Protein AF-0000000082272070 (afdb_homodimer)

Structure (mmCIF, N/CA/C/O backbone):
data_AF-0000000082272070-model_v1
#
loop_
_entity.id
_entity.type
_entity.pdbx_description
1 polymer 'Carbon-nitrogen hydrolase'
#
loop_
_atom_site.group_PDB
_atom_site.id
_atom_site.type_symbol
_atom_site.label_atom_id
_atom_site.label_alt_id
_atom_site.label_comp_id
_atom_site.label_asym_id
_atom_site.label_entity_id
_atom_site.label_seq_id
_atom_site.pdbx_PDB_ins_code
_atom_site.Cartn_x
_atom_site.Cartn_y
_atom_site.Cartn_z
_atom_site.occupancy
_atom_site.B_iso_or_equiv
_atom_site.auth_seq_id
_atom_site.auth_comp_id
_atom_site.auth_asym_id
_atom_site.auth_atom_id
_atom_site.pdbx_PDB_model_num
ATOM 1 N N . MET A 1 1 ? -25.781 11.359 14.172 1 69.62 1 MET A N 1
ATOM 2 C CA . MET A 1 1 ? -24.562 11.18 13.383 1 69.62 1 MET A CA 1
ATOM 3 C C . MET A 1 1 ? -24.844 11.414 11.898 1 69.62 1 MET A C 1
ATOM 5 O O . MET A 1 1 ? -25.875 10.977 11.375 1 69.62 1 MET A O 1
ATOM 9 N N . LYS A 1 2 ? -24.031 12.273 11.32 1 88.19 2 LYS A N 1
ATOM 10 C CA . LYS A 1 2 ? -24.266 12.625 9.914 1 88.19 2 LYS A CA 1
ATOM 11 C C . LYS A 1 2 ? -23.859 11.484 8.992 1 88.19 2 LYS A C 1
ATOM 13 O O . LYS A 1 2 ? -22.812 10.867 9.18 1 88.19 2 LYS A O 1
ATOM 18 N N . GLU A 1 3 ? -24.688 11.203 8.07 1 93.88 3 GLU A N 1
ATOM 19 C CA . GLU A 1 3 ? -24.391 10.195 7.062 1 93.88 3 GLU A CA 1
ATOM 20 C C . GLU A 1 3 ? -23.375 10.703 6.043 1 93.88 3 GLU A C 1
ATOM 22 O O . GLU A 1 3 ? -22.734 9.906 5.359 1 93.88 3 GLU A O 1
ATOM 27 N N . GLN A 1 4 ? -23.359 12.016 6.02 1 97.56 4 GLN A N 1
ATOM 28 C CA . GLN A 1 4 ? -22.438 12.656 5.086 1 97.56 4 GLN A CA 1
ATOM 29 C C . GLN A 1 4 ? -21.5 13.625 5.812 1 97.56 4 GLN A C 1
ATOM 31 O O . GLN A 1 4 ? -21.906 14.305 6.75 1 97.56 4 GLN A O 1
ATOM 36 N N . LEU A 1 5 ? -20.281 13.641 5.465 1 98.25 5 LEU A N 1
ATOM 37 C CA . LEU A 1 5 ? -19.281 14.57 5.98 1 98.25 5 LEU A CA 1
ATOM 38 C C . LEU A 1 5 ? -18.734 15.445 4.859 1 98.25 5 LEU A C 1
ATOM 40 O O . LEU A 1 5 ? -18.188 14.93 3.873 1 98.25 5 LEU A O 1
ATOM 44 N N . THR A 1 6 ? -18.891 16.719 4.98 1 98.62 6 THR A N 1
ATOM 45 C CA . THR A 1 6 ? -18.312 17.625 3.992 1 98.62 6 THR A CA 1
ATOM 46 C C . THR A 1 6 ? -16.938 18.109 4.441 1 98.62 6 THR A C 1
ATOM 48 O O . THR A 1 6 ? -16.812 18.75 5.488 1 98.62 6 THR A O 1
ATOM 51 N N . VAL A 1 7 ? -15.922 17.828 3.645 1 98.81 7 VAL A N 1
ATOM 52 C CA . VAL A 1 7 ? -14.547 18.188 3.979 1 98.81 7 VAL A CA 1
ATOM 53 C C . VAL A 1 7 ? -14.055 19.281 3.037 1 98.81 7 VAL A C 1
ATOM 55 O O . VAL A 1 7 ? -14.367 19.281 1.845 1 98.81 7 VAL A O 1
ATOM 58 N N . GLY A 1 8 ? -13.406 20.25 3.58 1 98.81 8 GLY A N 1
ATOM 59 C CA . GLY A 1 8 ? -12.688 21.25 2.803 1 98.81 8 GLY A CA 1
ATOM 60 C C . GLY A 1 8 ? -11.188 21.016 2.801 1 98.81 8 GLY A C 1
ATOM 61 O O . GLY A 1 8 ? -10.516 21.25 3.812 1 98.81 8 GLY A O 1
ATOM 62 N N . LEU A 1 9 ? -10.648 20.562 1.697 1 98.81 9 LEU A N 1
ATOM 63 C CA . LEU A 1 9 ? -9.203 20.438 1.538 1 98.81 9 LEU A CA 1
ATOM 64 C C . LEU A 1 9 ? -8.57 21.781 1.217 1 98.81 9 LEU A C 1
ATOM 66 O O . LEU A 1 9 ? -8.742 22.312 0.114 1 98.81 9 LEU A O 1
ATOM 70 N N . VAL A 1 10 ? -7.879 22.344 2.201 1 98.88 10 VAL A N 1
ATOM 71 C CA . VAL A 1 10 ? -7.227 23.625 2.002 1 98.88 10 VAL A CA 1
ATOM 72 C C . VAL A 1 10 ? -5.883 23.422 1.299 1 98.88 10 VAL A C 1
ATOM 74 O O . VAL A 1 10 ? -4.996 22.75 1.827 1 98.88 10 VAL A O 1
ATOM 77 N N . GLN A 1 11 ? -5.762 23.906 0.109 1 98.69 11 GLN A N 1
ATOM 78 C CA . GLN A 1 11 ? -4.52 23.859 -0.656 1 98.69 11 GLN A CA 1
ATOM 79 C C . GLN A 1 11 ? -3.939 25.266 -0.829 1 98.69 11 GLN A C 1
ATOM 81 O O . GLN A 1 11 ? -4.109 25.891 -1.879 1 98.69 11 GLN A O 1
ATOM 86 N N . PRO A 1 12 ? -3.25 25.75 0.174 1 98.38 12 PRO A N 1
ATOM 87 C CA . PRO A 1 12 ? -2.684 27.094 0.113 1 98.38 12 PRO A CA 1
ATOM 88 C C . PRO A 1 12 ? -1.28 27.125 -0.489 1 98.38 12 PRO A C 1
ATOM 90 O O . PRO A 1 12 ? -0.633 26.078 -0.597 1 98.38 12 PRO A O 1
ATOM 93 N N . GLU A 1 13 ? -0.891 28.281 -0.847 1 97.19 13 GLU A N 1
ATOM 94 C CA . GLU A 1 13 ? 0.53 28.453 -1.134 1 97.19 13 GLU A CA 1
ATOM 95 C C . GLU A 1 13 ? 1.373 28.281 0.126 1 97.19 13 GLU A C 1
ATOM 97 O O . GLU A 1 13 ? 0.967 28.703 1.213 1 97.19 13 GLU A O 1
ATOM 102 N N . LEU A 1 14 ? 2.457 27.672 -0.069 1 96.06 14 LEU A N 1
ATOM 103 C CA . LEU A 1 14 ? 3.402 27.578 1.037 1 96.06 14 LEU A CA 1
ATOM 104 C C . LEU A 1 14 ? 3.791 28.969 1.532 1 96.06 14 LEU A C 1
ATOM 106 O O . LEU A 1 14 ? 3.934 29.891 0.735 1 96.06 14 LEU A O 1
ATOM 110 N N . ARG A 1 15 ? 3.914 29.078 2.807 1 95.25 15 ARG A N 1
ATOM 111 C CA . ARG A 1 15 ? 4.297 30.359 3.373 1 95.25 15 ARG A CA 1
ATOM 112 C C . ARG A 1 15 ? 5.578 30.891 2.729 1 95.25 15 ARG A C 1
ATOM 114 O O . ARG A 1 15 ? 6.562 30.156 2.613 1 95.25 15 ARG A O 1
ATOM 121 N N . ARG A 1 16 ? 5.559 32.125 2.418 1 93.06 16 ARG A N 1
ATOM 122 C CA . ARG A 1 16 ? 6.734 32.781 1.833 1 93.06 16 ARG A CA 1
ATOM 123 C C . ARG A 1 16 ? 7.754 33.125 2.908 1 93.06 16 ARG A C 1
ATOM 125 O O . ARG A 1 16 ? 7.398 33.281 4.078 1 93.06 16 ARG A O 1
ATOM 132 N N . SER A 1 17 ? 8.945 33.344 2.422 1 90.88 17 SER A N 1
ATOM 133 C CA . SER A 1 17 ? 10.023 33.656 3.352 1 90.88 17 SER A CA 1
ATOM 134 C C . SER A 1 17 ? 9.812 35.031 3.982 1 90.88 17 SER A C 1
ATOM 136 O O . SER A 1 17 ? 10.273 35.281 5.098 1 90.88 17 SER A O 1
ATOM 138 N N . ASP A 1 18 ? 9.141 35.906 3.268 1 92.81 18 ASP A N 1
ATOM 139 C CA . ASP A 1 18 ? 8.945 37.25 3.766 1 92.81 18 ASP A CA 1
ATOM 140 C C . ASP A 1 18 ? 7.629 37.375 4.535 1 92.81 18 ASP A C 1
ATOM 142 O O . ASP A 1 18 ? 7.258 38.469 4.98 1 92.81 18 ASP A O 1
ATOM 146 N N . GLU A 1 19 ? 6.949 36.312 4.656 1 95.31 19 GLU A N 1
ATOM 147 C CA . GLU A 1 19 ? 5.699 36.219 5.406 1 95.31 19 GLU A CA 1
ATOM 148 C C . GLU A 1 19 ? 5.91 35.531 6.746 1 95.31 19 GLU A C 1
ATOM 150 O O . GLU A 1 19 ? 6.531 34.469 6.812 1 95.31 19 GLU A O 1
ATOM 155 N N . THR A 1 20 ? 5.465 36.219 7.828 1 95.75 20 THR A N 1
ATOM 156 C CA . THR A 1 20 ? 5.559 35.562 9.125 1 95.75 20 THR A CA 1
ATOM 157 C C . THR A 1 20 ? 4.52 34.469 9.25 1 95.75 20 THR A C 1
ATOM 159 O O . THR A 1 20 ? 3.523 34.438 8.523 1 95.75 20 THR A O 1
ATOM 162 N N . PRO A 1 21 ? 4.691 33.531 10.18 1 96.94 21 PRO A N 1
ATOM 163 C CA . PRO A 1 21 ? 3.68 32.5 10.406 1 96.94 21 PRO A CA 1
ATOM 164 C C . PRO A 1 21 ? 2.318 33.062 10.789 1 96.94 21 PRO A C 1
ATOM 166 O O . PRO A 1 21 ? 1.282 32.562 10.375 1 96.94 21 PRO A O 1
ATOM 169 N N . MET A 1 22 ? 2.275 34.156 11.5 1 97.19 22 MET A N 1
ATOM 170 C CA . MET A 1 22 ? 1.016 34.781 11.906 1 97.19 22 MET A CA 1
ATOM 171 C C . MET A 1 22 ? 0.296 35.406 10.711 1 97.19 22 MET A C 1
ATOM 173 O O . MET A 1 22 ? -0.927 35.312 10.602 1 97.19 22 MET A O 1
ATOM 177 N N . GLU A 1 23 ? 1.096 36.031 9.859 1 97.81 23 GLU A N 1
ATOM 178 C CA . GLU A 1 23 ? 0.503 36.594 8.641 1 97.81 23 GLU A CA 1
ATOM 179 C C . GLU A 1 23 ? -0.086 35.469 7.773 1 97.81 23 GLU A C 1
ATOM 181 O O . GLU A 1 23 ? -1.188 35.594 7.238 1 97.81 23 GLU A O 1
ATOM 186 N N . ALA A 1 24 ? 0.666 34.406 7.633 1 98.06 24 ALA A N 1
ATOM 187 C CA . ALA A 1 24 ? 0.161 33.25 6.895 1 98.06 24 ALA A CA 1
ATOM 188 C C . ALA A 1 24 ? -1.104 32.688 7.547 1 98.06 24 ALA A C 1
ATOM 190 O O . ALA A 1 24 ? -2.051 32.312 6.852 1 98.06 24 ALA A O 1
ATOM 191 N N . THR A 1 25 ? -1.118 32.625 8.867 1 98.5 25 THR A N 1
ATOM 192 C CA . THR A 1 25 ? -2.279 32.156 9.609 1 98.5 25 THR A CA 1
ATOM 193 C C . THR A 1 25 ? -3.514 33 9.273 1 98.5 25 THR A C 1
ATOM 195 O O . THR A 1 25 ? -4.57 32.438 8.961 1 98.5 25 THR A O 1
ATOM 198 N N . ARG A 1 26 ? -3.371 34.25 9.32 1 98.19 26 ARG A N 1
ATOM 199 C CA . ARG A 1 26 ? -4.488 35.156 9.039 1 98.19 26 ARG A CA 1
ATOM 200 C C . ARG A 1 26 ? -4.984 34.969 7.605 1 98.19 26 ARG A C 1
ATOM 202 O O . ARG A 1 26 ? -6.195 34.938 7.363 1 98.19 26 ARG A O 1
ATOM 209 N N . ARG A 1 27 ? -4.051 34.812 6.707 1 98 27 ARG A N 1
ATOM 210 C CA . ARG A 1 27 ? -4.391 34.594 5.305 1 98 27 ARG A CA 1
ATOM 211 C C . ARG A 1 27 ? -5.184 33.312 5.133 1 98 27 ARG A C 1
ATOM 213 O O . ARG A 1 27 ? -6.211 33.281 4.449 1 98 27 ARG A O 1
ATOM 220 N N . ILE A 1 28 ? -4.781 32.281 5.715 1 98.38 28 ILE A N 1
ATOM 221 C CA . ILE A 1 28 ? -5.402 30.969 5.594 1 98.38 28 ILE A CA 1
ATOM 222 C C . ILE A 1 28 ? -6.77 30.984 6.277 1 98.38 28 ILE A C 1
ATOM 224 O O . ILE A 1 28 ? -7.738 30.422 5.75 1 98.38 28 ILE A O 1
ATOM 228 N N . CYS A 1 29 ? -6.82 31.594 7.457 1 98.56 29 CYS A N 1
ATOM 229 C CA . CYS A 1 29 ? -8.094 31.719 8.164 1 98.56 29 CYS A CA 1
ATOM 230 C C . CYS A 1 29 ? -9.117 32.469 7.32 1 98.56 29 CYS A C 1
ATOM 232 O O . CYS A 1 29 ? -10.281 32.094 7.25 1 98.56 29 CYS A O 1
ATOM 234 N N . GLU A 1 30 ? -8.625 33.5 6.73 1 97.94 30 GLU A N 1
ATOM 235 C CA . GLU A 1 30 ? -9.516 34.281 5.863 1 97.94 30 GLU A CA 1
ATOM 236 C C . GLU A 1 30 ? -10.031 33.406 4.707 1 97.94 30 GLU A C 1
ATOM 238 O O . GLU A 1 30 ? -11.211 33.5 4.359 1 97.94 30 GLU A O 1
ATOM 243 N N . MET A 1 31 ? -9.164 32.656 4.098 1 97.75 31 MET A N 1
ATOM 244 C CA . MET A 1 31 ? -9.555 31.734 3.029 1 97.75 31 MET A CA 1
ATOM 245 C C . MET A 1 31 ? -10.68 30.812 3.492 1 97.75 31 MET A C 1
ATOM 247 O O . MET A 1 31 ? -11.664 30.609 2.775 1 97.75 31 MET A O 1
ATOM 251 N N . MET A 1 32 ? -10.562 30.234 4.664 1 98.5 32 MET A N 1
ATOM 252 C CA . MET A 1 32 ? -11.539 29.297 5.195 1 98.5 32 MET A CA 1
ATOM 253 C C . MET A 1 32 ? -12.852 30 5.535 1 98.5 32 MET A C 1
ATOM 255 O O . MET A 1 32 ? -13.93 29.5 5.215 1 98.5 32 MET A O 1
ATOM 259 N N . MET A 1 33 ? -12.773 31.203 6.113 1 97.44 33 MET A N 1
ATOM 260 C CA . MET A 1 33 ? -13.945 31.938 6.594 1 97.44 33 MET A CA 1
ATOM 261 C C . MET A 1 33 ? -14.758 32.5 5.43 1 97.44 33 MET A C 1
ATOM 263 O O . MET A 1 33 ? -15.938 32.812 5.59 1 97.44 33 MET A O 1
ATOM 267 N N . THR A 1 34 ? -14.125 32.594 4.246 1 95.81 34 THR A N 1
ATOM 268 C CA . THR A 1 34 ? -14.828 33.125 3.084 1 95.81 34 THR A CA 1
ATOM 269 C C . THR A 1 34 ? -15.555 32.031 2.342 1 95.81 34 THR A C 1
ATOM 271 O O . THR A 1 34 ? -16.359 32.281 1.451 1 95.81 34 THR A O 1
ATOM 274 N N . GLU A 1 35 ? -15.266 30.719 2.664 1 95.19 35 GLU A N 1
ATOM 275 C CA . GLU A 1 35 ? -15.969 29.594 2.059 1 95.19 35 GLU A CA 1
ATOM 276 C C . GLU A 1 35 ? -17.453 29.594 2.449 1 95.19 35 GLU A C 1
ATOM 278 O O . GLU A 1 35 ? -17.797 29.906 3.59 1 95.19 35 GLU A O 1
ATOM 283 N N . PRO A 1 36 ? -18.344 29.203 1.552 1 91.31 36 PRO A N 1
ATOM 284 C CA . PRO A 1 36 ? -19.75 29.016 1.942 1 91.31 36 PRO A CA 1
ATOM 285 C C . PRO A 1 36 ? -19.922 28.016 3.084 1 91.31 36 PRO A C 1
ATOM 287 O O . PRO A 1 36 ? -19.125 27.078 3.207 1 91.31 36 PRO A O 1
ATOM 290 N N . SER A 1 37 ? -20.969 28.188 3.826 1 91.75 37 SER A N 1
ATOM 291 C CA . SER A 1 37 ? -21.234 27.312 4.965 1 91.75 37 SER A CA 1
ATOM 292 C C . SER A 1 37 ? -21.469 25.875 4.52 1 91.75 37 SER A C 1
ATOM 294 O O . SER A 1 37 ? -21.781 25.625 3.352 1 91.75 37 SER A O 1
ATOM 296 N N . GLY A 1 38 ? -21.203 25 5.48 1 96.25 38 GLY A N 1
ATOM 297 C CA . GLY A 1 38 ? -21.547 23.625 5.191 1 96.25 38 GLY A CA 1
ATOM 298 C C . GLY A 1 38 ? -20.359 22.672 5.301 1 96.25 38 GLY A C 1
ATOM 299 O O . GLY A 1 38 ? -20.531 21.453 5.355 1 96.25 38 GLY A O 1
ATOM 300 N N . ILE A 1 39 ? -19.234 23.188 5.305 1 98.38 39 ILE A N 1
ATOM 301 C CA . ILE A 1 39 ? -18.047 22.359 5.523 1 98.38 39 ILE A CA 1
ATOM 302 C C . ILE A 1 39 ? -17.984 21.938 6.988 1 98.38 39 ILE A C 1
ATOM 304 O O . ILE A 1 39 ? -18.172 22.766 7.887 1 98.38 39 ILE A O 1
ATOM 308 N N . ASP A 1 40 ? -17.75 20.672 7.266 1 98.69 40 ASP A N 1
ATOM 309 C CA . ASP A 1 40 ? -17.703 20.125 8.617 1 98.69 40 ASP A CA 1
ATOM 310 C C . ASP A 1 40 ? -16.266 20.109 9.141 1 98.69 40 ASP A C 1
ATOM 312 O O . ASP A 1 40 ? -16.047 20.172 10.352 1 98.69 40 ASP A O 1
ATOM 316 N N . LEU A 1 41 ? -15.297 20 8.25 1 98.88 41 LEU A N 1
ATOM 317 C CA . LEU A 1 41 ? -13.891 19.812 8.602 1 98.88 41 LEU A CA 1
ATOM 318 C C . LEU A 1 41 ? -12.984 20.422 7.543 1 98.88 41 LEU A C 1
ATOM 320 O O . LEU A 1 41 ? -13.086 20.078 6.363 1 98.88 41 LEU A O 1
ATOM 324 N N . PHE A 1 42 ? -12.164 21.359 7.945 1 98.94 42 PHE A N 1
ATOM 325 C CA . PHE A 1 42 ? -11.07 21.844 7.102 1 98.94 42 PHE A CA 1
ATOM 326 C C . PHE A 1 42 ? -9.781 21.078 7.414 1 98.94 42 PHE A C 1
ATOM 328 O O . PHE A 1 42 ? -9.469 20.844 8.578 1 98.94 42 PHE A O 1
ATOM 335 N N . VAL A 1 43 ? -9.078 20.656 6.426 1 98.94 43 VAL A N 1
ATOM 336 C CA . VAL A 1 43 ? -7.801 19.984 6.59 1 98.94 43 VAL A CA 1
ATOM 337 C C . VAL A 1 43 ? -6.691 20.797 5.93 1 98.94 43 VAL A C 1
ATOM 339 O O . VAL A 1 43 ? -6.742 21.062 4.727 1 98.94 43 VAL A O 1
ATOM 342 N N . LEU A 1 44 ? -5.738 21.234 6.695 1 98.94 44 LEU A N 1
ATOM 343 C CA . LEU A 1 44 ? -4.594 22 6.195 1 98.94 44 LEU A CA 1
ATOM 344 C C . LEU A 1 44 ? -3.379 21.094 6.027 1 98.94 44 LEU A C 1
ATOM 346 O O . LEU A 1 44 ? -3.273 20.062 6.684 1 98.94 44 LEU A O 1
ATOM 350 N N . PRO A 1 45 ? -2.418 21.469 5.191 1 98.75 45 PRO A N 1
ATOM 351 C CA . PRO A 1 45 ? -1.216 20.672 4.941 1 98.75 45 PRO A CA 1
ATOM 352 C C . PRO A 1 45 ? -0.292 20.594 6.156 1 98.75 45 PRO A C 1
ATOM 354 O O . PRO A 1 45 ? -0.52 21.297 7.152 1 98.75 45 PRO A O 1
ATOM 357 N N . GLU A 1 46 ? 0.697 19.75 6.008 1 98.25 46 GLU A N 1
ATOM 358 C CA . GLU A 1 46 ? 1.74 19.594 7.016 1 98.25 46 GLU A CA 1
ATOM 359 C C . GLU A 1 46 ? 2.396 20.922 7.355 1 98.25 46 GLU A C 1
ATOM 361 O O . GLU A 1 46 ? 2.83 21.656 6.461 1 98.25 46 GLU A O 1
ATOM 366 N N . LEU A 1 47 ? 2.371 21.312 8.656 1 97.88 47 LEU A N 1
ATOM 367 C CA . LEU A 1 47 ? 3.043 22.469 9.219 1 97.88 47 LEU A CA 1
ATOM 368 C C . LEU A 1 47 ? 2.432 23.766 8.688 1 97.88 47 LEU A C 1
ATOM 370 O O . LEU A 1 47 ? 3.039 24.828 8.789 1 97.88 47 LEU A O 1
ATOM 374 N N . CYS A 1 48 ? 1.357 23.672 8.086 1 98.19 48 CYS A N 1
ATOM 375 C CA . CYS A 1 48 ? 0.589 24.859 7.746 1 98.19 48 CYS A CA 1
ATOM 376 C C . CYS A 1 48 ? -0.147 25.406 8.969 1 98.19 48 CYS A C 1
ATOM 378 O O . CYS A 1 48 ? -0.933 24.688 9.586 1 98.19 48 CYS A O 1
ATOM 380 N N . PRO A 1 49 ? 0.065 26.594 9.352 1 97 49 PRO A N 1
ATOM 381 C CA . PRO A 1 49 ? 0.528 27.734 8.547 1 97 49 PRO A CA 1
ATOM 382 C C . PRO A 1 49 ? 1.992 28.078 8.805 1 97 49 PRO A C 1
ATOM 384 O O . PRO A 1 49 ? 2.492 29.078 8.281 1 97 49 PRO A O 1
ATOM 387 N N . VAL A 1 50 ? 2.721 27.344 9.5 1 96 50 VAL A N 1
ATOM 388 C CA . VAL A 1 50 ? 4.051 27.703 9.984 1 96 50 VAL A CA 1
ATOM 389 C C . VAL A 1 50 ? 5.023 27.781 8.812 1 96 50 VAL A C 1
ATOM 391 O O . VAL A 1 50 ? 5.793 28.75 8.703 1 96 50 VAL A O 1
ATOM 394 N N . GLY A 1 51 ? 4.914 26.844 7.938 1 93.94 51 GLY A N 1
ATOM 395 C CA . GLY A 1 51 ? 5.836 26.719 6.816 1 93.94 51 GLY A CA 1
ATOM 396 C C . GLY A 1 51 ? 6.719 25.5 6.891 1 93.94 51 GLY A C 1
ATOM 397 O O . GLY A 1 51 ? 6.852 24.875 7.953 1 93.94 51 GLY A O 1
ATOM 398 N N . TYR A 1 52 ? 7.367 25.188 5.785 1 91.25 52 TYR A N 1
ATOM 399 C CA . TYR A 1 52 ? 8.227 24.016 5.699 1 91.25 52 TYR A CA 1
ATOM 400 C C . TYR A 1 52 ? 9.523 24.344 4.965 1 91.25 52 TYR A C 1
ATOM 402 O O . TYR A 1 52 ? 9.555 24.359 3.73 1 91.25 52 TYR A O 1
ATOM 410 N N . SER A 1 53 ? 10.477 24.594 5.617 1 85.69 53 SER A N 1
ATOM 411 C CA . SER A 1 53 ? 11.828 24.797 5.125 1 85.69 53 SER A CA 1
ATOM 412 C C . SER A 1 53 ? 12.844 24.766 6.266 1 85.69 53 SER A C 1
ATOM 414 O O . SER A 1 53 ? 12.477 24.953 7.43 1 85.69 53 SER A O 1
ATOM 416 N N . GLU A 1 54 ? 14.039 24.547 5.898 1 80.75 54 GLU A N 1
ATOM 417 C CA . GLU A 1 54 ? 15.094 24.594 6.906 1 80.75 54 GLU A CA 1
ATOM 418 C C . GLU A 1 54 ? 15.125 25.938 7.621 1 80.75 54 GLU A C 1
ATOM 420 O O . GLU A 1 54 ? 15.297 26 8.844 1 80.75 54 GLU A O 1
ATOM 425 N N . ASP A 1 55 ? 14.969 26.953 6.828 1 84 55 ASP A N 1
ATOM 426 C CA . ASP A 1 55 ? 14.945 28.297 7.41 1 84 55 ASP A CA 1
ATOM 427 C C . ASP A 1 55 ? 13.773 28.453 8.375 1 84 55 ASP A C 1
ATOM 429 O O . ASP A 1 55 ? 13.93 29.031 9.453 1 84 55 ASP A O 1
ATOM 433 N N . THR A 1 56 ? 12.664 27.969 8.031 1 85.94 56 THR A N 1
ATOM 434 C CA . THR A 1 56 ? 11.492 28.016 8.898 1 85.94 56 THR A CA 1
ATOM 435 C C . THR A 1 56 ? 11.766 27.281 10.219 1 85.94 56 THR A C 1
ATOM 437 O O . THR A 1 56 ? 11.477 27.812 11.289 1 85.94 56 THR A O 1
ATOM 440 N N . PHE A 1 57 ? 12.414 26.156 10.094 1 85.94 57 PHE A N 1
ATOM 441 C CA . PHE A 1 57 ? 12.648 25.359 11.281 1 85.94 57 PHE A CA 1
ATOM 442 C C . PHE A 1 57 ? 13.641 26.047 12.219 1 85.94 57 PHE A C 1
ATOM 444 O O . PHE A 1 57 ? 13.422 26.094 13.43 1 85.94 57 PHE A O 1
ATOM 451 N N . HIS A 1 58 ? 14.656 26.594 11.695 1 84.69 58 HIS A N 1
ATOM 452 C CA . HIS A 1 58 ? 15.664 27.25 12.516 1 84.69 58 HIS A CA 1
ATOM 453 C C . HIS A 1 58 ? 15.109 28.516 13.156 1 84.69 58 HIS A C 1
ATOM 455 O O . HIS A 1 58 ? 15.391 28.812 14.32 1 84.69 58 HIS A O 1
ATOM 461 N N . ARG A 1 59 ? 14.289 29.172 12.477 1 90.12 59 ARG A N 1
ATOM 462 C CA . ARG A 1 59 ? 13.82 30.469 12.922 1 90.12 59 ARG A CA 1
ATOM 463 C C . ARG A 1 59 ? 12.641 30.344 13.867 1 90.12 59 ARG A C 1
ATOM 465 O O . ARG A 1 59 ? 12.445 31.172 14.758 1 90.12 59 ARG A O 1
ATOM 472 N N . TYR A 1 60 ? 11.875 29.266 13.719 1 91 60 TYR A N 1
ATOM 473 C CA . TYR A 1 60 ? 10.586 29.297 14.398 1 91 60 TYR A CA 1
ATOM 474 C C . TYR A 1 60 ? 10.43 28.109 15.336 1 91 60 TYR A C 1
ATOM 476 O O . TYR A 1 60 ? 9.328 27.828 15.812 1 91 60 TYR A O 1
ATOM 484 N N . LEU A 1 61 ? 11.523 27.375 15.578 1 91.12 61 LEU A N 1
ATOM 485 C CA . LEU A 1 61 ? 11.453 26.438 16.688 1 91.12 61 LEU A CA 1
ATOM 486 C C . LEU A 1 61 ? 11.133 27.156 18 1 91.12 61 LEU A C 1
ATOM 488 O O . LEU A 1 61 ? 11.656 28.25 18.25 1 91.12 61 LEU A O 1
ATOM 492 N N . PRO A 1 62 ? 10.289 26.609 18.828 1 88.88 62 PRO A N 1
ATOM 493 C CA . PRO A 1 62 ? 9.844 27.312 20.031 1 88.88 62 PRO A CA 1
ATOM 494 C C . PRO A 1 62 ? 10.859 27.25 21.172 1 88.88 62 PRO A C 1
ATOM 496 O O . PRO A 1 62 ? 10.539 26.766 22.266 1 88.88 62 PRO A O 1
ATOM 499 N N . GLU A 1 63 ? 11.93 27.797 20.875 1 86.88 63 GLU A N 1
ATOM 500 C CA . GLU A 1 63 ? 13.023 27.734 21.844 1 86.88 63 GLU A CA 1
ATOM 501 C C . GLU A 1 63 ? 12.891 28.828 22.891 1 86.88 63 GLU A C 1
ATOM 503 O O . GLU A 1 63 ? 13.391 28.703 24.016 1 86.88 63 GLU A O 1
ATOM 508 N N . THR A 1 64 ? 12.266 29.906 22.547 1 87.25 64 THR A N 1
ATOM 509 C CA . THR A 1 64 ? 12.117 31.047 23.438 1 87.25 64 THR A CA 1
ATOM 510 C C . THR A 1 64 ? 10.656 31.219 23.844 1 87.25 64 THR A C 1
ATOM 512 O O . THR A 1 64 ? 9.75 30.703 23.188 1 87.25 64 THR A O 1
ATOM 515 N N . ALA A 1 65 ? 10.477 31.938 24.797 1 87.19 65 ALA A N 1
ATOM 516 C CA . ALA A 1 65 ? 9.125 32.25 25.281 1 87.19 65 ALA A CA 1
ATOM 517 C C . ALA A 1 65 ? 8.336 33 24.203 1 87.19 65 ALA A C 1
ATOM 519 O O . ALA A 1 65 ? 7.125 32.812 24.062 1 87.19 65 ALA A O 1
ATOM 520 N N . GLU A 1 66 ? 8.984 33.844 23.547 1 89.12 66 GLU A N 1
ATOM 521 C CA . GLU A 1 66 ? 8.344 34.625 22.484 1 89.12 66 GLU A CA 1
ATOM 522 C C . GLU A 1 66 ? 7.82 33.719 21.375 1 89.12 66 GLU A C 1
ATOM 524 O O . GLU A 1 66 ? 6.688 33.875 20.922 1 89.12 66 GLU A O 1
ATOM 529 N N . LEU A 1 67 ? 8.602 32.812 21.031 1 90.44 67 LEU A N 1
ATOM 530 C CA . LEU A 1 67 ? 8.203 31.891 19.969 1 90.44 67 LEU A CA 1
ATOM 531 C C . LEU A 1 67 ? 7.109 30.953 20.469 1 90.44 67 LEU A C 1
ATOM 533 O O . LEU A 1 67 ? 6.211 30.594 19.703 1 90.44 67 LEU A O 1
ATOM 537 N N . ARG A 1 68 ? 7.176 30.625 21.641 1 91.56 68 ARG A N 1
ATOM 538 C CA . ARG A 1 68 ? 6.121 29.797 22.203 1 91.56 68 ARG A CA 1
ATOM 539 C C . ARG A 1 68 ? 4.793 30.531 22.25 1 91.56 68 ARG A C 1
ATOM 541 O O . ARG A 1 68 ? 3.736 29.953 22 1 91.56 68 ARG A O 1
ATOM 548 N N . SER A 1 69 ? 4.875 31.797 22.578 1 94.31 69 SER A N 1
ATOM 549 C CA . SER A 1 69 ? 3.686 32.625 22.562 1 94.31 69 SER A CA 1
ATOM 550 C C . SER A 1 69 ? 3.094 32.719 21.156 1 94.31 69 SER A C 1
ATOM 552 O O . SER A 1 69 ? 1.872 32.781 20.984 1 94.31 69 SER A O 1
ATOM 554 N N . LEU A 1 70 ? 3.914 32.75 20.172 1 95.44 70 LEU A N 1
ATOM 555 C CA . LEU A 1 70 ? 3.484 32.781 18.781 1 95.44 70 LEU A CA 1
ATOM 556 C C . LEU A 1 70 ? 2.576 31.578 18.484 1 95.44 70 LEU A C 1
ATOM 558 O O . LEU A 1 70 ? 1.54 31.734 17.828 1 95.44 70 LEU A O 1
ATOM 562 N N . TYR A 1 71 ? 2.883 30.422 18.906 1 96.31 71 TYR A N 1
ATOM 563 C CA . TYR A 1 71 ? 2.111 29.219 18.625 1 96.31 71 TYR A CA 1
ATOM 564 C C . TYR A 1 71 ? 0.788 29.219 19.375 1 96.31 71 TYR A C 1
ATOM 566 O O . TYR A 1 71 ? -0.212 28.688 18.891 1 96.31 71 TYR A O 1
ATOM 574 N N . GLY A 1 72 ? 0.811 29.844 20.547 1 97.12 72 GLY A N 1
ATOM 575 C CA . GLY A 1 72 ? -0.45 30.078 21.234 1 97.12 72 GLY A CA 1
ATOM 576 C C . GLY A 1 72 ? -1.374 31 20.453 1 97.12 72 GLY A C 1
ATOM 577 O O . GLY A 1 72 ? -2.586 30.781 20.406 1 97.12 72 GLY A O 1
ATOM 578 N N . GLU A 1 73 ? -0.789 32.031 19.938 1 98 73 GLU A N 1
ATOM 579 C CA . GLU A 1 73 ? -1.562 32.969 19.125 1 98 73 GLU A CA 1
ATOM 580 C C . GLU A 1 73 ? -2.127 32.312 17.875 1 98 73 GLU A C 1
ATOM 582 O O . GLU A 1 73 ? -3.271 32.562 17.5 1 98 73 GLU A O 1
ATOM 587 N N . ILE A 1 74 ? -1.345 31.484 17.234 1 98.31 74 ILE A N 1
ATOM 588 C CA . ILE A 1 74 ? -1.804 30.734 16.078 1 98.31 74 ILE A CA 1
ATOM 589 C C . ILE A 1 74 ? -2.977 29.844 16.469 1 98.31 74 ILE A C 1
ATOM 591 O O . ILE A 1 74 ? -3.992 29.797 15.766 1 98.31 74 ILE A O 1
ATOM 595 N N . ASP A 1 75 ? -2.854 29.156 17.625 1 98.5 75 ASP A N 1
ATOM 596 C CA . ASP A 1 75 ? -3.926 28.297 18.141 1 98.5 75 ASP A CA 1
ATOM 597 C C . ASP A 1 75 ? -5.211 29.109 18.344 1 98.5 75 ASP A C 1
ATOM 599 O O . ASP A 1 75 ? -6.297 28.641 18 1 98.5 75 ASP A O 1
ATOM 603 N N . ASN A 1 76 ? -5.004 30.25 18.875 1 98.56 76 ASN A N 1
ATOM 604 C CA . ASN A 1 76 ? -6.16 31.094 19.141 1 98.56 76 ASN A CA 1
ATOM 605 C C . ASN A 1 76 ? -6.852 31.516 17.844 1 98.56 76 ASN A C 1
ATOM 607 O O . ASN A 1 76 ? -8.078 31.531 17.766 1 98.56 76 ASN A O 1
ATOM 611 N N . GLU A 1 77 ? -6.074 31.938 16.844 1 98.62 77 GLU A N 1
ATOM 612 C CA . GLU A 1 77 ? -6.637 32.312 15.562 1 98.62 77 GLU A CA 1
ATOM 613 C C . GLU A 1 77 ? -7.379 31.156 14.914 1 98.62 77 GLU A C 1
ATOM 615 O O . GLU A 1 77 ? -8.461 31.344 14.352 1 98.62 77 GLU A O 1
ATOM 620 N N . MET A 1 78 ? -6.84 29.984 14.953 1 98.81 78 MET A N 1
ATOM 621 C CA . MET A 1 78 ? -7.465 28.797 14.367 1 98.81 78 MET A CA 1
ATOM 622 C C . MET A 1 78 ? -8.758 28.453 15.094 1 98.81 78 MET A C 1
ATOM 624 O O . MET A 1 78 ? -9.75 28.078 14.469 1 98.81 78 MET A O 1
ATOM 628 N N . ALA A 1 79 ? -8.703 28.547 16.422 1 98.75 79 ALA A N 1
ATOM 629 C CA . ALA A 1 79 ? -9.898 28.281 17.219 1 98.75 79 ALA A CA 1
ATOM 630 C C . ALA A 1 79 ? -11.016 29.25 16.859 1 98.75 79 ALA A C 1
ATOM 632 O O . ALA A 1 79 ? -12.18 28.859 16.75 1 98.75 79 ALA A O 1
ATOM 633 N N . GLU A 1 80 ? -10.648 30.484 16.719 1 98.62 80 GLU A N 1
ATOM 634 C CA . GLU A 1 80 ? -11.633 31.484 16.328 1 98.62 80 GLU A CA 1
ATOM 635 C C . GLU A 1 80 ? -12.195 31.203 14.945 1 98.62 80 GLU A C 1
ATOM 637 O O . GLU A 1 80 ? -13.398 31.344 14.711 1 98.62 80 GLU A O 1
ATOM 642 N N . ALA A 1 81 ? -11.344 30.875 14 1 98.69 81 ALA A N 1
ATOM 643 C CA . ALA A 1 81 ? -11.797 30.516 12.656 1 98.69 81 ALA A CA 1
ATOM 644 C C . ALA A 1 81 ? -12.75 29.328 12.695 1 98.69 81 ALA A C 1
ATOM 646 O O . ALA A 1 81 ? -13.766 29.312 12 1 98.69 81 ALA A O 1
ATOM 647 N N . ALA A 1 82 ? -12.398 28.297 13.5 1 98.75 82 ALA A N 1
ATOM 648 C CA . ALA A 1 82 ? -13.258 27.109 13.641 1 98.75 82 ALA A CA 1
ATOM 649 C C . ALA A 1 82 ? -14.648 27.5 14.117 1 98.75 82 ALA A C 1
ATOM 651 O O . ALA A 1 82 ? -15.656 27.031 13.578 1 98.75 82 ALA A O 1
ATOM 652 N N . ARG A 1 83 ? -14.672 28.391 15.117 1 98.44 83 ARG A N 1
ATOM 653 C CA . ARG A 1 83 ? -15.938 28.875 15.656 1 98.44 83 ARG A CA 1
ATOM 654 C C . ARG A 1 83 ? -16.75 29.609 14.594 1 98.44 83 ARG A C 1
ATOM 656 O O . ARG A 1 83 ? -17.938 29.328 14.406 1 98.44 83 ARG A O 1
ATOM 663 N N . LYS A 1 84 ? -16.125 30.469 13.914 1 98.25 84 LYS A N 1
ATOM 664 C CA . LYS A 1 84 ? -16.812 31.297 12.93 1 98.25 84 LYS A CA 1
ATOM 665 C C . LYS A 1 84 ? -17.297 30.469 11.758 1 98.25 84 LYS A C 1
ATOM 667 O O . LYS A 1 84 ? -18.375 30.734 11.211 1 98.25 84 LYS A O 1
ATOM 672 N N . CYS A 1 85 ? -16.547 29.469 11.289 1 98.31 85 CYS A N 1
ATOM 673 C CA . CYS A 1 85 ? -16.906 28.625 10.156 1 98.31 85 CYS A CA 1
ATOM 674 C C . CYS A 1 85 ? -17.906 27.547 10.578 1 98.31 85 CYS A C 1
ATOM 676 O O . CYS A 1 85 ? -18.562 26.938 9.727 1 98.31 85 CYS A O 1
ATOM 678 N N . GLY A 1 86 ? -17.969 27.328 11.891 1 98.12 86 GLY A N 1
ATOM 679 C CA . GLY A 1 86 ? -18.766 26.203 12.367 1 98.12 86 GLY A CA 1
ATOM 680 C C . GLY A 1 86 ? -18.219 24.859 11.93 1 98.12 86 GLY A C 1
ATOM 681 O O . GLY A 1 86 ? -18.984 23.953 11.586 1 98.12 86 GLY A O 1
ATOM 682 N N . ALA A 1 87 ? -16.938 24.719 11.836 1 98.69 87 ALA A N 1
ATOM 683 C CA . ALA A 1 87 ? -16.266 23.531 11.328 1 98.69 87 ALA A CA 1
ATOM 684 C C . ALA A 1 87 ? -15.055 23.172 12.18 1 98.69 87 ALA A C 1
ATOM 686 O O . ALA A 1 87 ? -14.445 24.047 12.797 1 98.69 87 ALA A O 1
ATOM 687 N N . CYS A 1 88 ? -14.703 21.875 12.25 1 98.88 88 CYS A N 1
ATOM 688 C CA . CYS A 1 88 ? -13.398 21.484 12.781 1 98.88 88 CYS A CA 1
ATOM 689 C C . CYS A 1 88 ? -12.281 21.938 11.844 1 98.88 88 CYS A C 1
ATOM 691 O O . CYS A 1 88 ? -12.477 22.016 10.633 1 98.88 88 CYS A O 1
ATOM 693 N N . ILE A 1 89 ? -11.133 22.25 12.422 1 98.94 89 ILE A N 1
ATOM 694 C CA . ILE A 1 89 ? -9.953 22.578 11.633 1 98.94 89 ILE A CA 1
ATOM 695 C C . ILE A 1 89 ? -8.781 21.703 12.062 1 98.94 89 ILE A C 1
ATOM 697 O O . ILE A 1 89 ? -8.406 21.688 13.234 1 98.94 89 ILE A O 1
ATOM 701 N N . CYS A 1 90 ? -8.25 20.859 11.18 1 98.94 90 CYS A N 1
ATOM 702 C CA . CYS A 1 90 ? -7.004 20.125 11.352 1 98.94 90 CYS A CA 1
ATOM 703 C C . CYS A 1 90 ? -5.832 20.875 10.734 1 98.94 90 CYS A C 1
ATOM 705 O O . CYS A 1 90 ? -5.75 21.016 9.508 1 98.94 90 CYS A O 1
ATOM 707 N N . TYR A 1 91 ? -4.914 21.391 11.547 1 98.94 91 TYR A N 1
ATOM 708 C CA . TYR A 1 91 ? -3.852 22.25 11.031 1 98.94 91 TYR A CA 1
ATOM 709 C C . TYR A 1 91 ? -2.498 21.828 11.602 1 98.94 91 TYR A C 1
ATOM 711 O O . TYR A 1 91 ? -2.43 21.078 12.57 1 98.94 91 TYR A O 1
ATOM 719 N N . GLY A 1 92 ? -1.473 22.203 10.922 1 98.56 92 GLY A N 1
ATOM 720 C CA . GLY A 1 92 ? -0.115 21.844 11.289 1 98.56 92 GLY A CA 1
ATOM 721 C C . GLY A 1 92 ? 0.557 22.859 12.188 1 98.56 92 GLY A C 1
ATOM 722 O O . GLY A 1 92 ? 0.255 24.062 12.102 1 98.56 92 GLY A O 1
ATOM 723 N N . THR A 1 93 ? 1.436 22.438 13.039 1 97.44 93 THR A N 1
ATOM 724 C CA . THR A 1 93 ? 2.215 23.281 13.938 1 97.44 93 THR A CA 1
ATOM 725 C C . THR A 1 93 ? 3.469 22.547 14.414 1 97.44 93 THR A C 1
ATOM 727 O O . THR A 1 93 ? 3.799 21.469 13.906 1 97.44 93 THR A O 1
ATOM 730 N N . ILE A 1 94 ? 4.281 23.203 15.266 1 96.31 94 ILE A N 1
ATOM 731 C CA . ILE A 1 94 ? 5.43 22.562 15.906 1 96.31 94 ILE A CA 1
ATOM 732 C C . ILE A 1 94 ? 5.113 22.297 17.375 1 96.31 94 ILE A C 1
ATOM 734 O O . ILE A 1 94 ? 4.734 23.203 18.125 1 96.31 94 ILE A O 1
ATOM 738 N N . GLY A 1 95 ? 5.121 20.969 17.75 1 95.88 95 GLY A N 1
ATOM 739 C CA . GLY A 1 95 ? 4.992 20.594 19.156 1 95.88 95 GLY A CA 1
ATOM 740 C C . GLY A 1 95 ? 6.32 20.531 19.875 1 95.88 95 GLY A C 1
ATOM 741 O O . GLY A 1 95 ? 7.379 20.469 19.25 1 95.88 95 GLY A O 1
ATOM 742 N N . TRP A 1 96 ? 6.262 20.609 21.188 1 94 96 TRP A N 1
ATOM 743 C CA . TRP A 1 96 ? 7.492 20.484 21.969 1 94 96 TRP A CA 1
ATOM 744 C C . TRP A 1 96 ? 7.215 19.891 23.328 1 94 96 TRP A C 1
ATOM 746 O O . TRP A 1 96 ? 6.094 19.969 23.844 1 94 96 TRP A O 1
ATOM 756 N N . GLU A 1 97 ? 8.141 19.141 23.766 1 90.81 97 GLU A N 1
ATOM 757 C CA . GLU A 1 97 ? 8.148 18.578 25.109 1 90.81 97 GLU A CA 1
ATOM 758 C C . GLU A 1 97 ? 9.531 18.688 25.734 1 90.81 97 GLU A C 1
ATOM 760 O O . GLU A 1 97 ? 10.547 18.5 25.062 1 90.81 97 GLU A O 1
ATOM 765 N N . ALA A 1 98 ? 9.508 19.078 27 1 82.25 98 ALA A N 1
ATOM 766 C CA . ALA A 1 98 ? 10.789 19.062 27.719 1 82.25 98 ALA A CA 1
ATOM 767 C C . ALA A 1 98 ? 11.32 17.641 27.844 1 82.25 98 ALA A C 1
ATOM 769 O O . ALA A 1 98 ? 10.555 16.703 28.094 1 82.25 98 ALA A O 1
ATOM 770 N N . GLU A 1 99 ? 12.523 17.516 27.359 1 72.31 99 GLU A N 1
ATOM 771 C CA . GLU A 1 99 ? 13.156 16.219 27.578 1 72.31 99 GLU A CA 1
ATOM 772 C C . GLU A 1 99 ? 13.648 16.062 29 1 72.31 99 GLU A C 1
ATOM 774 O O . GLU A 1 99 ? 14.562 16.766 29.438 1 72.31 99 GLU A O 1
ATOM 779 N N . GLU A 1 100 ? 12.891 15.359 29.797 1 62.5 100 GLU A N 1
ATOM 780 C CA . GLU A 1 100 ? 13.227 15.273 31.219 1 62.5 100 GLU A CA 1
ATOM 781 C C . GLU A 1 100 ? 14.547 14.531 31.422 1 62.5 100 GLU A C 1
ATOM 783 O O . GLU A 1 100 ? 15.352 14.914 32.281 1 62.5 100 GLU A O 1
ATOM 788 N N . TYR A 1 101 ? 14.727 13.414 30.656 1 61.75 101 TYR A N 1
ATOM 789 C CA . TYR A 1 101 ? 15.945 12.633 30.828 1 61.75 101 TYR A CA 1
ATOM 790 C C . TYR A 1 101 ? 16.578 12.281 29.484 1 61.75 101 TYR A C 1
ATOM 792 O O . TYR A 1 101 ? 15.867 12.117 28.484 1 61.75 101 TYR A O 1
ATOM 800 N N . SER A 1 102 ? 17.766 12.547 29.25 1 63.06 102 SER A N 1
ATOM 801 C CA . SER A 1 102 ? 18.5 12.086 28.078 1 63.06 102 SER A CA 1
ATOM 802 C C . SER A 1 102 ? 19.344 10.852 28.406 1 63.06 102 SER A C 1
ATOM 804 O O . SER A 1 102 ? 19.812 10.703 29.531 1 63.06 102 SER A O 1
ATOM 806 N N . GLN A 1 103 ? 19.188 9.867 27.516 1 58.56 103 GLN A N 1
ATOM 807 C CA . GLN A 1 103 ? 20 8.688 27.734 1 58.56 103 GLN A CA 1
ATOM 808 C C . GLN A 1 103 ? 21.469 8.961 27.406 1 58.56 103 GLN A C 1
ATOM 810 O O . GLN A 1 103 ? 21.781 9.43 26.297 1 58.56 103 GLN A O 1
ATOM 815 N N . SER A 1 104 ? 22.188 8.883 28.453 1 56.59 104 SER A N 1
ATOM 816 C CA . SER A 1 104 ? 23.625 9.016 28.25 1 56.59 104 SER A CA 1
ATOM 817 C C . SER A 1 104 ? 24.203 7.797 27.531 1 56.59 104 SER A C 1
ATOM 819 O O . SER A 1 104 ? 23.531 6.781 27.391 1 56.59 104 SER A O 1
ATOM 821 N N . ASN A 1 105 ? 25.328 7.996 26.906 1 56.94 105 ASN A N 1
ATOM 822 C CA . ASN A 1 105 ? 26.016 6.93 26.188 1 56.94 105 ASN A CA 1
ATOM 823 C C . ASN A 1 105 ? 26.062 5.637 27 1 56.94 105 ASN A C 1
ATOM 825 O O . ASN A 1 105 ? 26.172 4.547 26.438 1 56.94 105 ASN A O 1
ATOM 829 N N . ASN A 1 106 ? 26.031 5.75 28.234 1 52.31 106 ASN A N 1
ATOM 830 C CA . ASN A 1 106 ? 26.156 4.602 29.125 1 52.31 106 ASN A CA 1
ATOM 831 C C . ASN A 1 106 ? 24.781 4.07 29.547 1 52.31 106 ASN A C 1
ATOM 833 O O . ASN A 1 106 ? 24.688 3.26 30.469 1 52.31 106 ASN A O 1
ATOM 837 N N . GLY A 1 107 ? 23.781 4.551 28.953 1 57.03 107 GLY A N 1
ATOM 838 C CA . GLY A 1 107 ? 22.438 4.051 29.219 1 57.03 107 GLY A CA 1
ATOM 839 C C . GLY A 1 107 ? 21.75 4.777 30.359 1 57.03 107 GLY A C 1
ATOM 840 O O . GLY A 1 107 ? 20.578 4.496 30.656 1 57.03 107 GLY A O 1
ATOM 841 N N . SER A 1 108 ? 22.531 5.5 30.984 1 57.84 108 SER A N 1
ATOM 842 C CA . SER A 1 108 ? 21.969 6.188 32.156 1 57.84 108 SER A CA 1
ATOM 843 C C . SER A 1 108 ? 21.125 7.387 31.719 1 57.84 108 SER A C 1
ATOM 845 O O . SER A 1 108 ? 21.438 8.047 30.719 1 57.84 108 SER A O 1
ATOM 847 N N . LEU A 1 109 ? 19.953 7.516 32.344 1 63.47 109 LEU A N 1
ATOM 848 C CA . LEU A 1 109 ? 19.078 8.664 32.094 1 63.47 109 LEU A CA 1
ATOM 849 C C . LEU A 1 109 ? 19.547 9.875 32.906 1 63.47 109 LEU A C 1
ATOM 851 O O . LEU A 1 109 ? 19.719 9.789 34.125 1 63.47 109 LEU A O 1
ATOM 855 N N . THR A 1 110 ? 20.25 10.773 32.25 1 64.56 110 THR A N 1
ATOM 856 C CA . THR A 1 110 ? 20.609 12.023 32.938 1 64.56 110 THR A CA 1
ATOM 857 C C . THR A 1 110 ? 19.578 13.109 32.625 1 64.56 110 THR A C 1
ATOM 859 O O . THR A 1 110 ? 19 13.148 31.547 1 64.56 110 THR A O 1
ATOM 862 N N . PRO A 1 111 ? 19.203 13.852 33.75 1 61.53 111 PRO A N 1
ATOM 863 C CA . PRO A 1 111 ? 18.281 14.961 33.5 1 61.53 111 PRO A CA 1
ATOM 864 C C . PRO A 1 111 ? 18.703 15.805 32.281 1 61.53 111 PRO A C 1
ATOM 866 O O . PRO A 1 111 ? 19.906 16.047 32.094 1 61.53 111 PRO A O 1
ATOM 869 N N . SER A 1 112 ? 17.906 15.828 31.266 1 67.5 112 SER A N 1
ATOM 870 C CA . SER A 1 112 ? 18.188 16.609 30.062 1 67.5 112 SER A CA 1
ATOM 871 C C . SER A 1 112 ? 17.359 17.891 30.047 1 67.5 112 SER A C 1
ATOM 873 O O . SER A 1 112 ? 16.25 17.922 30.562 1 67.5 112 SER A O 1
ATOM 875 N N . ASN A 1 113 ? 17.969 19.031 29.812 1 67.75 113 ASN A N 1
ATOM 876 C CA . ASN A 1 113 ? 17.266 20.281 29.562 1 67.75 113 ASN A CA 1
ATOM 877 C C . ASN A 1 113 ? 16.953 20.469 28.078 1 67.75 113 ASN A C 1
ATOM 879 O O . ASN A 1 113 ? 16.734 21.594 27.625 1 67.75 113 ASN A O 1
ATOM 883 N N . ASN A 1 114 ? 16.938 19.234 27.516 1 80.94 114 ASN A N 1
ATOM 884 C CA . ASN A 1 114 ? 16.719 19.344 26.078 1 80.94 114 ASN A CA 1
ATOM 885 C C . ASN A 1 114 ? 15.242 19.312 25.734 1 80.94 114 ASN A C 1
ATOM 887 O O . ASN A 1 114 ? 14.422 18.844 26.516 1 80.94 114 ASN A O 1
ATOM 891 N N . THR A 1 115 ? 14.953 20.125 24.781 1 88.88 115 THR A N 1
ATOM 892 C CA . THR A 1 115 ? 13.586 20.172 24.266 1 88.88 115 THR A CA 1
ATOM 893 C C . THR A 1 115 ? 13.453 19.312 23.016 1 88.88 115 THR A C 1
ATOM 895 O O . THR A 1 115 ? 14.281 19.406 22.109 1 88.88 115 THR A O 1
ATOM 898 N N . ARG A 1 116 ? 12.484 18.406 23.016 1 92.62 116 ARG A N 1
ATOM 899 C CA . ARG A 1 116 ? 12.125 17.672 21.797 1 92.62 116 ARG A CA 1
ATOM 900 C C . ARG A 1 116 ? 11.047 18.406 21.016 1 92.62 116 ARG A C 1
ATOM 902 O O . ARG A 1 116 ? 10.094 18.938 21.594 1 92.62 116 ARG A O 1
ATOM 909 N N . TYR A 1 117 ? 11.258 18.484 19.766 1 94.62 117 TYR A N 1
ATOM 910 C CA . TYR A 1 117 ? 10.289 19.125 18.891 1 94.62 117 TYR A CA 1
ATOM 911 C C . TYR A 1 117 ? 9.594 18.094 18 1 94.62 117 TYR A C 1
ATOM 913 O O . TYR A 1 117 ? 10.172 17.047 17.688 1 94.62 117 TYR A O 1
ATOM 921 N N . PHE A 1 118 ? 8.359 18.391 17.641 1 96.56 118 PHE A N 1
ATOM 922 C CA . PHE A 1 118 ? 7.562 17.484 16.828 1 96.56 118 PHE A CA 1
ATOM 923 C C . PHE A 1 118 ? 6.898 18.219 15.672 1 96.56 118 PHE A C 1
ATOM 925 O O . PHE A 1 118 ? 6.539 19.391 15.797 1 96.56 118 PHE A O 1
ATOM 932 N N . ILE A 1 119 ? 6.852 17.531 14.57 1 96.94 119 ILE A N 1
ATOM 933 C CA . ILE A 1 119 ? 5.879 17.938 13.562 1 96.94 119 ILE A CA 1
ATOM 934 C C . ILE A 1 119 ? 4.48 17.516 13.984 1 96.94 119 ILE A C 1
ATOM 936 O O . ILE A 1 119 ? 4.195 16.312 14.07 1 96.94 119 ILE A O 1
ATOM 940 N N . ARG A 1 120 ? 3.68 18.516 14.234 1 98 120 ARG A N 1
ATOM 941 C CA . ARG A 1 120 ? 2.441 18.219 14.945 1 98 120 ARG A CA 1
ATOM 942 C C . ARG A 1 120 ? 1.228 18.688 14.148 1 98 120 ARG A C 1
ATOM 944 O O . ARG A 1 120 ? 1.26 19.75 13.523 1 98 120 ARG A O 1
ATOM 951 N N . GLN A 1 121 ? 0.197 17.859 14.078 1 98.69 121 GLN A N 1
ATOM 952 C CA . GLN A 1 121 ? -1.143 18.266 13.664 1 98.69 121 GLN A CA 1
ATOM 953 C C . GLN A 1 121 ? -2.07 18.406 14.867 1 98.69 121 GLN A C 1
ATOM 955 O O . GLN A 1 121 ? -2.049 17.562 15.773 1 98.69 121 GLN A O 1
ATOM 960 N N . LYS A 1 122 ? -2.855 19.469 14.898 1 98.69 122 LYS A N 1
ATOM 961 C CA . LYS A 1 122 ? -3.889 19.688 15.906 1 98.69 122 LYS A CA 1
ATOM 962 C C . LYS A 1 122 ? -5.266 19.812 15.258 1 98.69 122 LYS A C 1
ATOM 964 O O . LYS A 1 122 ? -5.383 20.203 14.102 1 98.69 122 LYS A O 1
ATOM 969 N N . VAL A 1 123 ? -6.258 19.406 16.016 1 98.94 123 VAL A N 1
ATOM 970 C CA . VAL A 1 123 ? -7.633 19.594 15.57 1 98.94 123 VAL A CA 1
ATOM 971 C C . VAL A 1 123 ? -8.406 20.422 16.594 1 98.94 123 VAL A C 1
ATOM 973 O O . VAL A 1 123 ? -8.414 20.094 17.781 1 98.94 123 VAL A O 1
ATOM 976 N N . VAL A 1 124 ? -9 21.484 16.172 1 98.88 124 VAL A N 1
ATOM 977 C CA . VAL A 1 124 ? -9.844 22.312 17.031 1 98.88 124 VAL A CA 1
ATOM 978 C C . VAL A 1 124 ? -11.273 22.297 16.5 1 98.88 124 VAL A C 1
ATOM 980 O O . VAL A 1 124 ? -11.508 22.328 15.289 1 98.88 124 VAL A O 1
ATOM 983 N N . ASP A 1 125 ? -12.227 22.156 17.391 1 98.75 125 ASP A N 1
ATOM 984 C CA . ASP A 1 125 ? -13.617 22.094 16.969 1 98.75 125 ASP A CA 1
ATOM 985 C C . ASP A 1 125 ? -14.297 23.453 17.078 1 98.75 125 ASP A C 1
ATOM 987 O O . ASP A 1 125 ? -13.672 24.438 17.5 1 98.75 125 ASP A O 1
ATOM 991 N N . PRO A 1 126 ? -15.57 23.609 16.719 1 98.38 126 PRO A N 1
ATOM 992 C CA . PRO A 1 126 ? -16.234 24.906 16.703 1 98.38 126 PRO A CA 1
ATOM 993 C C . PRO A 1 126 ? -16.438 25.484 18.109 1 98.38 126 PRO A C 1
ATOM 995 O O . PRO A 1 126 ? -16.75 26.672 18.25 1 98.38 126 PRO A O 1
ATOM 998 N N . SER A 1 127 ? -16.312 24.703 19.125 1 98.5 127 SER A N 1
ATOM 999 C CA . SER A 1 127 ? -16.406 25.188 20.5 1 98.5 127 SER A CA 1
ATOM 1000 C C . SER A 1 127 ? -15.039 25.641 21.016 1 98.5 127 SER A C 1
ATOM 1002 O O . SER A 1 127 ? -14.891 25.922 22.203 1 98.5 127 SER A O 1
ATOM 1004 N N . ARG A 1 128 ? -14.023 25.625 20.094 1 98.38 128 ARG A N 1
ATOM 1005 C CA . ARG A 1 128 ? -12.664 26.078 20.375 1 98.38 128 ARG A CA 1
ATOM 1006 C C . ARG A 1 128 ? -11.93 25.094 21.281 1 98.38 128 ARG A C 1
ATOM 1008 O O . ARG A 1 128 ? -10.992 25.469 21.984 1 98.38 128 ARG A O 1
ATOM 1015 N N . ARG A 1 129 ? -12.445 23.875 21.328 1 98.25 129 ARG A N 1
ATOM 1016 C CA . ARG A 1 129 ? -11.766 22.812 22.062 1 98.25 129 ARG A CA 1
ATOM 1017 C C . ARG A 1 129 ? -10.805 22.062 21.156 1 98.25 129 ARG A C 1
ATOM 1019 O O . ARG A 1 129 ? -11.156 21.688 20.031 1 98.25 129 ARG A O 1
ATOM 1026 N N . PHE A 1 130 ? -9.633 21.922 21.594 1 98.44 130 PHE A N 1
ATOM 1027 C CA . PHE A 1 130 ? -8.68 21.062 20.891 1 98.44 130 PHE A CA 1
ATOM 1028 C C . PHE A 1 130 ? -8.969 19.594 21.156 1 98.44 130 PHE A C 1
ATOM 1030 O O . PHE A 1 130 ? -8.82 19.125 22.281 1 98.44 130 PHE A O 1
ATOM 1037 N N . ILE A 1 131 ? -9.273 18.828 20.141 1 98.31 131 ILE A N 1
ATOM 1038 C CA . ILE A 1 131 ? -9.883 17.531 20.359 1 98.31 131 ILE A CA 1
ATOM 1039 C C . ILE A 1 131 ? -8.938 16.422 19.891 1 98.31 131 ILE A C 1
ATOM 1041 O O . ILE A 1 131 ? -9.18 15.242 20.125 1 98.31 131 ILE A O 1
ATOM 1045 N N . ALA A 1 132 ? -7.836 16.75 19.25 1 98.06 132 ALA A N 1
ATOM 1046 C CA . ALA A 1 132 ? -6.832 15.75 18.875 1 98.06 132 ALA A CA 1
ATOM 1047 C C . ALA A 1 132 ? -5.477 16.406 18.625 1 98.06 132 ALA A C 1
ATOM 1049 O O . ALA A 1 132 ? -5.41 17.562 18.188 1 98.06 132 ALA A O 1
ATOM 1050 N N . THR A 1 133 ? -4.523 15.766 18.938 1 98.06 133 THR A N 1
ATOM 1051 C CA . THR A 1 133 ? -3.135 16.094 18.641 1 98.06 133 THR A CA 1
ATOM 1052 C C . THR A 1 133 ? -2.381 14.875 18.125 1 98.06 133 THR A C 1
ATOM 1054 O O . THR A 1 133 ? -2.461 13.797 18.719 1 98.06 133 THR A O 1
ATOM 1057 N N . TYR A 1 134 ? -1.752 15.031 17.047 1 97.69 134 TYR A N 1
ATOM 1058 C CA . TYR A 1 134 ? -0.941 13.961 16.469 1 97.69 134 TYR A CA 1
ATOM 1059 C C . TYR A 1 134 ? 0.464 14.461 16.141 1 97.69 134 TYR A C 1
ATOM 1061 O O . TYR A 1 134 ? 0.63 15.477 15.477 1 97.69 134 TYR A O 1
ATOM 1069 N N . ASP A 1 135 ? 1.444 13.758 16.641 1 97.69 135 ASP A N 1
ATOM 1070 C CA . ASP A 1 135 ? 2.842 13.992 16.297 1 97.69 135 ASP A CA 1
ATOM 1071 C C . ASP A 1 135 ? 3.328 12.977 15.266 1 97.69 135 ASP A C 1
ATOM 1073 O O . ASP A 1 135 ? 3.182 11.766 15.461 1 97.69 135 ASP A O 1
ATOM 1077 N N . LYS A 1 136 ? 3.83 13.523 14.219 1 96.44 136 LYS A N 1
ATOM 1078 C CA . LYS A 1 136 ? 4.32 12.68 13.133 1 96.44 136 LYS A CA 1
ATOM 1079 C C . LYS A 1 136 ? 5.246 11.586 13.664 1 96.44 136 LYS A C 1
ATOM 1081 O O . LYS A 1 136 ? 6.164 11.867 14.438 1 96.44 136 LYS A O 1
ATOM 1086 N N . ILE A 1 137 ? 4.969 10.406 13.211 1 91.94 137 ILE A N 1
ATOM 1087 C CA . ILE A 1 137 ? 5.707 9.273 13.75 1 91.94 137 ILE A CA 1
ATOM 1088 C C . ILE A 1 137 ? 6.902 8.961 12.852 1 91.94 137 ILE A C 1
ATOM 1090 O O . ILE A 1 137 ? 8 8.688 13.344 1 91.94 137 ILE A O 1
ATOM 1094 N N . TYR A 1 138 ? 6.68 9 11.562 1 89.19 138 TYR A N 1
ATOM 1095 C CA . TYR A 1 138 ? 7.762 8.672 10.633 1 89.19 138 TYR A CA 1
ATOM 1096 C C . TYR A 1 138 ? 8.297 9.93 9.961 1 89.19 138 TYR A C 1
ATOM 1098 O O . TYR A 1 138 ? 7.707 10.422 9 1 89.19 138 TYR A O 1
ATOM 1106 N N . LEU A 1 139 ? 9.422 10.297 10.406 1 89.56 139 LEU A N 1
ATOM 1107 C CA . LEU A 1 139 ? 10.062 11.516 9.922 1 89.56 139 LEU A CA 1
ATOM 1108 C C . LEU A 1 139 ? 10.742 11.273 8.578 1 89.56 139 LEU A C 1
ATOM 1110 O O . LEU A 1 139 ? 11.188 10.156 8.297 1 89.56 139 LEU A O 1
ATOM 1114 N N . CYS A 1 140 ? 10.812 12.266 7.828 1 85.88 140 CYS A N 1
ATOM 1115 C CA . CYS A 1 140 ? 11.328 12.148 6.469 1 85.88 140 CYS A CA 1
ATOM 1116 C C . CYS A 1 140 ? 12.734 12.727 6.367 1 85.88 140 CYS A C 1
ATOM 1118 O O . CYS A 1 140 ? 12.953 13.891 6.688 1 85.88 140 CYS A O 1
ATOM 1120 N N . ASP A 1 141 ? 13.656 11.844 5.992 1 80.12 141 ASP A N 1
ATOM 1121 C CA . ASP A 1 141 ? 15.008 12.297 5.668 1 80.12 141 ASP A CA 1
ATOM 1122 C C . ASP A 1 141 ? 15.359 11.984 4.215 1 80.12 141 ASP A C 1
ATOM 1124 O O . ASP A 1 141 ? 16.125 11.062 3.936 1 80.12 141 ASP A O 1
ATOM 1128 N N . TYR A 1 142 ? 14.766 12.57 3.295 1 73.31 142 TYR A N 1
ATOM 1129 C CA . TYR A 1 142 ? 15 12.336 1.874 1 73.31 142 TYR A CA 1
ATOM 1130 C C . TYR A 1 142 ? 14.992 13.648 1.101 1 73.31 142 TYR A C 1
ATOM 1132 O O . TYR A 1 142 ? 14.203 14.547 1.398 1 73.31 142 TYR A O 1
ATOM 1140 N N . GLY A 1 143 ? 15.906 13.617 0.157 1 63.88 143 GLY A N 1
ATOM 1141 C CA . GLY A 1 143 ? 16.031 14.852 -0.602 1 63.88 143 GLY A CA 1
ATOM 1142 C C . GLY A 1 143 ? 16.422 16.047 0.254 1 63.88 143 GLY A C 1
ATOM 1143 O O . GLY A 1 143 ? 17.422 15.992 0.983 1 63.88 143 GLY A O 1
ATOM 1144 N N . ASP A 1 144 ? 15.445 16.984 0.188 1 63.78 144 ASP A N 1
ATOM 1145 C CA . ASP A 1 144 ? 15.695 18.219 0.91 1 63.78 144 ASP A CA 1
ATOM 1146 C C . ASP A 1 144 ? 15.148 18.156 2.334 1 63.78 144 ASP A C 1
ATOM 1148 O O . ASP A 1 144 ? 15.32 19.094 3.115 1 63.78 144 ASP A O 1
ATOM 1152 N N . CYS A 1 145 ? 14.617 16.969 2.566 1 75.56 145 CYS A N 1
ATOM 1153 C CA . CYS A 1 145 ? 14.008 16.844 3.891 1 75.56 145 CYS A CA 1
ATOM 1154 C C . CYS A 1 145 ? 15.008 16.297 4.902 1 75.56 145 CYS A C 1
ATOM 1156 O O . CYS A 1 145 ? 15.68 15.305 4.637 1 75.56 145 CYS A O 1
ATOM 1158 N N . ASN A 1 146 ? 15.281 16.984 5.914 1 81.06 146 ASN A N 1
ATOM 1159 C CA . ASN A 1 146 ? 16.109 16.547 7.031 1 81.06 146 ASN A CA 1
ATOM 1160 C C . ASN A 1 146 ? 15.406 16.75 8.367 1 81.06 146 ASN A C 1
ATOM 1162 O O . ASN A 1 146 ? 15.906 17.453 9.242 1 81.06 146 ASN A O 1
ATOM 1166 N N . GLU A 1 147 ? 14.297 16.062 8.508 1 89.38 147 GLU A N 1
ATOM 1167 C CA . GLU A 1 147 ? 13.406 16.266 9.648 1 89.38 147 GLU A CA 1
ATOM 1168 C C . GLU A 1 147 ? 14.023 15.711 10.93 1 89.38 147 GLU A C 1
ATOM 1170 O O . GLU A 1 147 ? 13.82 16.266 12.016 1 89.38 147 GLU A O 1
ATOM 1175 N N . THR A 1 148 ? 14.859 14.641 10.766 1 86.56 148 THR A N 1
ATOM 1176 C CA . THR A 1 148 ? 15.375 13.961 11.945 1 86.56 148 THR A CA 1
ATOM 1177 C C . THR A 1 148 ? 16.406 14.82 12.664 1 86.56 148 THR A C 1
ATOM 1179 O O . THR A 1 148 ? 16.734 14.57 13.828 1 86.56 148 THR A O 1
ATOM 1182 N N . LYS A 1 149 ? 16.938 15.766 11.977 1 85.62 149 LYS A N 1
ATOM 1183 C CA . LYS A 1 149 ? 17.906 16.672 12.586 1 85.62 149 LYS A CA 1
ATOM 1184 C C . LYS A 1 149 ? 17.25 17.562 13.641 1 85.62 149 LYS A C 1
ATOM 1186 O O . LYS A 1 149 ? 17.891 17.938 14.625 1 85.62 149 LYS A O 1
ATOM 1191 N N . LEU A 1 150 ? 15.984 17.812 13.484 1 90.44 150 LEU A N 1
ATOM 1192 C CA . LEU A 1 150 ? 15.375 18.844 14.32 1 90.44 150 LEU A CA 1
ATOM 1193 C C . LEU A 1 150 ? 14.172 18.281 15.078 1 90.44 150 LEU A C 1
ATOM 1195 O O . LEU A 1 150 ? 13.758 18.844 16.094 1 90.44 150 LEU A O 1
ATOM 1199 N N . PHE A 1 151 ? 13.578 17.281 14.547 1 92.88 151 PHE A N 1
ATOM 1200 C CA . PHE A 1 151 ? 12.32 16.797 15.102 1 92.88 151 PHE A CA 1
ATOM 1201 C C . PHE A 1 151 ? 12.461 15.383 15.641 1 92.88 151 PHE A C 1
ATOM 1203 O O . PHE A 1 151 ? 13.32 14.625 15.172 1 92.88 151 PHE A O 1
ATOM 1210 N N . SER A 1 152 ? 11.641 15.078 16.594 1 91.25 152 SER A N 1
ATOM 1211 C CA . SER A 1 152 ? 11.547 13.734 17.172 1 91.25 152 SER A CA 1
ATOM 1212 C C . SER A 1 152 ? 10.273 13.031 16.719 1 91.25 152 SER A C 1
ATOM 1214 O O . SER A 1 152 ? 9.258 13.68 16.438 1 91.25 152 SER A O 1
ATOM 1216 N N . PRO A 1 153 ? 10.359 11.695 16.594 1 91.75 153 PRO A N 1
ATOM 1217 C CA . PRO A 1 153 ? 9.164 10.945 16.188 1 91.75 153 PRO A CA 1
ATOM 1218 C C . PRO A 1 153 ? 8.078 10.953 17.266 1 91.75 153 PRO A C 1
ATOM 1220 O O . PRO A 1 153 ? 8.383 10.898 18.453 1 91.75 153 PRO A O 1
ATOM 1223 N N . GLY A 1 154 ? 6.844 11.109 16.812 1 92.75 154 GLY A N 1
ATOM 1224 C CA . GLY A 1 154 ? 5.738 10.82 17.703 1 92.75 154 GLY A CA 1
ATOM 1225 C C . GLY A 1 154 ? 5.656 9.352 18.094 1 92.75 154 GLY A C 1
ATOM 1226 O O . GLY A 1 154 ? 6.395 8.523 17.562 1 92.75 154 GLY A O 1
ATOM 1227 N N . LYS A 1 155 ? 4.723 9.078 19.016 1 87.88 155 LYS A N 1
ATOM 1228 C CA . LYS A 1 155 ? 4.711 7.715 19.531 1 87.88 155 LYS A CA 1
ATOM 1229 C C . LYS A 1 155 ? 3.307 7.117 19.469 1 87.88 155 LYS A C 1
ATOM 1231 O O . LYS A 1 155 ? 3.131 5.91 19.656 1 87.88 155 LYS A O 1
ATOM 1236 N N . SER A 1 156 ? 2.352 7.984 19.172 1 90.12 156 SER A N 1
ATOM 1237 C CA . SER A 1 156 ? 0.979 7.496 19.281 1 90.12 156 SER A CA 1
ATOM 1238 C C . SER A 1 156 ? 0.142 7.957 18.094 1 90.12 156 SER A C 1
ATOM 1240 O O . SER A 1 156 ? 0.311 9.078 17.594 1 90.12 156 SER A O 1
ATOM 1242 N N . ILE A 1 157 ? -0.767 7.008 17.719 1 91.44 157 ILE A N 1
ATOM 1243 C CA . ILE A 1 157 ? -1.736 7.406 16.703 1 91.44 157 ILE A CA 1
ATOM 1244 C C . ILE A 1 157 ? -2.768 8.352 17.312 1 91.44 157 ILE A C 1
ATOM 1246 O O . ILE A 1 157 ? -2.893 8.43 18.547 1 91.44 157 ILE A O 1
ATOM 1250 N N . ALA A 1 158 ? -3.494 9.102 16.531 1 93.75 158 ALA A N 1
ATOM 1251 C CA . ALA A 1 158 ? -4.523 10.016 17.016 1 93.75 158 ALA A CA 1
ATOM 1252 C C . ALA A 1 158 ? -5.773 9.945 16.141 1 93.75 158 ALA A C 1
ATOM 1254 O O . ALA A 1 158 ? -5.676 9.875 14.914 1 93.75 158 ALA A O 1
ATOM 1255 N N . THR A 1 159 ? -6.895 9.828 16.766 1 94.81 159 THR A N 1
ATOM 1256 C CA . THR A 1 159 ? -8.195 9.891 16.109 1 94.81 159 THR A CA 1
ATOM 1257 C C . THR A 1 159 ? -9.086 10.93 16.781 1 94.81 159 THR A C 1
ATOM 1259 O O . THR A 1 159 ? -8.797 11.383 17.891 1 94.81 159 THR A O 1
ATOM 1262 N N . PHE A 1 160 ? -10.07 11.391 16.109 1 96 160 PHE A N 1
ATOM 1263 C CA . PHE A 1 160 ? -11.07 12.281 16.672 1 96 160 PHE A CA 1
ATOM 1264 C C . PHE A 1 160 ? -12.43 12.062 16.016 1 96 160 PHE A C 1
ATOM 1266 O O . PHE A 1 160 ? -12.523 11.414 14.977 1 96 160 PHE A O 1
ATOM 1273 N N . ASP A 1 161 ? -13.414 12.547 16.672 1 95.31 161 ASP A N 1
ATOM 1274 C CA . ASP A 1 161 ? -14.773 12.477 16.156 1 95.31 161 ASP A CA 1
ATOM 1275 C C . ASP A 1 161 ? -15.203 13.805 15.547 1 95.31 161 ASP A C 1
ATOM 1277 O O . ASP A 1 161 ? -14.961 14.867 16.125 1 95.31 161 ASP A O 1
ATOM 1281 N N . CYS A 1 162 ? -15.734 13.773 14.375 1 96.88 162 CYS A N 1
ATOM 1282 C CA . CYS A 1 162 ? -16.328 14.922 13.711 1 96.88 162 CYS A CA 1
ATOM 1283 C C . CYS A 1 162 ? -17.688 14.57 13.109 1 96.88 162 CYS A C 1
ATOM 1285 O O . CYS A 1 162 ? -17.766 13.852 12.109 1 96.88 162 CYS A O 1
ATOM 1287 N N . GLN A 1 163 ? -18.734 15.031 13.734 1 96.56 163 GLN A N 1
ATOM 1288 C CA . GLN A 1 163 ? -20.094 14.805 13.266 1 96.56 163 GLN A CA 1
ATOM 1289 C C . GLN A 1 163 ? -20.406 13.32 13.18 1 96.56 163 GLN A C 1
ATOM 1291 O O . GLN A 1 163 ? -21.031 12.867 12.219 1 96.56 163 GLN A O 1
ATOM 1296 N N . GLY A 1 164 ? -19.844 12.562 14.094 1 94.12 164 GLY A N 1
ATOM 1297 C CA . GLY A 1 164 ? -20.125 11.141 14.148 1 94.12 164 GLY A CA 1
ATOM 1298 C C . GLY A 1 164 ? -19.172 10.297 13.32 1 94.12 164 GLY A C 1
ATOM 1299 O O . GLY A 1 164 ? -19.312 9.078 13.25 1 94.12 164 GLY A O 1
ATOM 1300 N N . TRP A 1 165 ? -18.25 10.969 12.688 1 95.69 165 TRP A N 1
ATOM 1301 C CA . TRP A 1 165 ? -17.234 10.258 11.922 1 95.69 165 TRP A CA 1
ATOM 1302 C C . TRP A 1 165 ? -15.945 10.133 12.719 1 95.69 165 TRP A C 1
ATOM 1304 O O . TRP A 1 165 ? -15.453 11.117 13.273 1 95.69 165 TRP A O 1
ATOM 1314 N N . LYS A 1 166 ? -15.477 8.961 12.828 1 94.94 166 LYS A N 1
ATOM 1315 C CA . LYS A 1 166 ? -14.156 8.773 13.414 1 94.94 166 LYS A CA 1
ATOM 1316 C C . LYS A 1 166 ? -13.055 9 12.375 1 94.94 166 LYS A C 1
ATOM 1318 O O . LYS A 1 166 ? -13.047 8.352 11.328 1 94.94 166 LYS A O 1
ATOM 1323 N N . ILE A 1 167 ? -12.18 9.898 12.695 1 97.38 167 ILE A N 1
ATOM 1324 C CA . ILE A 1 167 ? -11.203 10.367 11.711 1 97.38 167 ILE A CA 1
ATOM 1325 C C . ILE A 1 167 ? -9.797 10.227 12.289 1 97.38 167 ILE A C 1
ATOM 1327 O O . ILE A 1 167 ? -9.547 10.602 13.438 1 97.38 167 ILE A O 1
ATOM 1331 N N . GLY A 1 168 ? -8.891 9.594 11.539 1 97.5 168 GLY A N 1
ATOM 1332 C CA . GLY A 1 168 ? -7.492 9.461 11.93 1 97.5 168 GLY A CA 1
ATOM 1333 C C . GLY A 1 168 ? -6.57 10.406 11.172 1 97.5 168 GLY A C 1
ATOM 1334 O O . GLY A 1 168 ? -6.965 10.984 10.156 1 97.5 168 GLY A O 1
ATOM 1335 N N . ILE A 1 169 ? -5.348 10.555 11.695 1 98.19 169 ILE A N 1
ATOM 1336 C CA . ILE A 1 169 ? -4.398 11.484 11.102 1 98.19 169 ILE A CA 1
ATOM 1337 C C . ILE A 1 169 ? -3.076 10.773 10.828 1 98.19 169 ILE A C 1
ATOM 1339 O O . ILE A 1 169 ? -2.557 10.07 11.695 1 98.19 169 ILE A O 1
ATOM 1343 N N . MET A 1 170 ? -2.57 10.867 9.633 1 96.62 170 MET A N 1
ATOM 1344 C CA . MET A 1 170 ? -1.206 10.547 9.227 1 96.62 170 MET A CA 1
ATOM 1345 C C . MET A 1 170 ? -0.559 11.719 8.5 1 96.62 170 MET A C 1
ATOM 1347 O O . MET A 1 170 ? -1.177 12.336 7.629 1 96.62 170 MET A O 1
ATOM 1351 N N . VAL A 1 171 ? 0.652 11.977 8.812 1 97.56 171 VAL A N 1
ATOM 1352 C CA . VAL A 1 171 ? 1.247 13.188 8.25 1 97.56 171 VAL A CA 1
ATOM 1353 C C . VAL A 1 171 ? 2.312 12.812 7.227 1 97.56 171 VAL A C 1
ATOM 1355 O O . VAL A 1 171 ? 3.307 12.164 7.562 1 97.56 171 VAL A O 1
ATOM 1358 N N . CYS A 1 172 ? 2.09 13.141 5.984 1 94.69 172 CYS A N 1
ATOM 1359 C CA . CYS A 1 172 ? 3.029 13.148 4.867 1 94.69 172 CYS A CA 1
ATOM 1360 C C . CYS A 1 172 ? 3.746 11.812 4.75 1 94.69 172 CYS A C 1
ATOM 1362 O O . CYS A 1 172 ? 3.135 10.805 4.391 1 94.69 172 CYS A O 1
ATOM 1364 N N . ALA A 1 173 ? 4.953 11.633 5.25 1 91.12 173 ALA A N 1
ATOM 1365 C CA . ALA A 1 173 ? 5.777 10.438 5.082 1 91.12 173 ALA A CA 1
ATOM 1366 C C . ALA A 1 173 ? 5.18 9.25 5.82 1 91.12 173 ALA A C 1
ATOM 1368 O O . ALA A 1 173 ? 5.52 8.094 5.535 1 91.12 173 ALA A O 1
ATOM 1369 N N . ASP A 1 174 ? 4.293 9.5 6.77 1 92.25 174 ASP A N 1
ATOM 1370 C CA . ASP A 1 174 ? 3.615 8.422 7.492 1 92.25 174 ASP A CA 1
ATOM 1371 C C . ASP A 1 174 ? 2.951 7.445 6.523 1 92.25 174 ASP A C 1
ATOM 1373 O O . ASP A 1 174 ? 2.832 6.254 6.82 1 92.25 174 ASP A O 1
ATOM 1377 N N . ILE A 1 175 ? 2.576 7.914 5.32 1 93.62 175 ILE A N 1
ATOM 1378 C CA . ILE A 1 175 ? 1.8 7.141 4.359 1 93.62 175 ILE A CA 1
ATOM 1379 C C . ILE A 1 175 ? 2.605 5.926 3.902 1 93.62 175 ILE A C 1
ATOM 1381 O O . ILE A 1 175 ? 2.041 4.945 3.418 1 93.62 175 ILE A O 1
ATOM 1385 N N . ARG A 1 176 ? 3.875 6.004 4.051 1 88.06 176 ARG A N 1
ATOM 1386 C CA . ARG A 1 176 ? 4.75 4.957 3.537 1 88.06 176 ARG A CA 1
ATOM 1387 C C . ARG A 1 176 ? 4.785 3.76 4.48 1 88.06 176 ARG A C 1
ATOM 1389 O O . ARG A 1 176 ? 5.379 2.729 4.164 1 88.06 176 ARG A O 1
ATOM 1396 N N . TYR A 1 177 ? 4.152 3.904 5.605 1 85.44 177 TYR A N 1
ATOM 1397 C CA . TYR A 1 177 ? 4.117 2.844 6.605 1 85.44 177 TYR A CA 1
ATOM 1398 C C . TYR A 1 177 ? 2.715 2.262 6.734 1 85.44 177 TYR A C 1
ATOM 1400 O O . TYR A 1 177 ? 1.879 2.795 7.465 1 85.44 177 TYR A O 1
ATOM 1408 N N . PRO A 1 178 ? 2.502 1.108 6.105 1 86.12 178 PRO A N 1
ATOM 1409 C CA . PRO A 1 178 ? 1.14 0.589 5.961 1 86.12 178 PRO A CA 1
ATOM 1410 C C . PRO A 1 178 ? 0.499 0.236 7.301 1 86.12 178 PRO A C 1
ATOM 1412 O O . PRO A 1 178 ? -0.725 0.302 7.441 1 86.12 178 PRO A O 1
ATOM 1415 N N . LEU A 1 179 ? 1.272 -0.066 8.312 1 81.19 179 LEU A N 1
ATOM 1416 C CA . LEU A 1 179 ? 0.726 -0.508 9.586 1 81.19 179 LEU A CA 1
ATOM 1417 C C . LEU A 1 179 ? 0.071 0.653 10.328 1 81.19 179 LEU A C 1
ATOM 1419 O O . LEU A 1 179 ? -0.839 0.446 11.133 1 81.19 179 LEU A O 1
ATOM 1423 N N . LEU A 1 180 ? 0.562 1.852 10.055 1 86.38 180 LEU A N 1
ATOM 1424 C CA . LEU A 1 180 ? -0.032 3.014 10.711 1 86.38 180 LEU A CA 1
ATOM 1425 C C . LEU A 1 180 ? -1.484 3.193 10.281 1 86.38 180 LEU A C 1
ATOM 1427 O O . LEU A 1 180 ? -2.369 3.355 11.125 1 86.38 180 LEU A O 1
ATOM 1431 N N . CYS A 1 181 ? -1.715 3.129 8.992 1 88.56 181 CYS A N 1
ATOM 1432 C CA . CYS A 1 181 ? -3.076 3.266 8.484 1 88.56 181 CYS A CA 1
ATOM 1433 C C . CYS A 1 181 ? -3.945 2.1 8.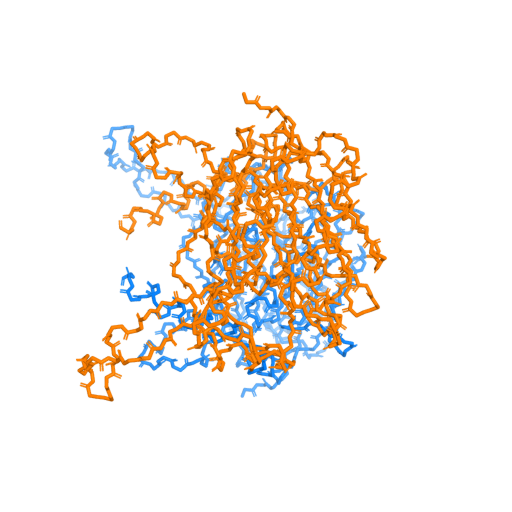945 1 88.56 181 CYS A C 1
ATOM 1435 O O . CYS A 1 181 ? -5.117 2.287 9.273 1 88.56 181 CYS A O 1
ATOM 1437 N N . ARG A 1 182 ? -3.33 0.954 8.945 1 83.75 182 ARG A N 1
ATOM 1438 C CA . ARG A 1 182 ? -4.055 -0.233 9.391 1 83.75 182 ARG A CA 1
ATOM 1439 C C . ARG A 1 182 ? -4.5 -0.092 10.844 1 83.75 182 ARG A C 1
ATOM 1441 O O . ARG A 1 182 ? -5.629 -0.439 11.188 1 83.75 182 ARG A O 1
ATOM 1448 N N . ARG A 1 183 ? -3.578 0.367 11.656 1 83.44 183 ARG A N 1
ATOM 1449 C CA . ARG A 1 183 ? -3.902 0.578 13.062 1 83.44 183 ARG A CA 1
ATOM 1450 C C . ARG A 1 183 ? -5.047 1.573 13.219 1 83.44 183 ARG A C 1
ATOM 1452 O O . ARG A 1 183 ? -5.949 1.37 14.031 1 83.44 183 ARG A O 1
ATOM 1459 N N . LEU A 1 184 ? -5.07 2.604 12.461 1 87.75 184 LEU A N 1
ATOM 1460 C CA . LEU A 1 184 ? -6.137 3.6 12.5 1 87.75 184 LEU A CA 1
ATOM 1461 C C . LEU A 1 184 ? -7.465 2.986 12.078 1 87.75 184 LEU A C 1
ATOM 1463 O O . LEU A 1 184 ? -8.5 3.262 12.688 1 87.75 184 LEU A O 1
ATOM 1467 N N . ALA A 1 185 ? -7.379 2.156 11.125 1 82.88 185 ALA A N 1
ATOM 1468 C CA . ALA A 1 185 ? -8.586 1.579 10.547 1 82.88 185 ALA A CA 1
ATOM 1469 C C . ALA A 1 185 ? -9.148 0.478 11.445 1 82.88 185 ALA A C 1
ATOM 1471 O O . ALA A 1 185 ? -10.32 0.108 11.328 1 82.88 185 ALA A O 1
ATOM 1472 N N . LEU A 1 186 ? -8.312 -0.167 12.344 1 74 186 LEU A N 1
ATOM 1473 C CA . LEU A 1 186 ? -8.75 -1.338 13.094 1 74 186 LEU A CA 1
ATOM 1474 C C . LEU A 1 186 ? -8.93 -0.999 14.57 1 74 186 LEU A C 1
ATOM 1476 O O . LEU A 1 186 ? -9.672 -1.675 15.281 1 74 186 LEU A O 1
ATOM 1480 N N . GLU A 1 187 ? -7.969 -0.255 15.164 1 61.78 187 GLU A N 1
ATOM 1481 C CA . GLU A 1 187 ? -7.973 -0.011 16.594 1 61.78 187 GLU A CA 1
ATOM 1482 C C . GLU A 1 187 ? -9.273 0.655 17.047 1 61.78 187 GLU A C 1
ATOM 1484 O O . GLU A 1 187 ? -9.68 1.669 16.469 1 61.78 187 GLU A O 1
ATOM 1489 N N . PRO A 1 188 ? -9.898 -0.292 17.844 1 53.56 188 PRO A N 1
ATOM 1490 C CA . PRO A 1 188 ? -11.117 0.304 18.406 1 53.56 188 PRO A CA 1
ATOM 1491 C C . PRO A 1 188 ? -10.836 1.568 19.219 1 53.56 188 PRO A C 1
ATOM 1493 O O . PRO A 1 188 ? -9.742 1.727 19.766 1 53.56 188 PRO A O 1
ATOM 1496 N N . SER A 1 189 ? -11.57 2.562 19.031 1 46.41 189 SER A N 1
ATOM 1497 C CA . SER A 1 189 ? -11.469 3.727 19.906 1 46.41 189 SER A CA 1
ATOM 1498 C C . SER A 1 189 ? -11.484 3.314 21.375 1 46.41 189 SER A C 1
ATOM 1500 O O . SER A 1 189 ? -11.984 2.242 21.719 1 46.41 189 SER A O 1
ATOM 1502 N N . SER A 1 190 ? -10.398 3.746 22.172 1 43.59 190 SER A N 1
ATOM 1503 C CA . SER A 1 190 ? -10.242 3.467 23.594 1 43.59 190 SER A CA 1
ATOM 1504 C C . SER A 1 190 ? -11.586 3.184 24.266 1 43.59 190 SER A C 1
ATOM 1506 O O . SER A 1 190 ? -11.648 2.5 25.281 1 43.59 190 SER A O 1
ATOM 1508 N N . GLU A 1 191 ? -12.484 3.842 23.953 1 40.44 191 GLU A N 1
ATOM 1509 C CA . GLU A 1 191 ? -13.68 3.768 24.781 1 40.44 191 GLU A CA 1
ATOM 1510 C C . GLU A 1 191 ? -14.359 2.406 24.656 1 40.44 191 GLU A C 1
ATOM 1512 O O . GLU A 1 191 ? -15.195 2.045 25.484 1 40.44 191 GLU A O 1
ATOM 1517 N N . GLN A 1 192 ? -14.297 1.663 23.734 1 37.91 192 GLN A N 1
ATOM 1518 C CA . GLN A 1 192 ? -15.148 0.483 23.641 1 37.91 192 GLN A CA 1
ATOM 1519 C C . GLN A 1 192 ? -14.32 -0.78 23.438 1 37.91 192 GLN A C 1
ATOM 1521 O O . GLN A 1 192 ? -14.5 -1.487 22.438 1 37.91 192 GLN A O 1
ATOM 1526 N N . LYS A 1 193 ? -13.289 -1.023 24.234 1 43.09 193 LYS A N 1
ATOM 1527 C CA . LYS A 1 193 ? -12.445 -2.211 24.141 1 43.09 193 LYS A CA 1
ATOM 1528 C C . LYS A 1 193 ? -13.289 -3.484 24.125 1 43.09 193 LYS A C 1
ATOM 1530 O O . LYS A 1 193 ? -12.766 -4.578 23.891 1 43.09 193 LYS A O 1
ATOM 1535 N N . ASP A 1 194 ? -14.234 -3.477 24.844 1 39.75 194 ASP A N 1
ATOM 1536 C CA . ASP A 1 194 ? -14.93 -4.695 25.25 1 39.75 194 ASP A CA 1
ATOM 1537 C C . ASP A 1 194 ? -15.672 -5.328 24.078 1 39.75 194 ASP A C 1
ATOM 1539 O O . ASP A 1 194 ? -16.219 -6.426 24.203 1 39.75 194 ASP A O 1
ATOM 1543 N N . SER A 1 195 ? -16.203 -4.582 23.203 1 37.91 195 SER A N 1
ATOM 1544 C CA . SER A 1 195 ? -16.984 -5.285 22.172 1 37.91 195 SER A CA 1
ATOM 1545 C C . SER A 1 195 ? -16.234 -5.32 20.844 1 37.91 195 SER A C 1
ATOM 1547 O O . SER A 1 195 ? -15.859 -4.277 20.312 1 37.91 195 SER A O 1
ATOM 1549 N N . PRO A 1 196 ? -15.578 -6.406 20.516 1 41.09 196 PRO A N 1
ATOM 1550 C CA . PRO A 1 196 ? -14.938 -6.598 19.203 1 41.09 196 PRO A CA 1
ATOM 1551 C C . PRO A 1 196 ? -15.719 -5.945 18.062 1 41.09 196 PRO A C 1
ATOM 1553 O O . PRO A 1 196 ? -15.57 -6.34 16.906 1 41.09 196 PRO A O 1
ATOM 1556 N N . SER A 1 197 ? -16.859 -5.297 18.328 1 40.25 197 SER A N 1
ATOM 1557 C CA . SER A 1 197 ? -17.672 -4.84 17.203 1 40.25 197 SER A CA 1
ATOM 1558 C C . SER A 1 197 ? -16.875 -3.971 16.25 1 40.25 197 SER A C 1
ATOM 1560 O O . SER A 1 197 ? -15.977 -3.234 16.672 1 40.25 197 SER A O 1
ATOM 1562 N N . VAL A 1 198 ? -16.688 -4.355 14.977 1 45.81 198 VAL A N 1
ATOM 1563 C CA . VAL A 1 198 ? -16.25 -3.725 13.734 1 45.81 198 VAL A CA 1
ATOM 1564 C C . VAL A 1 198 ? -16.328 -2.207 13.867 1 45.81 198 VAL A C 1
ATOM 1566 O O . VAL A 1 198 ? -15.867 -1.475 12.984 1 45.81 198 VAL A O 1
ATOM 1569 N N . LEU A 1 199 ? -17.234 -1.558 14.695 1 48.41 199 LEU A N 1
ATOM 1570 C CA . LEU A 1 199 ? -17.953 -0.297 14.523 1 48.41 199 LEU A CA 1
ATOM 1571 C C . LEU A 1 199 ? -17.016 0.889 14.727 1 48.41 199 LEU A C 1
ATOM 1573 O O . LEU A 1 199 ? -17.266 1.979 14.211 1 48.41 199 LEU A O 1
ATOM 1577 N N . ASN A 1 200 ? -16.047 0.859 15.594 1 56.78 200 ASN A N 1
ATOM 1578 C CA . ASN A 1 200 ? -15.531 2.18 15.938 1 56.78 200 ASN A CA 1
ATOM 1579 C C . ASN A 1 200 ? -14.164 2.43 15.297 1 56.78 200 ASN A C 1
ATOM 1581 O O . ASN A 1 200 ? -13.258 2.951 15.953 1 56.78 200 ASN A O 1
ATOM 1585 N N . THR A 1 201 ? -14.07 2.047 14.07 1 78.12 201 THR A N 1
ATOM 1586 C CA . THR A 1 201 ? -12.812 2.25 13.359 1 78.12 201 THR A CA 1
ATOM 1587 C C . THR A 1 201 ? -12.891 3.49 12.469 1 78.12 201 THR A C 1
ATOM 1589 O O . THR A 1 201 ? -13.977 4.012 12.219 1 78.12 201 THR A O 1
ATOM 1592 N N . CYS A 1 202 ? -11.789 4.023 12.164 1 91.62 202 CYS A N 1
ATOM 1593 C CA . CYS A 1 202 ? -11.734 5.238 11.359 1 91.62 202 CYS A CA 1
ATOM 1594 C C . CYS A 1 202 ? -12.406 5.031 10.008 1 91.62 202 CYS A C 1
ATOM 1596 O O . CYS A 1 202 ? -12.242 3.986 9.383 1 91.62 202 CYS A O 1
ATOM 1598 N N . GLN A 1 203 ? -13.211 5.941 9.727 1 94.56 203 GLN A N 1
ATOM 1599 C CA . GLN A 1 203 ? -13.844 5.949 8.406 1 94.56 203 GLN A CA 1
ATOM 1600 C C . GLN A 1 203 ? -13.078 6.852 7.438 1 94.56 203 GLN A C 1
ATOM 1602 O O . GLN A 1 203 ? -13.219 6.723 6.219 1 94.56 203 GLN A O 1
ATOM 1607 N N . VAL A 1 204 ? -12.328 7.727 8.031 1 97.75 204 VAL A N 1
ATOM 1608 C CA . VAL A 1 204 ? -11.539 8.68 7.25 1 97.75 204 VAL A CA 1
ATOM 1609 C C . VAL A 1 204 ? -10.125 8.766 7.816 1 97.75 204 VAL A C 1
ATOM 1611 O O . VAL A 1 204 ? -9.945 8.789 9.039 1 97.75 204 VAL A O 1
ATOM 1614 N N . VAL A 1 205 ? -9.164 8.734 6.988 1 98.12 205 VAL A N 1
ATOM 1615 C CA . VAL A 1 205 ? -7.789 9.031 7.375 1 98.12 205 VAL A CA 1
ATOM 1616 C C . VAL A 1 205 ? -7.301 10.273 6.633 1 98.12 205 VAL A C 1
ATOM 1618 O O . VAL A 1 205 ? -7.391 10.352 5.406 1 98.12 205 VAL A O 1
ATOM 1621 N N . LEU A 1 206 ? -6.863 11.281 7.375 1 98.81 206 LEU A N 1
ATOM 1622 C CA . LEU A 1 206 ? -6.289 12.492 6.801 1 98.81 206 LEU A CA 1
ATOM 1623 C C . LEU A 1 206 ? -4.789 12.336 6.586 1 98.81 206 LEU A C 1
ATOM 1625 O O . LEU A 1 206 ? -4.098 11.742 7.418 1 98.81 206 LEU A O 1
ATOM 1629 N N . GLN A 1 207 ? -4.309 12.852 5.512 1 98.62 207 GLN A N 1
ATOM 1630 C CA . GLN A 1 207 ? -2.869 12.922 5.273 1 98.62 207 GLN A CA 1
ATOM 1631 C C . GLN A 1 207 ? -2.443 14.336 4.898 1 98.62 207 GLN A C 1
ATOM 1633 O O . GLN A 1 207 ? -2.154 14.617 3.734 1 98.62 207 GLN A O 1
ATOM 1638 N N . PRO A 1 208 ? -2.393 15.258 5.914 1 98.81 208 PRO A N 1
ATOM 1639 C CA . PRO A 1 208 ? -1.725 16.531 5.641 1 98.81 208 PRO A CA 1
ATOM 1640 C C . PRO A 1 208 ? -0.286 16.344 5.16 1 98.81 208 PRO A C 1
ATOM 1642 O O . PRO A 1 208 ? 0.484 15.602 5.77 1 98.81 208 PRO A O 1
ATOM 1645 N N . ALA A 1 209 ? 0.046 17 4.062 1 97.12 209 ALA A N 1
ATOM 1646 C CA . ALA A 1 209 ? 1.351 16.719 3.471 1 97.12 209 ALA A CA 1
ATOM 1647 C C . ALA A 1 209 ? 2.02 18 2.973 1 97.12 209 ALA A C 1
ATOM 1649 O O . ALA A 1 209 ? 1.349 19 2.73 1 97.12 209 ALA A O 1
ATOM 1650 N N . CYS A 1 210 ? 3.256 18.031 2.973 1 94.75 210 CYS A N 1
ATOM 1651 C CA . CYS A 1 210 ? 4.109 18.875 2.143 1 94.75 210 CYS A CA 1
ATOM 1652 C C . CYS A 1 210 ? 4.895 18.031 1.142 1 94.75 210 CYS A C 1
ATOM 1654 O O . CYS A 1 210 ? 6.117 17.922 1.242 1 94.75 210 CYS A O 1
ATOM 1656 N N . PHE A 1 211 ? 4.137 17.469 0.182 1 90.75 211 PHE A N 1
ATOM 1657 C CA . PHE A 1 211 ? 4.664 16.5 -0.766 1 90.75 211 PHE A CA 1
ATOM 1658 C C . PHE A 1 211 ? 5.125 17.188 -2.047 1 90.75 211 PHE A C 1
ATOM 1660 O O . PHE A 1 211 ? 4.305 17.516 -2.904 1 90.75 211 PHE A O 1
ATOM 1667 N N . SER A 1 212 ? 6.379 17.328 -2.148 1 88 212 SER A N 1
ATOM 1668 C CA . SER A 1 212 ? 6.93 18.016 -3.307 1 88 212 SER A CA 1
ATOM 1669 C C . SER A 1 212 ? 6.973 17.109 -4.527 1 88 212 SER A C 1
ATOM 1671 O O . SER A 1 212 ? 7.02 15.883 -4.395 1 88 212 SER A O 1
ATOM 1673 N N . ARG A 1 213 ? 6.926 17.688 -5.672 1 85.19 213 ARG A N 1
ATOM 1674 C CA . ARG A 1 213 ? 6.977 16.938 -6.922 1 85.19 213 ARG A CA 1
ATOM 1675 C C . ARG A 1 213 ? 8.398 16.516 -7.242 1 85.19 213 ARG A C 1
ATOM 1677 O O . ARG A 1 213 ? 8.945 16.875 -8.281 1 85.19 213 ARG A O 1
ATOM 1684 N N . ASP A 1 214 ? 8.906 15.781 -6.348 1 79.12 214 ASP A N 1
ATOM 1685 C CA . ASP A 1 214 ? 10.188 15.117 -6.559 1 79.12 214 ASP A CA 1
ATOM 1686 C C . ASP A 1 214 ? 9.992 13.656 -6.953 1 79.12 214 ASP A C 1
ATOM 1688 O O . ASP A 1 214 ? 8.945 13.289 -7.492 1 79.12 214 ASP A O 1
ATOM 1692 N N . LEU A 1 215 ? 10.969 12.836 -6.848 1 70.44 215 LEU A N 1
ATOM 1693 C CA . LEU A 1 215 ? 10.898 11.438 -7.27 1 70.44 215 LEU A CA 1
ATOM 1694 C C . LEU A 1 215 ? 9.828 10.688 -6.492 1 70.44 215 LEU A C 1
ATOM 1696 O O . LEU A 1 215 ? 9.18 9.789 -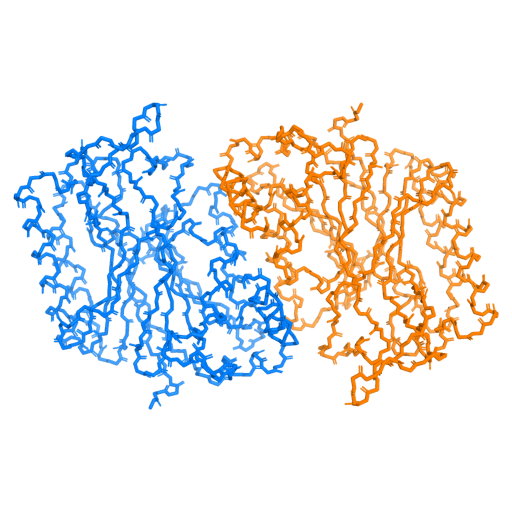7.031 1 70.44 215 LEU A O 1
ATOM 1700 N N . SER A 1 216 ? 9.578 11.148 -5.27 1 75.31 216 SER A N 1
ATOM 1701 C CA . SER A 1 216 ? 8.617 10.43 -4.438 1 75.31 216 SER A CA 1
ATOM 1702 C C . SER A 1 216 ? 7.184 10.734 -4.844 1 75.31 216 SER A C 1
ATOM 1704 O O . SER A 1 216 ? 6.266 9.969 -4.543 1 75.31 216 SER A O 1
ATOM 1706 N N . PHE A 1 217 ? 7.047 11.859 -5.562 1 81.19 217 PHE A N 1
ATOM 1707 C CA . PHE A 1 217 ? 5.723 12.305 -5.977 1 81.19 217 PHE A CA 1
ATOM 1708 C C . PHE A 1 217 ? 5.094 11.305 -6.941 1 81.19 217 PHE A C 1
ATOM 1710 O O . PHE A 1 217 ? 3.873 11.148 -6.973 1 81.19 217 PHE A O 1
ATOM 1717 N N . ARG A 1 218 ? 5.871 10.531 -7.641 1 82.56 218 ARG A N 1
ATOM 1718 C CA . ARG A 1 218 ? 5.422 9.625 -8.688 1 82.56 218 ARG A CA 1
ATOM 1719 C C . ARG A 1 218 ? 4.547 8.516 -8.117 1 82.56 218 ARG A C 1
ATOM 1721 O O . ARG A 1 218 ? 3.668 7.992 -8.805 1 82.56 218 ARG A O 1
ATOM 1728 N N . THR A 1 219 ? 4.801 8.227 -6.824 1 89.69 219 THR A N 1
ATOM 1729 C CA . THR A 1 219 ? 4.082 7.082 -6.27 1 89.69 219 THR A CA 1
ATOM 1730 C C . THR A 1 219 ? 3.072 7.531 -5.219 1 89.69 219 THR A C 1
ATOM 1732 O O . THR A 1 219 ? 2.441 6.703 -4.562 1 89.69 219 THR A O 1
ATOM 1735 N N . TRP A 1 220 ? 2.936 8.867 -5.035 1 93.81 220 TRP A N 1
ATOM 1736 C CA . TRP A 1 220 ? 2.012 9.359 -4.02 1 93.81 220 TRP A CA 1
ATOM 1737 C C . TRP A 1 220 ? 0.591 8.875 -4.297 1 93.81 220 TRP A C 1
ATOM 1739 O O . TRP A 1 220 ? -0.108 8.43 -3.385 1 93.81 220 TRP A O 1
ATOM 1749 N N . LYS A 1 221 ? 0.19 8.938 -5.574 1 94.31 221 LYS A N 1
ATOM 1750 C CA . LYS A 1 221 ? -1.143 8.477 -5.957 1 94.31 221 LYS A CA 1
ATOM 1751 C C . LYS A 1 221 ? -1.348 7.012 -5.586 1 94.31 221 LYS A C 1
ATOM 1753 O O . LYS A 1 221 ? -2.395 6.641 -5.047 1 94.31 221 LYS A O 1
ATOM 1758 N N . SER A 1 222 ? -0.371 6.18 -5.949 1 96 222 SER A N 1
ATOM 1759 C CA . SER A 1 222 ? -0.469 4.754 -5.652 1 96 222 SER A CA 1
ATOM 1760 C C . SER A 1 222 ? -0.604 4.508 -4.156 1 96 222 SER A C 1
ATOM 1762 O O . SER A 1 222 ? -1.396 3.668 -3.727 1 96 222 SER A O 1
ATOM 1764 N N . PHE A 1 223 ? 0.149 5.215 -3.367 1 96.31 223 PHE A N 1
ATOM 1765 C CA . PHE A 1 223 ? 0.084 5.07 -1.918 1 96.31 223 PHE A CA 1
ATOM 1766 C C . PHE A 1 223 ? -1.3 5.441 -1.397 1 96.31 223 PHE A C 1
ATOM 1768 O O . PHE A 1 223 ? -1.877 4.715 -0.583 1 96.31 223 PHE A O 1
ATOM 1775 N N . ARG A 1 224 ? -1.865 6.559 -1.854 1 97.44 224 ARG A N 1
ATOM 1776 C CA . ARG A 1 224 ? -3.168 7.023 -1.391 1 97.44 224 ARG A CA 1
ATOM 1777 C C . ARG A 1 224 ? -4.258 6.008 -1.717 1 97.44 224 ARG A C 1
ATOM 1779 O O . ARG A 1 224 ? -5.066 5.656 -0.853 1 97.44 224 ARG A O 1
ATOM 1786 N N . GLU A 1 225 ? -4.227 5.531 -2.932 1 96.38 225 GLU A N 1
ATOM 1787 C CA . GLU A 1 225 ? -5.23 4.559 -3.352 1 96.38 225 GLU A CA 1
ATOM 1788 C C . GLU A 1 225 ? -5.105 3.26 -2.562 1 96.38 225 GLU A C 1
ATOM 1790 O O . GLU A 1 225 ? -6.109 2.695 -2.119 1 96.38 225 GLU A O 1
ATOM 1795 N N . THR A 1 226 ? -3.896 2.818 -2.426 1 96.19 226 THR A N 1
ATOM 1796 C CA . THR A 1 226 ? -3.654 1.569 -1.712 1 96.19 226 THR A CA 1
ATOM 1797 C C . THR A 1 226 ? -4.09 1.686 -0.254 1 96.19 226 THR A C 1
ATOM 1799 O O . THR A 1 226 ? -4.781 0.807 0.264 1 96.19 226 THR A O 1
ATOM 1802 N N . ARG A 1 227 ? -3.729 2.803 0.45 1 95 227 ARG A N 1
ATOM 1803 C CA . ARG A 1 227 ? -4.105 2.984 1.848 1 95 227 ARG A CA 1
ATOM 1804 C C . ARG A 1 227 ? -5.621 3.035 2.004 1 95 227 ARG A C 1
ATOM 1806 O O . ARG A 1 227 ? -6.172 2.459 2.943 1 95 227 ARG A O 1
ATOM 1813 N N . ALA A 1 228 ? -6.277 3.693 1.094 1 95.75 228 ALA A N 1
ATOM 1814 C CA . ALA A 1 228 ? -7.73 3.807 1.162 1 95.75 228 ALA A CA 1
ATOM 1815 C C . ALA A 1 228 ? -8.398 2.441 0.996 1 95.75 228 ALA A C 1
ATOM 1817 O O . ALA A 1 228 ? -9.18 2.02 1.849 1 95.75 228 ALA A O 1
ATOM 1818 N N . VAL A 1 229 ? -7.992 1.714 0.005 1 92.44 229 VAL A N 1
ATOM 1819 C CA . VAL A 1 229 ? -8.703 0.514 -0.42 1 92.44 229 VAL A CA 1
ATOM 1820 C C . VAL A 1 229 ? -8.375 -0.642 0.523 1 92.44 229 VAL A C 1
ATOM 1822 O O . VAL A 1 229 ? -9.273 -1.38 0.943 1 92.44 229 VAL A O 1
ATOM 1825 N N . GLU A 1 230 ? -7.125 -0.792 0.891 1 89.31 230 GLU A N 1
ATOM 1826 C CA . GLU A 1 230 ? -6.754 -1.946 1.704 1 89.31 230 GLU A CA 1
ATOM 1827 C C . GLU A 1 230 ? -7.285 -1.812 3.129 1 89.31 230 GLU A C 1
ATOM 1829 O O . GLU A 1 230 ? -7.324 -2.791 3.877 1 89.31 230 GLU A O 1
ATOM 1834 N N . ASN A 1 231 ? -7.695 -0.578 3.506 1 88.81 231 ASN A N 1
ATOM 1835 C CA . ASN A 1 231 ? -8.195 -0.362 4.859 1 88.81 231 ASN A CA 1
ATOM 1836 C C . ASN A 1 231 ? -9.688 -0.023 4.859 1 88.81 231 ASN A C 1
ATOM 1838 O O . ASN A 1 231 ? -10.289 0.124 5.918 1 88.81 231 ASN A O 1
ATOM 1842 N N . GLY A 1 232 ? -10.297 0.111 3.699 1 90.19 232 GLY A N 1
ATOM 1843 C CA . GLY A 1 232 ? -11.711 0.435 3.605 1 90.19 232 GLY A CA 1
ATOM 1844 C C . GLY A 1 232 ? -12.055 1.776 4.223 1 90.19 232 GLY A C 1
ATOM 1845 O O . GLY A 1 232 ? -13.008 1.88 4.996 1 90.19 232 GLY A O 1
ATOM 1846 N N . VAL A 1 233 ? -11.266 2.82 3.916 1 94.38 233 VAL A N 1
ATOM 1847 C CA . VAL A 1 233 ? -11.484 4.148 4.477 1 94.38 233 VAL A CA 1
ATOM 1848 C C . VAL A 1 233 ? -11.422 5.195 3.365 1 94.38 233 VAL A C 1
ATOM 1850 O O . VAL A 1 233 ? -10.789 4.969 2.33 1 94.38 233 VAL A O 1
ATOM 1853 N N . TYR A 1 234 ? -12.094 6.352 3.605 1 97.81 234 TYR A N 1
ATOM 1854 C CA . TYR A 1 234 ? -11.75 7.523 2.809 1 97.81 234 TYR A CA 1
ATOM 1855 C C . TYR A 1 234 ? -10.352 8.023 3.148 1 97.81 234 TYR A C 1
ATOM 1857 O O . TYR A 1 234 ? -9.984 8.109 4.324 1 97.81 234 TYR A O 1
ATOM 1865 N N . PHE A 1 235 ? -9.609 8.242 2.166 1 98.44 235 PHE A N 1
ATOM 1866 C CA . PHE A 1 235 ? -8.273 8.805 2.369 1 98.44 235 PHE A CA 1
ATOM 1867 C C . PHE A 1 235 ? -8.203 10.227 1.825 1 98.44 235 PHE A C 1
ATOM 1869 O O . PHE A 1 235 ? -8.344 10.445 0.621 1 98.44 235 PHE A O 1
ATOM 1876 N N . VAL A 1 236 ? -7.965 11.227 2.688 1 98.81 236 VAL A N 1
ATOM 1877 C CA . VAL A 1 236 ? -7.992 12.648 2.342 1 98.81 236 VAL A CA 1
ATOM 1878 C C . VAL A 1 236 ? -6.586 13.234 2.449 1 98.81 236 VAL A C 1
ATOM 1880 O O . VAL A 1 236 ? -6.07 13.43 3.553 1 98.81 236 VAL A O 1
ATOM 1883 N N . ALA A 1 237 ? -6.02 13.484 1.315 1 98.75 237 ALA A N 1
ATOM 1884 C CA . ALA A 1 237 ? -4.66 14.023 1.264 1 98.75 237 ALA A CA 1
ATOM 1885 C C . ALA A 1 237 ? -4.672 15.5 0.89 1 98.75 237 ALA A C 1
ATOM 1887 O O . ALA A 1 237 ? -5.207 15.883 -0.154 1 98.75 237 ALA A O 1
ATOM 1888 N N . THR A 1 238 ? -4.098 16.344 1.732 1 98.69 238 THR A N 1
ATOM 1889 C CA . THR A 1 238 ? -4.016 17.781 1.462 1 98.69 238 THR A CA 1
ATOM 1890 C C . THR A 1 238 ? -2.562 18.203 1.285 1 98.69 238 THR A C 1
ATOM 1892 O O . THR A 1 238 ? -1.693 17.812 2.066 1 98.69 238 THR A O 1
ATOM 1895 N N . ASN A 1 239 ? -2.33 18.922 0.283 1 98.44 239 ASN A N 1
ATOM 1896 C CA . ASN A 1 239 ? -1.001 19.406 -0.059 1 98.44 239 ASN A CA 1
ATOM 1897 C C . ASN A 1 239 ? -1.007 20.922 -0.304 1 98.44 239 ASN A C 1
ATOM 1899 O O . ASN A 1 239 ? -2.068 21.547 -0.324 1 98.44 239 ASN A O 1
ATOM 1903 N N . TYR A 1 240 ? 0.178 21.484 -0.384 1 98.12 240 TYR A N 1
ATOM 1904 C CA . TYR A 1 240 ? 0.309 22.891 -0.764 1 98.12 240 TYR A CA 1
ATOM 1905 C C . TYR A 1 240 ? 0.064 23.078 -2.256 1 98.12 240 TYR A C 1
ATOM 1907 O O . TYR A 1 240 ? 0.034 22.094 -3.014 1 98.12 240 TYR A O 1
ATOM 1915 N N . ALA A 1 241 ? -0.179 24.312 -2.598 1 98.06 241 ALA A N 1
ATOM 1916 C CA . ALA A 1 241 ? -0.344 24.688 -4 1 98.06 241 ALA A CA 1
ATOM 1917 C C . ALA A 1 241 ? 1.001 25.016 -4.641 1 98.06 241 ALA A C 1
ATOM 1919 O O . ALA A 1 241 ? 2.002 25.203 -3.941 1 98.06 241 ALA A O 1
ATOM 1920 N N . GLY A 1 242 ? 0.935 25.125 -5.996 1 96.19 242 GLY A N 1
ATOM 1921 C CA . GLY A 1 242 ? 2.102 25.578 -6.738 1 96.19 242 GLY A CA 1
ATOM 1922 C C . GLY A 1 242 ? 2.676 24.516 -7.656 1 96.19 242 GLY A C 1
ATOM 1923 O O . GLY A 1 242 ? 2.324 23.344 -7.547 1 96.19 242 GLY A O 1
ATOM 1924 N N . ASP A 1 243 ? 3.623 24.828 -8.445 1 91.56 243 ASP A N 1
ATOM 1925 C CA . ASP A 1 243 ? 4.211 23.969 -9.469 1 91.56 243 ASP A CA 1
ATOM 1926 C C . ASP A 1 243 ? 4.938 22.781 -8.828 1 91.56 243 ASP A C 1
ATOM 1928 O O . ASP A 1 243 ? 5.055 21.719 -9.438 1 91.56 243 ASP A O 1
ATOM 1932 N N . TYR A 1 244 ? 5.336 23.016 -7.621 1 91.06 244 TYR A N 1
ATOM 1933 C CA . TYR A 1 244 ? 6.141 21.969 -6.988 1 91.06 244 TYR A CA 1
ATOM 1934 C C . TYR A 1 244 ? 5.301 21.125 -6.039 1 91.06 244 TYR A C 1
ATOM 1936 O O . TYR A 1 244 ? 5.824 20.25 -5.34 1 91.06 244 TYR A O 1
ATOM 1944 N N . TYR A 1 245 ? 4.062 21.422 -5.934 1 94.69 245 TYR A N 1
ATOM 1945 C CA . TYR A 1 245 ? 3.148 20.703 -5.055 1 94.69 245 TYR A CA 1
ATOM 1946 C C . TYR A 1 245 ? 1.811 20.453 -5.742 1 94.69 245 TYR A C 1
ATOM 1948 O O . TYR A 1 245 ? 1.769 20.094 -6.918 1 94.69 245 TYR A O 1
ATOM 1956 N N . GLY A 1 246 ? 0.711 20.5 -5.035 1 96.69 246 GLY A N 1
ATOM 1957 C CA . GLY A 1 246 ? -0.62 20.297 -5.586 1 96.69 246 GLY A CA 1
ATOM 1958 C C . GLY A 1 246 ? -1.161 18.891 -5.332 1 96.69 246 GLY A C 1
ATOM 1959 O O . GLY A 1 246 ? -0.742 18.219 -4.387 1 96.69 246 GLY A O 1
ATOM 1960 N N . GLU A 1 247 ? -2.279 18.625 -6.055 1 97.19 247 GLU A N 1
ATOM 1961 C CA . GLU A 1 247 ? -2.898 17.312 -6.141 1 97.19 247 GLU A CA 1
ATOM 1962 C C . GLU A 1 247 ? -3.439 16.859 -4.785 1 97.19 247 GLU A C 1
ATOM 1964 O O . GLU A 1 247 ? -3.312 15.695 -4.414 1 97.19 247 GLU A O 1
ATOM 1969 N N . SER A 1 248 ? -3.902 17.859 -3.992 1 98.5 248 SER A N 1
ATOM 1970 C CA . SER A 1 248 ? -4.781 17.406 -2.926 1 98.5 248 SER A CA 1
ATOM 1971 C C . SER A 1 248 ? -5.855 16.453 -3.463 1 98.5 248 SER A C 1
ATOM 1973 O O . SER A 1 248 ? -6.281 16.594 -4.613 1 98.5 248 SER A O 1
ATOM 1975 N N . SER A 1 249 ? -6.238 15.469 -2.689 1 98.56 249 SER A N 1
ATOM 1976 C CA . SER A 1 249 ? -7.078 14.438 -3.285 1 98.56 249 SER A CA 1
ATOM 1977 C C . SER A 1 249 ? -7.922 13.734 -2.227 1 98.56 249 SER A C 1
ATOM 1979 O O . SER A 1 249 ? -7.629 13.82 -1.032 1 98.56 249 SER A O 1
ATOM 1981 N N . VAL A 1 250 ? -8.992 13.164 -2.648 1 98.69 250 VAL A N 1
ATOM 1982 C CA . VAL A 1 250 ? -9.828 12.266 -1.852 1 98.69 250 VAL A CA 1
ATOM 1983 C C . VAL A 1 250 ? -9.977 10.93 -2.568 1 98.69 250 VAL A C 1
ATOM 1985 O O . VAL A 1 250 ? -10.406 10.883 -3.723 1 98.69 250 VAL A O 1
ATOM 1988 N N . THR A 1 251 ? -9.555 9.906 -1.956 1 98.19 251 THR A N 1
ATOM 1989 C CA . THR A 1 251 ? -9.711 8.547 -2.477 1 98.19 251 THR A CA 1
ATOM 1990 C C . THR A 1 251 ? -10.773 7.785 -1.692 1 98.19 251 THR A C 1
ATOM 1992 O O . THR A 1 251 ? -10.719 7.723 -0.462 1 98.19 251 THR A O 1
ATOM 1995 N N . PRO A 1 252 ? -11.758 7.25 -2.346 1 97.12 252 PRO A N 1
ATOM 1996 C CA . PRO A 1 252 ? -12.797 6.492 -1.647 1 9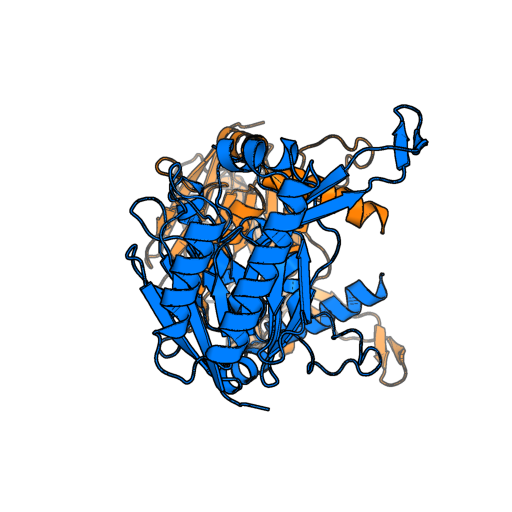7.12 252 PRO A CA 1
ATOM 1997 C C . PRO A 1 252 ? -12.305 5.141 -1.141 1 97.12 252 PRO A C 1
ATOM 1999 O O . PRO A 1 252 ? -11.219 4.695 -1.521 1 97.12 252 PRO A O 1
ATOM 2002 N N . PRO A 1 253 ? -13.078 4.504 -0.205 1 93.62 253 PRO A N 1
ATOM 2003 C CA . PRO A 1 253 ? -12.688 3.217 0.379 1 93.62 253 PRO A CA 1
ATOM 2004 C C . PRO A 1 253 ? -12.641 2.09 -0.651 1 93.62 253 PRO A C 1
ATOM 2006 O O . PRO A 1 253 ? -12.125 1.007 -0.365 1 93.62 253 PRO A O 1
ATOM 2009 N N . TRP A 1 254 ? -13.156 2.373 -1.805 1 88.88 254 TRP A N 1
ATOM 2010 C CA . TRP A 1 254 ? -13.102 1.485 -2.961 1 88.88 254 TRP A CA 1
ATOM 2011 C C . TRP A 1 254 ? -13.148 2.283 -4.262 1 88.88 254 TRP A C 1
ATOM 2013 O O . TRP A 1 254 ? -13.781 3.336 -4.328 1 88.88 254 TRP A O 1
ATOM 2023 N N . VAL A 1 255 ? -12.453 1.808 -5.219 1 89.31 255 VAL A N 1
ATOM 2024 C CA . VAL A 1 255 ? -12.398 2.547 -6.477 1 89.31 255 VAL A CA 1
ATOM 2025 C C . VAL A 1 255 ? -13.102 1.748 -7.574 1 89.31 255 VAL A C 1
ATOM 2027 O O . VAL A 1 255 ? -12.727 0.608 -7.855 1 89.31 255 VAL A O 1
ATOM 2030 N N . ASP A 1 256 ? -14.141 2.256 -8.086 1 84.44 256 ASP A N 1
ATOM 2031 C CA . ASP A 1 256 ? -14.859 1.706 -9.234 1 84.44 256 ASP A CA 1
ATOM 2032 C C . ASP A 1 256 ? -15.375 2.818 -10.148 1 84.44 256 ASP A C 1
ATOM 2034 O O . ASP A 1 256 ? -14.922 3.961 -10.062 1 84.44 256 ASP A O 1
ATOM 2038 N N . GLU A 1 257 ? -16.172 2.498 -11.086 1 84.88 257 GLU A N 1
ATOM 2039 C CA . GLU A 1 257 ? -16.656 3.477 -12.062 1 84.88 257 GLU A CA 1
ATOM 2040 C C . GLU A 1 257 ? -17.422 4.605 -11.375 1 84.88 257 GLU A C 1
ATOM 2042 O O . GLU A 1 257 ? -17.406 5.746 -11.844 1 84.88 257 GLU A O 1
ATOM 2047 N N . ASP A 1 258 ? -18.031 4.285 -10.258 1 87.62 258 ASP A N 1
ATOM 2048 C CA . ASP A 1 258 ? -18.875 5.258 -9.562 1 87.62 258 ASP A CA 1
ATOM 2049 C C . ASP A 1 258 ? -18.109 5.938 -8.43 1 87.62 258 ASP A C 1
ATOM 2051 O O . ASP A 1 258 ? -18.547 6.965 -7.906 1 87.62 258 ASP A O 1
ATOM 2055 N N . HIS A 1 259 ? -16.969 5.359 -8.047 1 91 259 HIS A N 1
ATOM 2056 C CA . HIS A 1 259 ? -16.188 5.867 -6.926 1 91 259 HIS A CA 1
ATOM 2057 C C . HIS A 1 259 ? -14.734 6.078 -7.324 1 91 259 HIS A C 1
ATOM 2059 O O . HIS A 1 259 ? -13.852 5.324 -6.902 1 91 259 HIS A O 1
ATOM 2065 N N . GLU A 1 260 ? -14.523 7.133 -8.039 1 93.06 260 GLU A N 1
ATOM 2066 C CA . GLU A 1 260 ? -13.18 7.453 -8.492 1 93.06 260 GLU A CA 1
ATOM 2067 C C . GLU A 1 260 ? -12.508 8.461 -7.566 1 93.06 260 GLU A C 1
ATOM 2069 O O . GLU A 1 260 ? -13.164 9.367 -7.047 1 93.06 260 GLU A O 1
ATOM 2074 N N . PRO A 1 261 ? -11.234 8.305 -7.398 1 96.31 261 PRO A N 1
ATOM 2075 C CA . PRO A 1 261 ? -10.523 9.344 -6.648 1 96.31 261 PRO A CA 1
ATOM 2076 C C . PRO A 1 261 ? -10.672 10.727 -7.277 1 96.31 261 PRO A C 1
ATOM 2078 O O . PRO A 1 261 ? -10.688 10.852 -8.508 1 96.31 261 PRO A O 1
ATOM 2081 N N . LYS A 1 262 ? -10.867 11.719 -6.5 1 97.69 262 LYS A N 1
ATOM 2082 C CA . LYS A 1 262 ? -10.812 13.117 -6.938 1 97.69 262 LYS A CA 1
ATOM 2083 C C . LYS A 1 262 ? -9.438 13.719 -6.68 1 97.69 262 LYS A C 1
ATOM 2085 O O . LYS A 1 262 ? -8.922 13.656 -5.559 1 97.69 262 LYS A O 1
ATOM 2090 N N . VAL A 1 263 ? -8.836 14.203 -7.691 1 97.62 263 VAL A N 1
ATOM 2091 C CA . VAL A 1 263 ? -7.527 14.836 -7.594 1 97.62 263 VAL A CA 1
ATOM 2092 C C . VAL A 1 263 ? -7.586 16.25 -8.188 1 97.62 263 VAL A C 1
ATOM 2094 O O . VAL A 1 263 ? -8.07 16.438 -9.305 1 97.62 263 VAL A O 1
ATOM 2097 N N . TRP A 1 264 ? -7.102 17.172 -7.496 1 97.75 264 TRP A N 1
ATOM 2098 C CA . TRP A 1 264 ? -7.168 18.547 -7.973 1 97.75 264 TRP A CA 1
ATOM 2099 C C . TRP A 1 264 ? -5.797 19.031 -8.445 1 97.75 264 TRP A C 1
ATOM 2101 O O . TRP A 1 264 ? -4.785 18.375 -8.188 1 97.75 264 TRP A O 1
ATOM 2111 N N . GLY A 1 265 ? -5.75 20.109 -9.133 1 96.44 265 GLY A N 1
ATOM 2112 C CA . GLY A 1 265 ? -4.543 20.609 -9.773 1 96.44 265 GLY A CA 1
ATOM 2113 C C . GLY A 1 265 ? -3.607 21.312 -8.812 1 96.44 265 GLY A C 1
ATOM 2114 O O . GLY A 1 265 ? -3.471 20.891 -7.656 1 96.44 265 GLY A O 1
ATOM 2115 N N . ILE A 1 266 ? -2.871 22.312 -9.234 1 97.56 266 ILE A N 1
ATOM 2116 C CA . ILE A 1 266 ? -1.776 22.922 -8.477 1 97.56 266 ILE A CA 1
ATOM 2117 C C . ILE A 1 266 ? -2.199 24.281 -7.957 1 97.56 266 ILE A C 1
ATOM 2119 O O . ILE A 1 266 ? -1.434 24.953 -7.258 1 97.56 266 ILE A O 1
ATOM 2123 N N . GLU A 1 267 ? -3.439 24.688 -8.25 1 97.88 267 GLU A N 1
ATOM 2124 C CA . GLU A 1 267 ? -3.863 26.047 -7.906 1 97.88 267 GLU A CA 1
ATOM 2125 C C . GLU A 1 267 ? -4.262 26.141 -6.438 1 97.88 267 GLU A C 1
ATOM 2127 O O . GLU A 1 267 ? -4.852 25.219 -5.887 1 97.88 267 GLU A O 1
ATOM 2132 N N . PRO A 1 268 ? -3.934 27.297 -5.797 1 98.06 268 PRO A N 1
ATOM 2133 C CA . PRO A 1 268 ? -4.445 27.5 -4.438 1 98.06 268 PRO A CA 1
ATOM 2134 C C . PRO A 1 268 ? -5.973 27.531 -4.383 1 98.06 268 PRO A C 1
ATOM 2136 O O . PRO A 1 268 ? -6.605 28.203 -5.211 1 98.06 268 PRO A O 1
ATOM 2139 N N . ASN A 1 269 ? -6.559 26.781 -3.561 1 98.25 269 ASN A N 1
ATOM 2140 C CA . ASN A 1 269 ? -8.008 26.688 -3.447 1 98.25 269 ASN A CA 1
ATOM 2141 C C . ASN A 1 269 ? -8.43 25.891 -2.223 1 98.25 269 ASN A C 1
ATOM 2143 O O . ASN A 1 269 ? -7.586 25.328 -1.521 1 98.25 269 ASN A O 1
ATOM 2147 N N . ILE A 1 270 ? -9.641 25.969 -1.878 1 98.69 270 ILE A N 1
ATOM 2148 C CA . ILE A 1 270 ? -10.266 25.016 -0.966 1 98.69 270 ILE A CA 1
ATOM 2149 C C . ILE A 1 270 ? -11.211 24.094 -1.746 1 98.69 270 ILE A C 1
ATOM 2151 O O . ILE A 1 270 ? -12.164 24.562 -2.377 1 98.69 270 ILE A O 1
ATOM 2155 N N . PHE A 1 271 ? -10.977 22.844 -1.765 1 98.5 271 PHE A N 1
ATOM 2156 C CA . PHE A 1 271 ? -11.773 21.891 -2.518 1 98.5 271 PHE A CA 1
ATOM 2157 C C . PHE A 1 271 ? -12.781 21.203 -1.611 1 98.5 271 PHE A C 1
ATOM 2159 O O . PHE A 1 271 ? -12.406 20.469 -0.691 1 98.5 271 PHE A O 1
ATOM 2166 N N . ARG A 1 272 ? -14.039 21.438 -1.878 1 97.81 272 ARG A N 1
ATOM 2167 C CA . ARG A 1 272 ? -15.133 20.875 -1.103 1 97.81 272 ARG A CA 1
ATOM 2168 C C . ARG A 1 272 ? -15.5 19.469 -1.611 1 97.81 272 ARG A C 1
ATOM 2170 O O . ARG A 1 272 ? -15.648 19.266 -2.818 1 97.81 272 ARG A O 1
ATOM 2177 N N . THR A 1 273 ? -15.586 18.531 -0.73 1 97.5 273 THR A N 1
ATOM 2178 C CA . THR A 1 273 ? -15.961 17.156 -1.092 1 97.5 273 THR A CA 1
ATOM 2179 C C . THR A 1 273 ? -16.859 16.547 -0.027 1 97.5 273 THR A C 1
ATOM 2181 O O . THR A 1 273 ? -16.641 16.75 1.17 1 97.5 273 THR A O 1
ATOM 2184 N N . MET A 1 274 ? -17.875 15.852 -0.497 1 97.75 274 MET A N 1
ATOM 2185 C CA . MET A 1 274 ? -18.812 15.172 0.409 1 97.75 274 MET A CA 1
ATOM 2186 C C . MET A 1 274 ? -18.484 13.688 0.494 1 97.75 274 MET A C 1
ATOM 2188 O O . MET A 1 274 ? -18.375 13.016 -0.532 1 97.75 274 MET A O 1
ATOM 2192 N N . LEU A 1 275 ? -18.297 13.172 1.668 1 98.06 275 LEU A N 1
ATOM 2193 C CA . LEU A 1 275 ? -18.062 11.758 1.93 1 98.06 275 LEU A CA 1
ATOM 2194 C C . LEU A 1 275 ? -19.344 11.086 2.426 1 98.06 275 LEU A C 1
ATOM 2196 O O . LEU A 1 275 ? -20.094 11.672 3.211 1 98.06 275 LEU A O 1
ATOM 2200 N N . GLU A 1 276 ? -19.578 9.891 2.076 1 97.06 276 GLU A N 1
ATOM 2201 C CA . GLU A 1 276 ? -20.781 9.164 2.447 1 97.06 276 GLU A CA 1
ATOM 2202 C C . GLU A 1 276 ? -20.453 7.941 3.301 1 97.06 276 GLU A C 1
ATOM 2204 O O . GLU A 1 276 ? -19.672 7.078 2.885 1 97.06 276 GLU A O 1
ATOM 2209 N N . LYS A 1 277 ? -21.141 7.871 4.398 1 94.94 277 LYS A N 1
ATOM 2210 C CA . LYS A 1 277 ? -20.922 6.742 5.301 1 94.94 277 LYS A CA 1
ATOM 2211 C C . LYS A 1 277 ? -21.266 5.418 4.617 1 94.94 277 LYS A C 1
ATOM 2213 O O . LYS A 1 277 ? -20.625 4.402 4.867 1 94.94 277 LYS A O 1
ATOM 2218 N N . GLU A 1 278 ? -22.266 5.473 3.805 1 93.56 278 GLU A N 1
ATOM 2219 C CA . GLU A 1 278 ? -22.719 4.273 3.113 1 93.56 278 GLU A CA 1
ATOM 2220 C C . GLU A 1 278 ? -21.625 3.678 2.244 1 93.56 278 GLU A C 1
ATOM 2222 O O . GLU A 1 278 ? -21.531 2.457 2.104 1 93.56 278 GLU A O 1
ATOM 2227 N N . THR A 1 279 ? -20.828 4.512 1.662 1 93.5 279 THR A N 1
ATOM 2228 C CA . THR A 1 279 ? -19.734 4.051 0.814 1 93.5 279 THR A CA 1
ATOM 2229 C C . THR A 1 279 ? -18.734 3.25 1.626 1 93.5 279 THR A C 1
ATOM 2231 O O . THR A 1 279 ? -18.234 2.213 1.17 1 93.5 279 THR A O 1
ATOM 2234 N N . VAL A 1 280 ? -18.438 3.705 2.822 1 92.31 280 VAL A N 1
ATOM 2235 C CA . VAL A 1 280 ? -17.531 2.99 3.707 1 92.31 280 VAL A CA 1
ATOM 2236 C C . VAL A 1 280 ? -18.141 1.641 4.094 1 92.31 280 VAL A C 1
ATOM 2238 O O . VAL A 1 280 ? -17.469 0.609 4.023 1 92.31 280 VAL A O 1
ATOM 2241 N N . GLN A 1 281 ? -19.359 1.687 4.461 1 88.75 281 GLN A N 1
ATOM 2242 C CA . GLN A 1 281 ? -20.047 0.474 4.891 1 88.75 281 GLN A CA 1
ATOM 2243 C C . GLN A 1 281 ? -20.062 -0.57 3.777 1 88.75 281 GLN A C 1
ATOM 2245 O O . GLN A 1 281 ? -19.766 -1.741 4.012 1 88.75 281 GLN A O 1
ATOM 2250 N N . LYS A 1 282 ? -20.391 -0.145 2.615 1 87 282 LYS A N 1
ATOM 2251 C CA . LYS A 1 282 ? -20.453 -1.053 1.474 1 87 282 LYS A CA 1
ATOM 2252 C C . LYS A 1 282 ? -19.078 -1.653 1.171 1 87 282 LYS A C 1
ATOM 2254 O O . LYS A 1 282 ? -18.969 -2.85 0.894 1 87 282 LYS A O 1
ATOM 2259 N N . ALA A 1 283 ? -18.109 -0.848 1.176 1 87.06 283 ALA A N 1
ATOM 2260 C CA . ALA A 1 283 ? -16.766 -1.323 0.916 1 87.06 283 ALA A CA 1
ATOM 2261 C C . ALA A 1 283 ? -16.344 -2.365 1.947 1 87.06 283 ALA A C 1
ATOM 2263 O O . ALA A 1 283 ? -15.781 -3.408 1.593 1 87.06 283 ALA A O 1
ATOM 2264 N N . ARG A 1 284 ? -16.594 -2.119 3.174 1 83.75 284 ARG A N 1
ATOM 2265 C CA . ARG A 1 284 ? -16.172 -2.988 4.266 1 83.75 284 ARG A CA 1
ATOM 2266 C C . ARG A 1 284 ? -16.969 -4.281 4.281 1 83.75 284 ARG A C 1
ATOM 2268 O O . ARG A 1 284 ? -16.469 -5.328 4.699 1 83.75 284 ARG A O 1
ATOM 2275 N N . GLU A 1 285 ? -18.156 -4.219 3.842 1 80.25 285 GLU A N 1
ATOM 2276 C CA . GLU A 1 285 ? -19 -5.41 3.809 1 80.25 285 GLU A CA 1
ATOM 2277 C C . GLU A 1 285 ? -18.688 -6.27 2.586 1 80.25 285 GLU A C 1
ATOM 2279 O O . GLU A 1 285 ? -18.797 -7.496 2.643 1 80.25 285 GLU A O 1
ATOM 2284 N N . SER A 1 286 ? -18.438 -5.605 1.527 1 73.69 286 SER A N 1
ATOM 2285 C CA . SER A 1 286 ? -18.297 -6.32 0.262 1 73.69 286 SER A CA 1
ATOM 2286 C C . SER A 1 286 ? -16.891 -6.852 0.085 1 73.69 286 SER A C 1
ATOM 2288 O O . SER A 1 286 ? -16.672 -7.863 -0.585 1 73.69 286 SER A O 1
ATOM 2290 N N . MET A 1 287 ? -16 -6.164 0.631 1 68.38 287 MET A N 1
ATOM 2291 C CA . MET A 1 287 ? -14.625 -6.57 0.371 1 68.38 287 MET A CA 1
ATOM 2292 C C . MET A 1 287 ? -14.109 -7.5 1.469 1 68.38 287 MET A C 1
ATOM 2294 O O . MET A 1 287 ? -14.195 -7.172 2.652 1 68.38 287 MET A O 1
ATOM 2298 N N . PRO A 1 288 ? -13.883 -8.758 1.108 1 59.28 288 PRO A N 1
ATOM 2299 C CA . PRO A 1 288 ? -13.5 -9.773 2.096 1 59.28 288 PRO A CA 1
ATOM 2300 C C . PRO A 1 288 ? -12.266 -9.375 2.906 1 59.28 288 PRO A C 1
ATOM 2302 O O . PRO A 1 288 ? -12.039 -9.914 3.992 1 59.28 288 PRO A O 1
ATOM 2305 N N . TYR A 1 289 ? -11.609 -8.328 2.41 1 62.03 289 TYR A N 1
ATOM 2306 C CA . TYR A 1 289 ? -10.32 -8 3.01 1 62.03 289 TYR A CA 1
ATOM 2307 C C . TYR A 1 289 ? -10.5 -7.477 4.43 1 62.03 289 TYR A C 1
ATOM 2309 O O . TYR A 1 289 ? -9.688 -7.773 5.312 1 62.03 289 TYR A O 1
ATOM 2317 N N . TYR A 1 290 ? -11.609 -6.816 4.508 1 63.19 290 TYR A N 1
ATOM 2318 C CA . TYR A 1 290 ? -11.789 -6.191 5.812 1 63.19 290 TYR A CA 1
ATOM 2319 C C . TYR A 1 290 ? -12.047 -7.234 6.891 1 63.19 290 TYR A C 1
ATOM 2321 O O . TYR A 1 290 ? -11.633 -7.066 8.039 1 63.19 290 TYR A O 1
ATOM 2329 N N . ARG A 1 291 ? -12.555 -8.336 6.398 1 62.31 291 ARG A N 1
ATOM 2330 C CA . ARG A 1 291 ? -12.789 -9.414 7.352 1 62.31 291 ARG A CA 1
ATOM 2331 C C . ARG A 1 291 ? -11.469 -9.992 7.852 1 62.31 291 ARG A C 1
ATOM 2333 O O . ARG A 1 291 ? -11.336 -10.32 9.031 1 62.31 291 ARG A O 1
ATOM 2340 N N . TYR A 1 292 ? -10.562 -10.07 6.926 1 63.44 292 TYR A N 1
ATOM 2341 C CA . TYR A 1 292 ? -9.258 -10.609 7.309 1 63.44 292 TYR A CA 1
ATOM 2342 C C . TYR A 1 292 ? -8.492 -9.609 8.172 1 63.44 292 TYR A C 1
ATOM 2344 O O . TYR A 1 292 ? -7.699 -10.008 9.031 1 63.44 292 TYR A O 1
ATOM 2352 N N . LEU A 1 293 ? -8.758 -8.391 7.816 1 60.69 293 LEU A N 1
ATOM 2353 C CA . LEU A 1 293 ? -8.141 -7.352 8.641 1 60.69 293 LEU A CA 1
ATOM 2354 C C . LEU A 1 293 ? -8.562 -7.488 10.094 1 60.69 293 LEU A C 1
ATOM 2356 O O . LEU A 1 293 ? -7.738 -7.375 11 1 60.69 293 LEU A O 1
ATOM 2360 N N . ILE A 1 294 ? -9.758 -7.781 10.164 1 56.78 294 ILE A N 1
ATOM 2361 C CA . ILE A 1 294 ? -10.312 -7.902 11.508 1 56.78 294 ILE A CA 1
ATOM 2362 C C . ILE A 1 294 ? -9.758 -9.156 12.188 1 56.78 294 ILE A C 1
ATOM 2364 O O . ILE A 1 294 ? -9.414 -9.125 13.367 1 56.78 294 ILE A O 1
ATOM 2368 N N . ARG A 1 295 ? -9.625 -10.148 11.391 1 55.97 295 ARG A N 1
ATOM 2369 C CA . ARG A 1 295 ? -9.102 -11.398 11.922 1 55.97 295 ARG A CA 1
ATOM 2370 C C . ARG A 1 295 ? -7.645 -11.25 12.344 1 55.97 295 ARG A C 1
ATOM 2372 O O . ARG A 1 295 ? -7.246 -11.727 13.406 1 55.97 295 ARG A O 1
ATOM 2379 N N . ASP A 1 296 ? -6.902 -10.703 11.492 1 57.69 296 ASP A N 1
ATOM 2380 C CA . ASP A 1 296 ? -5.488 -10.508 11.789 1 57.69 296 ASP A CA 1
ATOM 2381 C C . ASP A 1 296 ? -5.301 -9.641 13.031 1 57.69 296 ASP A C 1
ATOM 2383 O O . ASP A 1 296 ? -4.383 -9.867 13.82 1 57.69 296 ASP A O 1
ATOM 2387 N N . ARG A 1 297 ? -6.117 -8.602 13.094 1 52.22 297 ARG A N 1
ATOM 2388 C CA . ARG A 1 297 ? -6.113 -7.762 14.289 1 52.22 297 ARG A CA 1
ATOM 2389 C C . ARG A 1 297 ? -6.309 -8.594 15.547 1 52.22 297 ARG A C 1
ATOM 2391 O O . ARG A 1 297 ? -5.633 -8.375 16.562 1 52.22 297 ARG A O 1
ATOM 2398 N N . LEU A 1 298 ? -7.254 -9.461 15.32 1 43.19 298 LEU A N 1
ATOM 2399 C CA . LEU A 1 298 ? -7.566 -10.297 16.469 1 43.19 298 LEU A CA 1
ATOM 2400 C C . LEU A 1 298 ? -6.41 -11.234 16.797 1 43.19 298 LEU A C 1
ATOM 2402 O O . LEU A 1 298 ? -6.156 -11.531 17.969 1 43.19 298 LEU A O 1
ATOM 2406 N N . ALA A 1 299 ? -5.766 -11.617 15.773 1 46.03 299 ALA A N 1
ATOM 2407 C CA . ALA A 1 299 ? -4.617 -12.484 16.016 1 46.03 299 ALA A CA 1
ATOM 2408 C C . ALA A 1 299 ? -3.428 -11.695 16.547 1 46.03 299 ALA A C 1
ATOM 2410 O O . ALA A 1 299 ? -2.676 -12.18 17.391 1 46.03 299 ALA A O 1
ATOM 2411 N N . ASP A 1 300 ? -3.109 -10.625 15.93 1 44.09 300 ASP A N 1
ATOM 2412 C CA . ASP A 1 300 ? -2.025 -9.781 16.422 1 44.09 300 ASP A CA 1
ATOM 2413 C C . ASP A 1 300 ? -2.314 -9.289 17.844 1 44.09 300 ASP A C 1
ATOM 2415 O O . ASP A 1 300 ? -1.401 -9.156 18.656 1 44.09 300 ASP A O 1
ATOM 2419 N N . PHE A 1 301 ? -3.494 -8.875 18.062 1 36.31 301 PHE A N 1
ATOM 2420 C CA . PHE A 1 301 ? -3.85 -8.5 19.438 1 36.31 301 PHE A CA 1
ATOM 2421 C C . PHE A 1 301 ? -3.705 -9.695 20.375 1 36.31 301 PHE A C 1
ATOM 2423 O O . PHE A 1 301 ? -3.432 -9.523 21.562 1 36.31 301 PHE A O 1
ATOM 2430 N N . SER A 1 302 ? -4.023 -10.773 19.844 1 33.84 302 SER A N 1
ATOM 2431 C CA . SER A 1 302 ? -3.865 -11.898 20.766 1 33.84 302 SER A CA 1
ATOM 2432 C C . SER A 1 302 ? -2.395 -12.164 21.047 1 33.84 302 SER A C 1
ATOM 2434 O O . SER A 1 302 ? -2.064 -12.867 22.016 1 33.84 302 SER A O 1
ATOM 2436 N N . HIS A 1 303 ? -1.586 -11.867 20.141 1 33.75 303 HIS A N 1
ATOM 2437 C CA . HIS A 1 303 ? -0.177 -12.07 20.453 1 33.75 303 HIS A CA 1
ATOM 2438 C C . HIS A 1 303 ? 0.432 -10.836 21.094 1 33.75 303 HIS A C 1
ATOM 2440 O O . HIS A 1 303 ? 1.63 -10.805 21.391 1 33.75 303 HIS A O 1
ATOM 2446 N N . SER A 1 304 ? -0.171 -9.75 21 1 29.28 304 SER A N 1
ATOM 2447 C CA . SER A 1 304 ? 0.304 -8.75 21.953 1 29.28 304 SER A CA 1
ATOM 2448 C C . SER A 1 304 ? -0.21 -9.039 23.359 1 29.28 304 SER A C 1
ATOM 2450 O O . SER A 1 304 ? -1.341 -9.5 23.516 1 29.28 304 SER A O 1
ATOM 2452 N N . MET B 1 1 ? 27.25 -14.82 -7.086 1 69.69 1 MET B N 1
ATOM 2453 C CA . MET B 1 1 ? 25.906 -14.273 -7.094 1 69.69 1 MET B CA 1
ATOM 2454 C C . MET B 1 1 ? 25.719 -13.289 -8.25 1 69.69 1 MET B C 1
ATOM 2456 O O . MET B 1 1 ? 26.609 -12.484 -8.531 1 69.69 1 MET B O 1
ATOM 2460 N N . LYS B 1 2 ? 24.688 -13.531 -9.031 1 88.25 2 LYS B N 1
ATOM 2461 C CA . LYS B 1 2 ? 24.469 -12.695 -10.203 1 88.25 2 LYS B CA 1
ATOM 2462 C C . LYS B 1 2 ? 23.969 -11.305 -9.805 1 88.25 2 LYS B C 1
ATOM 2464 O O . LYS B 1 2 ? 23.094 -11.18 -8.945 1 88.25 2 LYS B O 1
ATOM 2469 N N . GLU B 1 3 ? 24.531 -10.328 -10.383 1 93.81 3 GLU B N 1
ATOM 2470 C CA . GLU B 1 3 ? 24.109 -8.953 -10.164 1 93.81 3 GLU B CA 1
ATOM 2471 C C . GLU B 1 3 ? 22.797 -8.648 -10.875 1 93.81 3 GLU B C 1
ATOM 2473 O O . GLU B 1 3 ? 22.094 -7.703 -10.523 1 93.81 3 GLU B O 1
ATOM 2478 N N . GLN B 1 4 ? 22.594 -9.508 -11.859 1 97.5 4 GLN B N 1
ATOM 2479 C CA . GLN B 1 4 ? 21.375 -9.352 -12.641 1 97.5 4 GLN B CA 1
ATOM 2480 C C . GLN B 1 4 ? 20.562 -10.641 -12.664 1 97.5 4 GLN B C 1
ATOM 2482 O O . GLN B 1 4 ? 21.125 -11.734 -12.727 1 97.5 4 GLN B O 1
ATOM 2487 N N . LEU B 1 5 ? 19.312 -10.539 -12.539 1 98.25 5 LEU B N 1
ATOM 2488 C CA . LEU B 1 5 ? 18.375 -11.656 -12.648 1 98.25 5 LEU B CA 1
ATOM 2489 C C . LEU B 1 5 ? 17.438 -11.469 -13.828 1 98.25 5 LEU B C 1
ATOM 2491 O O . LEU B 1 5 ? 16.719 -10.461 -13.906 1 98.25 5 LEU B O 1
ATOM 2495 N N . THR B 1 6 ? 17.453 -12.367 -14.742 1 98.62 6 THR B N 1
ATOM 2496 C CA . THR B 1 6 ? 16.516 -12.297 -15.859 1 98.62 6 THR B CA 1
ATOM 2497 C C . THR B 1 6 ? 15.266 -13.117 -15.562 1 98.62 6 THR B C 1
ATOM 2499 O O . THR B 1 6 ? 15.352 -14.336 -15.367 1 98.62 6 THR B O 1
ATOM 2502 N N . VAL B 1 7 ? 14.125 -12.477 -15.57 1 98.81 7 VAL B N 1
ATOM 2503 C CA . VAL B 1 7 ? 12.859 -13.133 -15.25 1 98.81 7 VAL B CA 1
ATOM 2504 C C . VAL B 1 7 ? 11.992 -13.211 -16.5 1 98.81 7 VAL B C 1
ATOM 2506 O O . VAL B 1 7 ? 11.961 -12.273 -17.312 1 98.81 7 VAL B O 1
ATOM 2509 N N . GLY B 1 8 ? 11.398 -14.336 -16.734 1 98.81 8 GLY B N 1
ATOM 2510 C CA . GLY B 1 8 ? 10.367 -14.492 -17.734 1 98.81 8 GLY B CA 1
ATOM 2511 C C . GLY B 1 8 ? 8.969 -14.539 -17.156 1 98.81 8 GLY B C 1
ATOM 2512 O O . GLY B 1 8 ? 8.578 -15.523 -16.531 1 98.81 8 GLY B O 1
ATOM 2513 N N . LEU B 1 9 ? 8.211 -13.484 -17.328 1 98.88 9 LEU B N 1
ATOM 2514 C CA . LEU B 1 9 ? 6.805 -13.469 -16.938 1 98.88 9 LEU B CA 1
ATOM 2515 C C . LEU B 1 9 ? 5.941 -14.188 -17.953 1 98.88 9 LEU B C 1
ATOM 2517 O O . LEU B 1 9 ? 5.73 -13.688 -19.062 1 98.88 9 LEU B O 1
ATOM 2521 N N . VAL B 1 10 ? 5.5 -15.375 -17.578 1 98.88 10 VAL B N 1
ATOM 2522 C CA . VAL B 1 10 ? 4.652 -16.156 -18.484 1 98.88 10 VAL B CA 1
ATOM 2523 C C . VAL B 1 10 ? 3.209 -15.664 -18.391 1 98.88 10 VAL B C 1
ATOM 2525 O O . VAL B 1 10 ? 2.598 -15.734 -17.312 1 98.88 10 VAL B O 1
ATOM 2528 N N . GLN B 1 11 ? 2.695 -15.109 -19.438 1 98.69 11 GLN B N 1
ATOM 2529 C CA . GLN B 1 11 ? 1.306 -14.672 -19.531 1 98.69 11 GLN B CA 1
ATOM 2530 C C . GLN B 1 11 ? 0.523 -15.531 -20.516 1 98.69 11 GLN B C 1
ATOM 2532 O O . GLN B 1 11 ? 0.311 -15.133 -21.656 1 98.69 11 GLN B O 1
ATOM 2537 N N . PRO B 1 12 ? 0.086 -16.688 -20.078 1 98.38 12 PRO B N 1
ATOM 2538 C CA . PRO B 1 12 ? -0.642 -17.594 -20.969 1 98.38 12 PRO B CA 1
ATOM 2539 C C . PRO B 1 12 ? -2.148 -17.344 -20.953 1 98.38 12 PRO B C 1
ATOM 2541 O O . PRO B 1 12 ? -2.662 -16.656 -20.062 1 98.38 12 PRO B O 1
ATOM 2544 N N . GLU B 1 13 ? -2.775 -17.891 -21.938 1 97.19 13 GLU B N 1
ATOM 2545 C CA . GLU B 1 13 ? -4.23 -17.969 -21.859 1 97.19 13 GLU B CA 1
ATOM 2546 C C . GLU B 1 13 ? -4.668 -18.891 -20.734 1 97.19 13 GLU B C 1
ATOM 2548 O O . GLU B 1 13 ? -4.035 -19.938 -20.5 1 97.19 13 GLU B O 1
ATOM 2553 N N . LEU B 1 14 ? -5.672 -18.484 -20.078 1 96.06 14 LEU B N 1
ATOM 2554 C CA . LEU B 1 14 ? -6.258 -19.359 -19.078 1 96.06 14 LEU B CA 1
ATOM 2555 C C . LEU B 1 14 ? -6.668 -20.688 -19.719 1 96.06 14 LEU B C 1
ATOM 2557 O O . LEU B 1 14 ? -7.145 -20.719 -20.844 1 96.06 14 LEU B O 1
ATOM 2561 N N . ARG B 1 15 ? -6.445 -21.719 -18.984 1 95.19 15 ARG B N 1
ATOM 2562 C CA . ARG B 1 15 ? -6.824 -23.031 -19.5 1 95.19 15 ARG B CA 1
ATOM 2563 C C . ARG B 1 15 ? -8.289 -23.062 -19.922 1 95.19 15 ARG B C 1
ATOM 2565 O O . ARG B 1 15 ? -9.164 -22.625 -19.172 1 95.19 15 ARG B O 1
ATOM 2572 N N . ARG B 1 16 ? -8.523 -23.641 -21.047 1 93.06 16 ARG B N 1
ATOM 2573 C CA . ARG B 1 16 ? -9.891 -23.766 -21.547 1 93.06 16 ARG B CA 1
ATOM 2574 C C . ARG B 1 16 ? -10.609 -24.938 -20.875 1 93.06 16 ARG B C 1
ATOM 2576 O O . ARG B 1 16 ? -9.969 -25.875 -20.406 1 93.06 16 ARG B O 1
ATOM 2583 N N . SER B 1 17 ? -11.906 -24.875 -21 1 90.75 17 SER B N 1
ATOM 2584 C CA . SER B 1 17 ? -12.719 -25.906 -20.375 1 90.75 17 SER B CA 1
ATOM 2585 C C . SER B 1 17 ? -12.523 -27.25 -21.062 1 90.75 17 SER B C 1
ATOM 2587 O O . SER B 1 17 ? -12.68 -28.312 -20.453 1 90.75 17 SER B O 1
ATOM 2589 N N . ASP B 1 18 ? -12.188 -27.188 -22.328 1 92.69 18 ASP B N 1
ATOM 2590 C CA . ASP B 1 18 ? -12.039 -28.422 -23.094 1 92.69 18 ASP B CA 1
ATOM 2591 C C . ASP B 1 18 ? -10.586 -28.906 -23.078 1 92.69 18 ASP B C 1
ATOM 2593 O O . ASP B 1 18 ? -10.25 -29.891 -23.719 1 92.69 18 ASP B O 1
ATOM 2597 N N . GLU B 1 19 ? -9.766 -28.219 -22.406 1 95.25 19 GLU B N 1
ATOM 2598 C CA . GLU B 1 19 ? -8.352 -28.562 -22.234 1 95.25 19 GLU B CA 1
ATOM 2599 C C . GLU B 1 19 ? -8.094 -29.141 -20.844 1 95.25 19 GLU B C 1
ATOM 2601 O O . GLU B 1 19 ? -8.539 -28.562 -19.844 1 95.25 19 GLU B O 1
ATOM 2606 N N . THR B 1 20 ? -7.465 -30.344 -20.828 1 95.69 20 THR B N 1
ATOM 2607 C CA . THR B 1 20 ? -7.113 -30.891 -19.531 1 95.69 20 THR B CA 1
ATOM 2608 C C . THR B 1 20 ? -5.945 -30.125 -18.922 1 95.69 20 THR B C 1
ATOM 2610 O O . THR B 1 20 ? -5.195 -29.453 -19.625 1 95.69 20 THR B O 1
ATOM 2613 N N . PRO B 1 21 ? -5.742 -30.234 -17.609 1 96.81 21 PRO B N 1
ATOM 2614 C CA . PRO B 1 21 ? -4.582 -29.609 -16.984 1 96.81 21 PRO B CA 1
ATOM 2615 C C . PRO B 1 21 ? -3.256 -30.094 -17.562 1 96.81 21 PRO B C 1
ATOM 2617 O O . PRO B 1 21 ? -2.314 -29.312 -17.703 1 96.81 21 PRO B O 1
ATOM 2620 N N . MET B 1 22 ? -3.15 -31.344 -17.953 1 97.12 22 MET B N 1
ATOM 2621 C CA . MET B 1 22 ? -1.918 -31.891 -18.516 1 97.12 22 MET B CA 1
ATOM 2622 C C . MET B 1 22 ? -1.643 -31.297 -19.891 1 97.12 22 MET B C 1
ATOM 2624 O O . MET B 1 22 ? -0.497 -31 -20.234 1 97.12 22 MET B O 1
ATOM 2628 N N . GLU B 1 23 ? -2.723 -31.188 -20.672 1 97.75 23 GLU B N 1
ATOM 2629 C CA . GLU B 1 23 ? -2.564 -30.547 -21.984 1 97.75 23 GLU B CA 1
ATOM 2630 C C . GLU B 1 23 ? -2.1 -29.109 -21.844 1 97.75 23 GLU B C 1
ATOM 2632 O O . GLU B 1 23 ? -1.214 -28.656 -22.578 1 97.75 23 GLU B O 1
ATOM 2637 N N . ALA B 1 24 ? -2.717 -28.391 -20.922 1 98 24 ALA B N 1
ATOM 2638 C CA . ALA B 1 24 ? -2.291 -27.031 -20.641 1 98 24 ALA B CA 1
ATOM 2639 C C . ALA B 1 24 ? -0.836 -26.984 -20.172 1 98 24 ALA B C 1
ATOM 2641 O O . ALA B 1 24 ? -0.075 -26.109 -20.578 1 98 24 ALA B O 1
ATOM 2642 N N . THR B 1 25 ? -0.447 -27.938 -19.344 1 98.5 25 THR B N 1
ATOM 2643 C CA . THR B 1 25 ? 0.926 -28.047 -18.859 1 98.5 25 THR B CA 1
ATOM 2644 C C . THR B 1 25 ? 1.902 -28.172 -20.031 1 98.5 25 THR B C 1
ATOM 2646 O O . THR B 1 25 ? 2.895 -27.438 -20.094 1 98.5 25 THR B O 1
ATOM 2649 N N . ARG B 1 26 ? 1.616 -29.047 -20.906 1 98.19 26 ARG B N 1
ATOM 2650 C CA . ARG B 1 26 ? 2.49 -29.266 -22.047 1 98.19 26 ARG B CA 1
ATOM 2651 C C . ARG B 1 26 ? 2.592 -28.016 -22.922 1 98.19 26 ARG B C 1
ATOM 2653 O O . ARG B 1 26 ? 3.68 -27.656 -23.375 1 98.19 26 ARG B O 1
ATOM 2660 N N . ARG B 1 27 ? 1.467 -27.375 -23.094 1 98 27 ARG B N 1
ATOM 2661 C CA . ARG B 1 27 ? 1.432 -26.141 -23.859 1 98 27 ARG B CA 1
ATOM 2662 C C . ARG B 1 27 ? 2.307 -25.062 -23.219 1 98 27 ARG B C 1
ATOM 2664 O O . ARG B 1 27 ? 3.098 -24.406 -23.906 1 98 27 ARG B O 1
ATOM 2671 N N . ILE B 1 28 ? 2.223 -24.891 -22 1 98.38 28 ILE B N 1
ATOM 2672 C CA . ILE B 1 28 ? 2.951 -23.859 -21.266 1 98.38 28 ILE B CA 1
ATOM 2673 C C . ILE B 1 28 ? 4.438 -24.203 -21.234 1 98.38 28 ILE B C 1
ATOM 2675 O O . ILE B 1 28 ? 5.289 -23.328 -21.422 1 98.38 28 ILE B O 1
ATOM 2679 N N . CYS B 1 29 ? 4.738 -25.484 -21 1 98.56 29 CYS B N 1
ATOM 2680 C CA . CYS B 1 29 ? 6.129 -25.922 -21.016 1 98.56 29 CYS B CA 1
ATOM 2681 C C . CYS B 1 29 ? 6.77 -25.656 -22.375 1 98.56 29 CYS B C 1
ATOM 2683 O O . CYS B 1 29 ? 7.91 -25.203 -22.453 1 98.56 29 CYS B O 1
ATOM 2685 N N . GLU B 1 30 ? 6.008 -25.953 -23.359 1 97.94 30 GLU B N 1
ATOM 2686 C CA . GLU B 1 30 ? 6.516 -25.688 -24.703 1 97.94 30 GLU B CA 1
ATOM 2687 C C . GLU B 1 30 ? 6.797 -24.203 -24.922 1 97.94 30 GLU B C 1
ATOM 2689 O O . GLU B 1 30 ? 7.82 -23.844 -25.5 1 97.94 30 GLU B O 1
ATOM 2694 N N . MET B 1 31 ? 5.902 -23.359 -24.453 1 97.75 31 MET B N 1
ATOM 2695 C CA . MET B 1 31 ? 6.102 -21.906 -24.531 1 97.75 31 MET B CA 1
ATOM 2696 C C . MET B 1 31 ? 7.418 -21.516 -23.875 1 97.75 31 MET B C 1
ATOM 2698 O O . MET B 1 31 ? 8.18 -20.719 -24.438 1 97.75 31 MET B O 1
ATOM 2702 N N . MET B 1 32 ? 7.699 -22.031 -22.719 1 98.5 32 MET B N 1
ATOM 2703 C CA . MET B 1 32 ? 8.898 -21.688 -21.953 1 98.5 32 MET B CA 1
ATOM 2704 C C . MET B 1 32 ? 10.148 -22.234 -22.641 1 98.5 32 MET B C 1
ATOM 2706 O O . MET B 1 32 ? 11.148 -21.531 -22.766 1 98.5 32 MET B O 1
ATOM 2710 N N . MET B 1 33 ? 10.086 -23.469 -23.172 1 97.44 33 MET B N 1
ATOM 2711 C CA . MET B 1 33 ? 11.242 -24.141 -23.734 1 97.44 33 MET B CA 1
ATOM 2712 C C . MET B 1 33 ? 11.625 -23.531 -25.094 1 97.44 33 MET B C 1
ATOM 2714 O O . MET B 1 33 ? 12.75 -23.719 -25.562 1 97.44 33 MET B O 1
ATOM 2718 N N . THR B 1 34 ? 10.664 -22.812 -25.719 1 95.81 34 THR B N 1
ATOM 2719 C CA . THR B 1 34 ? 10.945 -22.203 -27.016 1 95.81 34 THR B CA 1
ATOM 2720 C C . THR B 1 34 ? 11.586 -20.828 -26.828 1 95.81 34 THR B C 1
ATOM 2722 O O . THR B 1 34 ? 12.078 -20.25 -27.797 1 95.81 34 THR B O 1
ATOM 2725 N N . GLU B 1 35 ? 11.57 -20.266 -25.594 1 95.06 35 GLU B N 1
ATOM 2726 C CA . GLU B 1 35 ? 12.211 -18.984 -25.312 1 95.06 35 GLU B CA 1
ATOM 2727 C C . GLU B 1 35 ? 13.727 -19.094 -25.484 1 95.06 35 GLU B C 1
ATOM 2729 O O . GLU B 1 35 ? 14.336 -20.109 -25.109 1 95.06 35 GLU B O 1
ATOM 2734 N N . PRO B 1 36 ? 14.391 -18.047 -25.984 1 91.38 36 PRO B N 1
ATOM 2735 C CA . PRO B 1 36 ? 15.859 -18.031 -26 1 91.38 36 PRO B CA 1
ATOM 2736 C C . PRO B 1 36 ? 16.453 -18.203 -24.609 1 91.38 36 PRO B C 1
ATOM 2738 O O . PRO B 1 36 ? 15.859 -17.781 -23.609 1 91.38 36 PRO B O 1
ATOM 2741 N N . SER B 1 37 ? 17.641 -18.734 -24.578 1 91.88 37 SER B N 1
ATOM 2742 C CA . SER B 1 37 ? 18.328 -18.984 -23.312 1 91.88 37 SER B CA 1
ATOM 2743 C C . SER B 1 37 ? 18.609 -17.688 -22.578 1 91.88 37 SER B C 1
ATOM 2745 O O . SER B 1 37 ? 18.609 -16.609 -23.172 1 91.88 37 SER B O 1
ATOM 2747 N N . GLY B 1 38 ? 18.734 -17.859 -21.266 1 96.25 38 GLY B N 1
ATOM 2748 C CA . GLY B 1 38 ? 19.156 -16.703 -20.5 1 96.25 38 GLY B CA 1
ATOM 2749 C C . GLY B 1 38 ? 18.188 -16.312 -19.406 1 96.25 38 GLY B C 1
ATOM 2750 O O . GLY B 1 38 ? 18.531 -15.531 -18.516 1 96.25 38 GLY B O 1
ATOM 2751 N N . ILE B 1 39 ? 17.047 -16.812 -19.484 1 98.38 39 ILE B N 1
ATOM 2752 C CA . ILE B 1 39 ? 16.094 -16.578 -18.406 1 98.38 39 ILE B CA 1
ATOM 2753 C C . ILE B 1 39 ? 16.484 -17.391 -17.172 1 98.38 39 ILE B C 1
ATOM 2755 O O . ILE B 1 39 ? 16.812 -18.578 -17.297 1 98.38 39 ILE B O 1
ATOM 2759 N N . ASP B 1 40 ? 16.5 -16.797 -16 1 98.69 40 ASP B N 1
ATOM 2760 C CA . ASP B 1 40 ? 16.891 -17.469 -14.758 1 98.69 40 ASP B CA 1
ATOM 2761 C C . ASP B 1 40 ? 15.672 -18.016 -14.031 1 98.69 40 ASP B C 1
ATOM 2763 O O . ASP B 1 40 ? 15.781 -19 -13.289 1 98.69 40 ASP B O 1
ATOM 2767 N N . LEU B 1 41 ? 14.523 -17.406 -14.211 1 98.88 41 LEU B N 1
ATOM 2768 C CA . LEU B 1 41 ? 13.305 -17.734 -13.477 1 98.88 41 LEU B CA 1
ATOM 2769 C C . LEU B 1 41 ? 12.07 -17.453 -14.328 1 98.88 41 LEU B C 1
ATOM 2771 O O . LEU B 1 41 ? 11.883 -16.344 -14.812 1 98.88 41 LEU B O 1
ATOM 2775 N N . PHE B 1 42 ? 11.273 -18.469 -14.562 1 98.94 42 PHE B N 1
ATOM 2776 C CA . PHE B 1 42 ? 9.938 -18.281 -15.125 1 98.94 42 PHE B CA 1
ATOM 2777 C C . PHE B 1 42 ? 8.898 -18.188 -14.016 1 98.94 42 PHE B C 1
ATOM 2779 O O . PHE B 1 42 ? 8.945 -18.938 -13.039 1 98.94 42 PHE B O 1
ATOM 2786 N N . VAL B 1 43 ? 8.008 -17.266 -14.102 1 98.94 43 VAL B N 1
ATOM 2787 C CA . VAL B 1 43 ? 6.922 -17.109 -13.141 1 98.94 43 VAL B CA 1
ATOM 2788 C C . VAL B 1 43 ? 5.578 -17.281 -13.844 1 98.94 43 VAL B C 1
ATOM 2790 O O . VAL B 1 43 ? 5.258 -16.562 -14.789 1 98.94 43 VAL B O 1
ATOM 2793 N N . LEU B 1 44 ? 4.832 -18.266 -13.453 1 98.94 44 LEU B N 1
ATOM 2794 C CA . LEU B 1 44 ? 3.51 -18.547 -14 1 98.94 44 LEU B CA 1
ATOM 2795 C C . LEU B 1 44 ? 2.418 -17.984 -13.094 1 98.94 44 LEU B C 1
ATOM 2797 O O . LEU B 1 44 ? 2.633 -17.812 -11.891 1 98.94 44 LEU B O 1
ATOM 2801 N N . PRO B 1 45 ? 1.224 -17.734 -13.617 1 98.75 45 PRO B N 1
ATOM 2802 C CA . PRO B 1 45 ? 0.112 -17.172 -12.836 1 98.75 45 PRO B CA 1
ATOM 2803 C C . PRO B 1 45 ? -0.427 -18.156 -11.797 1 98.75 45 PRO B C 1
ATOM 2805 O O . PRO B 1 45 ? -0.029 -19.312 -11.773 1 98.75 45 PRO B O 1
ATOM 2808 N N . GLU B 1 46 ? -1.292 -17.609 -10.984 1 98.25 46 GLU B N 1
ATOM 2809 C CA . GLU B 1 46 ? -1.991 -18.391 -9.961 1 98.25 46 GLU B CA 1
ATOM 2810 C C . GLU B 1 46 ? -2.695 -19.594 -10.57 1 98.25 46 GLU B C 1
ATOM 2812 O O . GLU B 1 46 ? -3.445 -19.453 -11.539 1 98.25 46 GLU B O 1
ATOM 2817 N N . LEU B 1 47 ? -2.371 -20.812 -10.07 1 97.88 47 LEU B N 1
ATOM 2818 C CA . LEU B 1 47 ? -3.01 -22.078 -10.414 1 97.88 47 LEU B CA 1
ATOM 2819 C C . LEU B 1 47 ? -2.744 -22.438 -11.867 1 97.88 47 LEU B C 1
ATOM 2821 O O . LEU B 1 47 ? -3.443 -23.281 -12.438 1 97.88 47 LEU B O 1
ATOM 2825 N N . CYS B 1 48 ? -1.867 -21.812 -12.461 1 98.12 48 CYS B N 1
ATOM 2826 C CA . CYS B 1 48 ? -1.382 -22.234 -13.773 1 98.12 48 CYS B CA 1
ATOM 2827 C C . CYS B 1 48 ? -0.414 -23.406 -13.641 1 98.12 48 CYS B C 1
ATOM 2829 O O . CYS B 1 48 ? 0.602 -23.297 -12.953 1 98.12 48 CYS B O 1
ATOM 2831 N N . PRO B 1 49 ? -0.661 -24.5 -14.227 1 96.94 49 PRO B N 1
ATOM 2832 C CA . PRO B 1 49 ? -1.471 -24.703 -15.438 1 96.94 49 PRO B CA 1
ATOM 2833 C C . PRO B 1 49 ? -2.838 -25.312 -15.133 1 96.94 49 PRO B C 1
ATOM 2835 O O . PRO B 1 49 ? -3.584 -25.641 -16.062 1 96.94 49 PRO B O 1
ATOM 2838 N N . VAL B 1 50 ? -3.244 -25.453 -13.961 1 95.88 50 VAL B N 1
ATOM 2839 C CA . VAL B 1 50 ? -4.422 -26.219 -13.57 1 95.88 50 VAL B CA 1
ATOM 2840 C C . VAL B 1 50 ? -5.684 -25.516 -14.07 1 95.88 50 VAL B C 1
ATOM 2842 O O . VAL B 1 50 ? -6.57 -26.156 -14.641 1 95.88 50 VAL B O 1
ATOM 2845 N N . GLY B 1 51 ? -5.703 -24.234 -13.93 1 93.81 51 GLY B N 1
ATOM 2846 C CA . GLY B 1 51 ? -6.871 -23.438 -14.266 1 93.81 51 GLY B CA 1
ATOM 2847 C C . GLY B 1 51 ? -7.539 -22.812 -13.062 1 93.81 51 GLY B C 1
ATOM 2848 O O . GLY B 1 51 ? -7.297 -23.234 -11.922 1 93.81 51 GLY B O 1
ATOM 2849 N N . TYR B 1 52 ? -8.406 -21.875 -13.32 1 91.12 52 TYR B N 1
ATOM 2850 C CA . TYR B 1 52 ? -9.094 -21.141 -12.258 1 91.12 52 TYR B CA 1
ATOM 2851 C C . TYR B 1 52 ? -10.578 -20.984 -12.586 1 91.12 52 TYR B C 1
ATOM 2853 O O . TYR B 1 52 ? -10.953 -20.078 -13.352 1 91.12 52 TYR B O 1
ATOM 2861 N N . SER B 1 53 ? -11.336 -21.734 -12.109 1 85.62 53 SER B N 1
ATOM 2862 C CA . SER B 1 53 ? -12.789 -21.672 -12.18 1 85.62 53 SER B CA 1
ATOM 2863 C C . SER B 1 53 ? -13.43 -22.641 -11.195 1 85.62 53 SER B C 1
ATOM 2865 O O . SER B 1 53 ? -12.789 -23.594 -10.742 1 85.62 53 SER B O 1
ATOM 2867 N N . GLU B 1 54 ? -14.648 -22.375 -10.906 1 80.56 54 GLU B N 1
ATOM 2868 C CA . GLU B 1 54 ? -15.375 -23.297 -10.039 1 80.56 54 GLU B CA 1
ATOM 2869 C C . GLU B 1 54 ? -15.391 -24.703 -10.609 1 80.56 54 GLU B C 1
ATOM 2871 O O . GLU B 1 54 ? -15.227 -25.688 -9.875 1 80.56 54 GLU B O 1
ATOM 2876 N N . ASP B 1 55 ? -15.602 -24.75 -11.891 1 83.75 55 ASP B N 1
ATOM 2877 C CA . ASP B 1 55 ? -15.609 -26.047 -12.555 1 83.75 55 ASP B CA 1
ATOM 2878 C C . ASP B 1 55 ? -14.25 -26.734 -12.422 1 83.75 55 ASP B C 1
ATOM 2880 O O . ASP B 1 55 ? -14.18 -27.938 -12.164 1 83.75 55 ASP B O 1
ATOM 2884 N N . THR B 1 56 ? -13.227 -26.031 -12.57 1 85.69 56 THR B N 1
ATOM 2885 C CA . THR B 1 56 ? -11.875 -26.562 -12.414 1 85.69 56 THR B CA 1
ATOM 2886 C C . THR B 1 56 ? -11.68 -27.125 -11.008 1 85.69 56 THR B C 1
ATOM 2888 O O . THR B 1 56 ? -11.18 -28.234 -10.844 1 85.69 56 THR B O 1
ATOM 2891 N N . PHE B 1 57 ? -12.188 -26.375 -10.062 1 85.62 57 PHE B N 1
ATOM 2892 C CA . PHE B 1 57 ? -11.969 -26.781 -8.68 1 85.62 57 PHE B CA 1
ATOM 2893 C C . PHE B 1 57 ? -12.75 -28.047 -8.352 1 85.62 57 PHE B C 1
ATOM 2895 O O . PHE B 1 57 ? -12.227 -28.953 -7.695 1 85.62 57 PHE B O 1
ATOM 2902 N N . HIS B 1 58 ? -13.93 -28.156 -8.805 1 84.19 58 HIS B N 1
ATOM 2903 C CA . HIS B 1 58 ? -14.75 -29.328 -8.523 1 84.19 58 HIS B CA 1
ATOM 2904 C C . HIS B 1 58 ? -14.211 -30.562 -9.242 1 84.19 58 HIS B C 1
ATOM 2906 O O . HIS B 1 58 ? -14.219 -31.656 -8.68 1 84.19 58 HIS B O 1
ATOM 2912 N N . ARG B 1 59 ? -13.688 -30.359 -10.344 1 90 59 ARG B N 1
ATOM 2913 C CA . ARG B 1 59 ? -13.281 -31.484 -11.18 1 90 59 ARG B CA 1
ATOM 2914 C C . ARG B 1 59 ? -11.875 -31.953 -10.836 1 90 59 ARG B C 1
ATOM 2916 O O . ARG B 1 59 ? -11.555 -33.125 -10.977 1 90 59 ARG B O 1
ATOM 2923 N N . TYR B 1 60 ? -11.055 -31.031 -10.328 1 90.69 60 TYR B N 1
ATOM 2924 C CA . TYR B 1 60 ? -9.641 -31.406 -10.297 1 90.69 60 TYR B CA 1
ATOM 2925 C C . TYR B 1 60 ? -9.086 -31.297 -8.883 1 90.69 60 TYR B C 1
ATOM 2927 O O . TYR B 1 60 ? -7.867 -31.312 -8.688 1 90.69 60 TYR B O 1
ATOM 2935 N N . LEU B 1 61 ? -9.953 -31.141 -7.883 1 90.81 61 LEU B N 1
ATOM 2936 C CA . LEU B 1 61 ? -9.461 -31.344 -6.527 1 90.81 61 LEU B CA 1
ATOM 2937 C C . LEU B 1 61 ? -8.891 -32.75 -6.363 1 90.81 61 LEU B C 1
ATOM 2939 O O . LEU B 1 61 ? -9.453 -33.719 -6.879 1 90.81 61 LEU B O 1
ATOM 2943 N N . PRO B 1 62 ? -7.789 -32.875 -5.672 1 88.5 62 PRO B N 1
ATOM 2944 C CA . PRO B 1 62 ? -7.117 -34.188 -5.586 1 88.5 62 PRO B CA 1
ATOM 2945 C C . PRO B 1 62 ? -7.766 -35.125 -4.566 1 88.5 62 PRO B C 1
ATOM 2947 O O . PRO B 1 62 ? -7.102 -35.594 -3.637 1 88.5 62 PRO B O 1
ATOM 2950 N N . GLU B 1 63 ? -8.938 -35.406 -4.848 1 86.56 63 GLU B N 1
ATOM 2951 C CA . GLU B 1 63 ? -9.711 -36.219 -3.922 1 86.56 63 GLU B CA 1
ATOM 2952 C C . GLU B 1 63 ? -9.445 -37.719 -4.152 1 86.56 63 GLU B C 1
ATOM 2954 O O . GLU B 1 63 ? -9.625 -38.531 -3.246 1 86.56 63 GLU B O 1
ATOM 2959 N N . THR B 1 64 ? -9.07 -38.062 -5.332 1 86.69 64 THR B N 1
ATOM 2960 C CA . THR B 1 64 ? -8.836 -39.438 -5.688 1 86.69 64 THR B CA 1
ATOM 2961 C C . THR B 1 64 ? -7.352 -39.688 -5.973 1 86.69 64 THR B C 1
ATOM 2963 O O . THR B 1 64 ? -6.605 -38.75 -6.23 1 86.69 64 THR B O 1
ATOM 2966 N N . ALA B 1 65 ? -7.023 -40.844 -5.969 1 86.62 65 ALA B N 1
ATOM 2967 C CA . ALA B 1 65 ? -5.652 -41.25 -6.289 1 86.62 65 ALA B CA 1
ATOM 2968 C C . ALA B 1 65 ? -5.285 -40.844 -7.711 1 86.62 65 ALA B C 1
ATOM 2970 O O . ALA B 1 65 ? -4.148 -40.438 -7.977 1 86.62 65 ALA B O 1
ATOM 2971 N N . GLU B 1 66 ? -6.176 -40.969 -8.57 1 88.81 66 GLU B N 1
ATOM 2972 C CA . GLU B 1 66 ? -5.961 -40.594 -9.969 1 88.81 66 GLU B CA 1
ATOM 2973 C C . GLU B 1 66 ? -5.648 -39.125 -10.102 1 88.81 66 GLU B C 1
ATOM 2975 O O . GLU B 1 66 ? -4.715 -38.719 -10.812 1 88.81 66 GLU B O 1
ATOM 2980 N N . LEU B 1 67 ? -6.383 -38.375 -9.438 1 90.19 67 LEU B N 1
ATOM 2981 C CA . LEU B 1 67 ? -6.176 -36.938 -9.5 1 90.19 67 LEU B CA 1
ATOM 2982 C C . LEU B 1 67 ? -4.883 -36.531 -8.797 1 90.19 67 LEU B C 1
ATOM 2984 O O . LEU B 1 67 ? -4.191 -35.625 -9.227 1 90.19 67 LEU B O 1
ATOM 2988 N N . ARG B 1 68 ? -4.582 -37.219 -7.801 1 91.31 68 ARG B N 1
ATOM 2989 C CA . ARG B 1 68 ? -3.314 -36.938 -7.125 1 91.31 68 ARG B CA 1
ATOM 2990 C C . ARG B 1 68 ? -2.133 -37.281 -8.023 1 91.31 68 ARG B C 1
ATOM 2992 O O . ARG B 1 68 ? -1.125 -36.594 -8.031 1 91.31 68 ARG B O 1
ATOM 2999 N N . SER B 1 69 ? -2.271 -38.375 -8.742 1 94.06 69 SER B N 1
ATOM 3000 C CA . SER B 1 69 ? -1.248 -38.75 -9.711 1 94.06 69 SER B CA 1
ATOM 3001 C C . SER B 1 69 ? -1.083 -37.688 -10.789 1 94.06 69 SER B C 1
ATOM 3003 O O . SER B 1 69 ? 0.03 -37.438 -11.258 1 94.06 69 SER B O 1
ATOM 3005 N N . LEU B 1 70 ? -2.145 -37.062 -11.18 1 95.25 70 LEU B N 1
ATOM 3006 C CA . LEU B 1 70 ? -2.123 -36 -12.156 1 95.25 70 LEU B CA 1
ATOM 3007 C C . LEU B 1 70 ? -1.188 -34.875 -11.711 1 95.25 70 LEU B C 1
ATOM 3009 O O . LEU B 1 70 ? -0.398 -34.375 -12.508 1 95.25 70 LEU B O 1
ATOM 3013 N N . TYR B 1 71 ? -1.211 -34.469 -10.5 1 96.12 71 TYR B N 1
ATOM 3014 C CA . TYR B 1 71 ? -0.397 -33.375 -9.992 1 96.12 71 TYR B CA 1
ATOM 3015 C C . TYR B 1 71 ? 1.07 -33.781 -9.906 1 96.12 71 TYR B C 1
ATOM 3017 O O . TYR B 1 71 ? 1.96 -32.938 -10.07 1 96.12 71 TYR B O 1
ATOM 3025 N N . GLY B 1 72 ? 1.294 -35.062 -9.641 1 97.06 72 GLY B N 1
ATOM 3026 C CA . GLY B 1 72 ? 2.652 -35.562 -9.758 1 97.06 72 GLY B CA 1
ATOM 3027 C C . GLY B 1 72 ? 3.199 -35.469 -11.172 1 97.06 72 GLY B C 1
ATOM 3028 O O . GLY B 1 72 ? 4.367 -35.125 -11.367 1 97.06 72 GLY B O 1
ATOM 3029 N N . GLU B 1 73 ? 2.367 -35.844 -12.102 1 98 73 GLU B N 1
ATOM 3030 C CA . GLU B 1 73 ? 2.76 -35.75 -13.5 1 98 73 GLU B CA 1
ATOM 3031 C C . GLU B 1 73 ? 3.043 -34.312 -13.914 1 98 73 GLU B C 1
ATOM 3033 O O . GLU B 1 73 ? 3.996 -34.031 -14.648 1 98 73 GLU B O 1
ATOM 3038 N N . ILE B 1 74 ? 2.229 -33.406 -13.469 1 98.25 74 ILE B N 1
ATOM 3039 C CA . ILE B 1 74 ? 2.441 -31.984 -13.75 1 98.25 74 ILE B CA 1
ATOM 3040 C C . ILE B 1 74 ? 3.781 -31.531 -13.172 1 98.25 74 ILE B C 1
ATOM 3042 O O . ILE B 1 74 ? 4.562 -30.859 -13.844 1 98.25 74 ILE B O 1
ATOM 3046 N N . ASP B 1 75 ? 4.078 -31.969 -11.922 1 98.5 75 ASP B N 1
ATOM 3047 C CA . ASP B 1 75 ? 5.348 -31.656 -11.273 1 98.5 75 ASP B CA 1
ATOM 3048 C C . ASP B 1 75 ? 6.527 -32.188 -12.094 1 98.5 75 ASP B C 1
ATOM 3050 O O . ASP B 1 75 ? 7.523 -31.469 -12.273 1 98.5 75 ASP B O 1
ATOM 3054 N N . ASN B 1 76 ? 6.328 -33.344 -12.578 1 98.56 76 ASN B N 1
ATOM 3055 C CA . ASN B 1 76 ? 7.395 -33.938 -13.367 1 98.56 76 ASN B CA 1
ATOM 3056 C C . ASN B 1 76 ? 7.641 -33.188 -14.656 1 98.56 76 ASN B C 1
ATOM 3058 O O . ASN B 1 76 ? 8.789 -32.969 -15.055 1 98.56 76 ASN B O 1
ATOM 3062 N N . GLU B 1 77 ? 6.566 -32.812 -15.352 1 98.62 77 GLU B N 1
ATOM 3063 C CA . GLU B 1 77 ? 6.699 -32.031 -16.578 1 98.62 77 GLU B CA 1
ATOM 3064 C C . GLU B 1 77 ? 7.375 -30.688 -16.312 1 98.62 77 GLU B C 1
ATOM 3066 O O . GLU B 1 77 ? 8.234 -30.25 -17.078 1 98.62 77 GLU B O 1
ATOM 3071 N N . MET B 1 78 ? 7.023 -30.016 -15.258 1 98.81 78 MET B N 1
ATOM 3072 C CA . MET B 1 78 ? 7.609 -28.719 -14.906 1 98.81 78 MET B CA 1
ATOM 3073 C C . MET B 1 78 ? 9.086 -28.875 -14.555 1 98.81 78 MET B C 1
ATOM 3075 O O . MET B 1 78 ? 9.906 -28.031 -14.938 1 98.81 78 MET B O 1
ATOM 3079 N N . ALA B 1 79 ? 9.391 -29.922 -13.812 1 98.75 79 ALA B N 1
ATOM 3080 C CA . ALA B 1 79 ? 10.789 -30.188 -13.461 1 98.75 79 ALA B CA 1
ATOM 3081 C C . ALA B 1 79 ? 11.633 -30.422 -14.711 1 98.75 79 ALA B C 1
ATOM 3083 O O . ALA B 1 79 ? 12.758 -29.938 -14.805 1 98.75 79 ALA B O 1
ATOM 3084 N N . GLU B 1 80 ? 11.078 -31.172 -15.625 1 98.62 80 GLU B N 1
ATOM 3085 C CA . GLU B 1 80 ? 11.781 -31.406 -16.875 1 98.62 80 GLU B CA 1
ATOM 3086 C C . GLU B 1 80 ? 11.969 -30.125 -17.672 1 98.62 80 GLU B C 1
ATOM 3088 O O . GLU B 1 80 ? 13.031 -29.891 -18.234 1 98.62 80 GLU B O 1
ATOM 3093 N N . ALA B 1 81 ? 10.938 -29.312 -17.75 1 98.69 81 ALA B N 1
ATOM 3094 C CA . ALA B 1 81 ? 11.047 -28.016 -18.422 1 98.69 81 ALA B CA 1
ATOM 3095 C C . ALA B 1 81 ? 12.109 -27.141 -17.766 1 98.69 81 ALA B C 1
ATOM 3097 O O . ALA B 1 81 ? 12.891 -26.484 -18.453 1 98.69 81 ALA B O 1
ATOM 3098 N N . ALA B 1 82 ? 12.141 -27.109 -16.406 1 98.75 82 ALA B N 1
ATOM 3099 C CA . ALA B 1 82 ? 13.148 -26.328 -15.688 1 98.75 82 ALA B CA 1
ATOM 3100 C C . ALA B 1 82 ? 14.555 -26.766 -16.078 1 98.75 82 ALA B C 1
ATOM 3102 O O . ALA B 1 82 ? 15.422 -25.922 -16.328 1 98.75 82 ALA B O 1
ATOM 3103 N N . ARG B 1 83 ? 14.742 -28.094 -16.141 1 98.44 83 ARG B N 1
ATOM 3104 C CA . ARG B 1 83 ? 16.031 -28.656 -16.531 1 98.44 83 ARG B CA 1
ATOM 3105 C C . ARG B 1 83 ? 16.422 -28.234 -17.938 1 98.44 83 ARG B C 1
ATOM 3107 O O . ARG B 1 83 ? 17.531 -27.75 -18.172 1 98.44 83 ARG B O 1
ATOM 3114 N N . LYS B 1 84 ? 15.523 -28.375 -18.812 1 98.25 84 LYS B N 1
ATOM 3115 C CA . LYS B 1 84 ? 15.797 -28.094 -20.234 1 98.25 84 LYS B CA 1
ATOM 3116 C C . LYS B 1 84 ? 16.047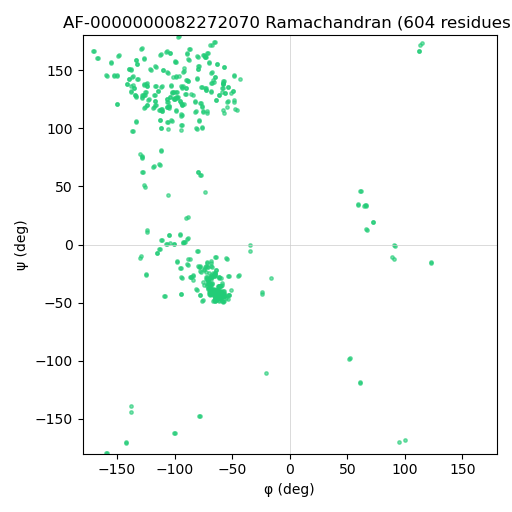 -26.609 -20.453 1 98.25 84 LYS B C 1
ATOM 3118 O O . LYS B 1 84 ? 16.891 -26.234 -21.281 1 98.25 84 LYS B O 1
ATOM 3123 N N . CYS B 1 85 ? 15.336 -25.703 -19.781 1 98.31 85 CYS B N 1
ATOM 3124 C CA . CYS B 1 85 ? 15.477 -24.25 -19.938 1 98.31 85 CYS B CA 1
ATOM 3125 C C . CYS B 1 85 ? 16.688 -23.734 -19.172 1 98.31 85 CYS B C 1
ATOM 3127 O O . CYS B 1 85 ? 17.156 -22.625 -19.406 1 98.31 85 CYS B O 1
ATOM 3129 N N . GLY B 1 86 ? 17.125 -24.562 -18.219 1 98.12 86 GLY B N 1
ATOM 3130 C CA . GLY B 1 86 ? 18.156 -24.078 -17.312 1 98.12 86 GLY B CA 1
ATOM 3131 C C . GLY B 1 86 ? 17.688 -22.953 -16.422 1 98.12 86 GLY B C 1
ATOM 3132 O O . GLY B 1 86 ? 18.438 -22 -16.172 1 98.12 86 GLY B O 1
ATOM 3133 N N . ALA B 1 87 ? 16.453 -22.953 -16.016 1 98.69 87 ALA B N 1
ATOM 3134 C CA . ALA B 1 87 ? 15.828 -21.875 -15.258 1 98.69 87 ALA B CA 1
ATOM 3135 C C . ALA B 1 87 ? 14.953 -22.438 -14.141 1 98.69 87 ALA B C 1
ATOM 3137 O O . ALA B 1 87 ? 14.43 -23.547 -14.25 1 98.69 87 ALA B O 1
ATOM 3138 N N . CYS B 1 88 ? 14.812 -21.688 -13.031 1 98.81 88 CYS B N 1
ATOM 3139 C CA . CYS B 1 88 ? 13.766 -22 -12.062 1 98.81 88 CYS B CA 1
ATOM 3140 C C . CYS B 1 88 ? 12.383 -21.719 -12.641 1 98.81 88 CYS B C 1
ATOM 3142 O O . CYS B 1 88 ? 12.227 -20.859 -13.5 1 98.81 88 CYS B O 1
ATOM 3144 N N . ILE B 1 89 ? 11.422 -22.516 -12.219 1 98.94 89 ILE B N 1
ATOM 3145 C CA . ILE B 1 89 ? 10.039 -22.281 -12.625 1 98.94 89 ILE B CA 1
ATOM 3146 C C . ILE B 1 89 ? 9.148 -22.172 -11.383 1 98.94 89 ILE B C 1
ATOM 3148 O O . ILE B 1 89 ? 9.117 -23.094 -10.555 1 98.94 89 ILE B O 1
ATOM 3152 N N . CYS B 1 90 ? 8.5 -21.047 -11.141 1 98.94 90 CYS B N 1
ATOM 3153 C CA . CYS B 1 90 ? 7.457 -20.844 -10.141 1 98.94 90 CYS B CA 1
ATOM 3154 C C . CYS B 1 90 ? 6.074 -21.031 -10.758 1 98.94 90 CYS B C 1
ATOM 3156 O O . CYS B 1 90 ? 5.641 -20.219 -11.578 1 98.94 90 CYS B O 1
ATOM 3158 N N . TYR B 1 91 ? 5.363 -22.094 -10.391 1 98.94 91 TYR B N 1
ATOM 3159 C CA . TYR B 1 91 ? 4.094 -22.406 -11.047 1 98.94 91 TYR B CA 1
ATOM 3160 C C . TYR B 1 91 ? 3.018 -22.734 -10.016 1 98.94 91 TYR B C 1
ATOM 3162 O O . TYR B 1 91 ? 3.318 -22.969 -8.844 1 98.94 91 TYR B O 1
ATOM 3170 N N . GLY B 1 92 ? 1.799 -22.609 -10.43 1 98.56 92 GLY B N 1
ATOM 3171 C CA . GLY B 1 92 ? 0.656 -22.812 -9.555 1 98.56 92 GLY B CA 1
ATOM 3172 C C . GLY B 1 92 ? 0.129 -24.234 -9.594 1 98.56 92 GLY B C 1
ATOM 3173 O O . GLY B 1 92 ? 0.242 -24.922 -10.617 1 98.56 92 GLY B O 1
ATOM 3174 N N . THR B 1 93 ? -0.409 -24.703 -8.5 1 97.38 93 THR B N 1
ATOM 3175 C CA . THR B 1 93 ? -1.013 -26.016 -8.367 1 97.38 93 THR B CA 1
ATOM 3176 C C . THR B 1 93 ? -1.979 -26.062 -7.191 1 97.38 93 THR B C 1
ATOM 3178 O O . THR B 1 93 ? -2.291 -25.016 -6.605 1 97.38 93 THR B O 1
ATOM 3181 N N . ILE B 1 94 ? -2.605 -27.219 -6.949 1 96.19 94 ILE B N 1
ATOM 3182 C CA . ILE B 1 94 ? -3.443 -27.438 -5.773 1 96.19 94 ILE B CA 1
ATOM 3183 C C . ILE B 1 94 ? -2.699 -28.312 -4.766 1 96.19 94 ILE B C 1
ATOM 3185 O O . ILE B 1 94 ? -2.252 -29.406 -5.098 1 96.19 94 ILE B O 1
ATOM 3189 N N . GLY B 1 95 ? -2.424 -27.734 -3.537 1 95.81 95 GLY B N 1
ATOM 3190 C CA . GLY B 1 95 ? -1.868 -28.5 -2.441 1 95.81 95 GLY B CA 1
ATOM 3191 C C . GLY B 1 95 ? -2.928 -29.172 -1.588 1 95.81 95 GLY B C 1
ATOM 3192 O O . GLY B 1 95 ? -4.098 -28.797 -1.63 1 95.81 95 GLY B O 1
ATOM 3193 N N . TRP B 1 96 ? -2.531 -30.188 -0.872 1 94.06 96 TRP B N 1
ATOM 3194 C CA . TRP B 1 96 ? -3.475 -30.844 0.027 1 94.06 96 TRP B CA 1
ATOM 3195 C C . TRP B 1 96 ? -2.754 -31.438 1.233 1 94.06 96 TRP B C 1
ATOM 3197 O O . TRP B 1 96 ? -1.562 -31.75 1.163 1 94.06 96 TRP B O 1
ATOM 3207 N N . GLU B 1 97 ? -3.424 -31.406 2.307 1 90.75 97 GLU B N 1
ATOM 3208 C CA . GLU B 1 97 ? -2.992 -32.031 3.551 1 90.75 97 GLU B CA 1
ATOM 3209 C C . GLU B 1 97 ? -4.152 -32.75 4.242 1 90.75 97 GLU B C 1
ATOM 3211 O O . GLU B 1 97 ? -5.281 -32.25 4.242 1 90.75 97 GLU B O 1
ATOM 3216 N N . ALA B 1 98 ? -3.844 -33.938 4.719 1 83.19 98 ALA B N 1
ATOM 3217 C CA . ALA B 1 98 ? -4.859 -34.625 5.523 1 83.19 98 ALA B CA 1
ATOM 3218 C C . ALA B 1 98 ? -5.145 -33.844 6.809 1 83.19 98 ALA B C 1
ATOM 3220 O O . ALA B 1 98 ? -4.223 -33.344 7.441 1 83.19 98 ALA B O 1
ATOM 3221 N N . GLU B 1 99 ? -6.406 -33.562 6.93 1 72.44 99 GLU B N 1
ATOM 3222 C CA . GLU B 1 99 ? -6.781 -32.938 8.195 1 72.44 99 GLU B CA 1
ATOM 3223 C C . GLU B 1 99 ? -6.836 -33.969 9.32 1 72.44 99 GLU B C 1
ATOM 3225 O O . GLU B 1 99 ? -7.699 -34.875 9.32 1 72.44 99 GLU B O 1
ATOM 3230 N N . GLU B 1 100 ? -5.797 -34 10.117 1 62.81 100 GLU B N 1
ATOM 3231 C CA . GLU B 1 100 ? -5.719 -35.062 11.133 1 62.81 100 GLU B CA 1
ATOM 3232 C C . GLU B 1 100 ? -6.816 -34.906 12.18 1 62.81 100 GLU B C 1
ATOM 3234 O O . GLU B 1 100 ? -7.398 -35.875 12.641 1 62.81 100 GLU B O 1
ATOM 3239 N N . TYR B 1 101 ? -7.051 -33.625 12.602 1 62.12 101 TYR B N 1
ATOM 3240 C CA . TYR B 1 101 ? -8.055 -33.406 13.633 1 62.12 101 TYR B CA 1
ATOM 3241 C C . TYR B 1 101 ? -8.969 -32.25 13.258 1 62.12 101 TYR B C 1
ATOM 3243 O O . TYR B 1 101 ? -8.547 -31.297 12.586 1 62.12 101 TYR B O 1
ATOM 3251 N N . SER B 1 102 ? -10.211 -32.375 13.258 1 63.38 102 SER B N 1
ATOM 3252 C CA . SER B 1 102 ? -11.164 -31.297 13.094 1 63.38 102 SER B CA 1
ATOM 3253 C C . SER B 1 102 ? -11.711 -30.828 14.445 1 63.38 102 SER B C 1
ATOM 3255 O O . SER B 1 102 ? -11.836 -31.625 15.375 1 63.38 102 SER B O 1
ATOM 3257 N N . GLN B 1 103 ? -11.672 -29.5 14.594 1 58.56 103 GLN B N 1
ATOM 3258 C CA . GLN B 1 103 ? -12.227 -28.984 15.836 1 58.56 103 GLN B CA 1
ATOM 3259 C C . GLN B 1 103 ? -13.75 -29.094 15.852 1 58.56 103 GLN B C 1
ATOM 3261 O O . GLN B 1 103 ? -14.422 -28.625 14.93 1 58.56 103 GLN B O 1
ATOM 3266 N N . SER B 1 104 ? -14.133 -29.922 16.734 1 56.81 104 SER B N 1
ATOM 3267 C CA . SER B 1 104 ? -15.57 -30.047 16.938 1 56.81 104 SER B CA 1
ATOM 3268 C C . SER B 1 104 ? -16.141 -28.797 17.594 1 56.81 104 SER B C 1
ATOM 3270 O O . SER B 1 104 ? -15.398 -27.938 18.078 1 56.81 104 SER B O 1
ATOM 3272 N N . ASN B 1 105 ? -17.422 -28.594 17.375 1 56.91 105 ASN B N 1
ATOM 3273 C CA . ASN B 1 105 ? -18.141 -27.453 17.938 1 56.91 105 ASN B CA 1
ATOM 3274 C C . ASN B 1 105 ? -17.781 -27.234 19.406 1 56.91 105 ASN B C 1
ATOM 3276 O O . ASN B 1 105 ? -17.906 -26.109 19.922 1 56.91 105 ASN B O 1
ATOM 3280 N N . ASN B 1 106 ? -17.406 -28.219 20.047 1 52.38 106 ASN B N 1
ATOM 3281 C CA . ASN B 1 106 ? -17.125 -28.156 21.484 1 52.38 106 ASN B CA 1
ATOM 3282 C C . ASN B 1 106 ? -15.641 -27.938 21.75 1 52.38 106 ASN B C 1
ATOM 3284 O O . ASN B 1 106 ? -15.18 -28.094 22.875 1 52.38 106 ASN B O 1
ATOM 3288 N N . GLY B 1 107 ? -14.906 -27.688 20.75 1 57.09 107 GLY B N 1
ATOM 3289 C CA . GLY B 1 107 ? -13.492 -27.391 20.922 1 57.09 107 GLY B CA 1
ATOM 3290 C C . GLY B 1 107 ? -12.617 -28.625 20.859 1 57.09 107 GLY B C 1
ATOM 3291 O O . GLY B 1 107 ? -11.383 -28.531 20.922 1 57.09 107 GLY B O 1
ATOM 3292 N N . SER B 1 108 ? -13.289 -29.672 20.922 1 57.97 108 SER B N 1
ATOM 3293 C CA . SER B 1 108 ? -12.523 -30.922 20.938 1 57.97 108 SER B CA 1
ATOM 3294 C C . SER B 1 108 ? -12.008 -31.266 19.547 1 57.97 108 SER B C 1
ATOM 3296 O O . SER B 1 108 ? -12.672 -30.984 18.547 1 57.97 108 SER B O 1
ATOM 3298 N N . LEU B 1 109 ? -10.734 -31.672 19.484 1 63.34 109 LEU B N 1
ATOM 3299 C CA . LEU B 1 109 ? -10.133 -32.125 18.234 1 63.34 109 LEU B CA 1
ATOM 3300 C C . LEU B 1 109 ? -10.523 -33.594 17.938 1 63.34 109 LEU B C 1
ATOM 3302 O O . LEU B 1 109 ? -10.344 -34.469 18.781 1 63.34 109 LEU B O 1
ATOM 3306 N N . THR B 1 110 ? -11.5 -33.781 17.078 1 65.06 110 THR B N 1
ATOM 3307 C CA . THR B 1 110 ? -11.828 -35.125 16.656 1 65.06 110 THR B CA 1
ATOM 3308 C C . THR B 1 110 ? -11.07 -35.5 15.383 1 65.06 110 THR B C 1
ATOM 3310 O O . THR B 1 110 ? -10.836 -34.656 14.531 1 65.06 110 THR B O 1
ATOM 3313 N N . PRO B 1 111 ? -10.516 -36.781 15.398 1 61.94 111 PRO B N 1
ATOM 3314 C CA . PRO B 1 111 ? -9.859 -37.188 14.156 1 61.94 111 PRO B CA 1
ATOM 3315 C C . PRO B 1 111 ? -10.703 -36.906 12.922 1 61.94 111 PRO B C 1
ATOM 3317 O O . PRO B 1 111 ? -11.93 -37.062 12.953 1 61.94 111 PRO B O 1
ATOM 3320 N N . SER B 1 112 ? -10.234 -36.062 12.055 1 67.56 112 SER B N 1
ATOM 3321 C CA . SER B 1 112 ? -10.93 -35.719 10.82 1 67.56 112 SER B CA 1
ATOM 3322 C C . SER B 1 112 ? -10.32 -36.438 9.617 1 67.56 112 SER B C 1
ATOM 3324 O O . SER B 1 112 ? -9.117 -36.719 9.594 1 67.56 112 SER B O 1
ATOM 3326 N N . ASN B 1 113 ? -11.125 -37.062 8.797 1 67.94 113 ASN B N 1
ATOM 3327 C CA . ASN B 1 113 ? -10.68 -37.625 7.52 1 67.94 113 ASN B CA 1
ATOM 3328 C C . ASN B 1 113 ? -10.812 -36.594 6.391 1 67.94 113 ASN B C 1
ATOM 3330 O O . ASN B 1 113 ? -10.867 -36.969 5.215 1 67.94 113 ASN B O 1
ATOM 3334 N N . ASN B 1 114 ? -10.805 -35.375 6.949 1 81.31 114 ASN B N 1
ATOM 3335 C CA . ASN B 1 114 ? -11.008 -34.344 5.938 1 81.31 114 ASN B CA 1
ATOM 3336 C C . ASN B 1 114 ? -9.688 -33.875 5.332 1 81.31 114 ASN B C 1
ATOM 3338 O O . ASN B 1 114 ? -8.625 -34.031 5.941 1 81.31 114 ASN B O 1
ATOM 3342 N N . THR B 1 115 ? -9.773 -33.656 4.074 1 88.94 115 THR B N 1
ATOM 3343 C CA . THR B 1 115 ? -8.617 -33.125 3.357 1 88.94 115 THR B CA 1
ATOM 3344 C C . THR B 1 115 ? -8.727 -31.625 3.191 1 88.94 115 THR B C 1
ATOM 3346 O O . THR B 1 115 ? -9.773 -31.109 2.799 1 88.94 115 THR B O 1
ATOM 3349 N N . ARG B 1 116 ? -7.688 -30.906 3.602 1 92.56 116 ARG B N 1
ATOM 3350 C CA . ARG B 1 116 ? -7.586 -29.484 3.314 1 92.56 116 ARG B CA 1
ATOM 3351 C C . ARG B 1 116 ? -6.863 -29.234 1.993 1 92.56 116 ARG B C 1
ATOM 3353 O O . ARG B 1 116 ? -5.867 -29.891 1.693 1 92.56 116 ARG B O 1
ATOM 3360 N N . TYR B 1 117 ? -7.418 -28.375 1.235 1 94.56 117 TYR B N 1
ATOM 3361 C CA . TYR B 1 117 ? -6.82 -28.016 -0.044 1 94.56 117 TYR B CA 1
ATOM 3362 C C . TYR B 1 117 ? -6.27 -26.594 -0.004 1 94.56 117 TYR B C 1
ATOM 3364 O O . TYR B 1 117 ? -6.762 -25.75 0.747 1 94.56 117 TYR B O 1
ATOM 3372 N N . PHE B 1 118 ? -5.234 -26.359 -0.788 1 96.5 118 PHE B N 1
ATOM 3373 C CA . PHE B 1 118 ? -4.57 -25.062 -0.814 1 96.5 118 P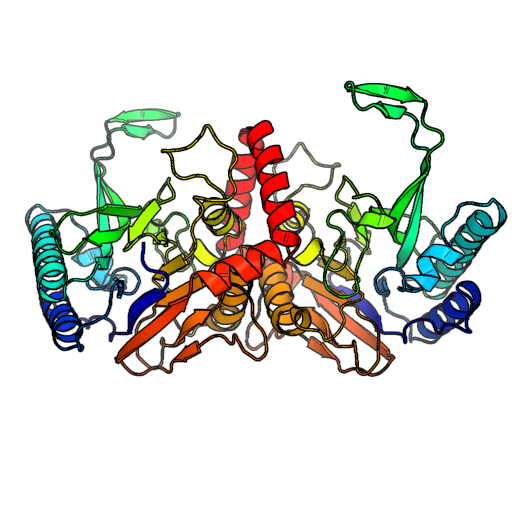HE B CA 1
ATOM 3374 C C . PHE B 1 118 ? -4.355 -24.594 -2.248 1 96.5 118 PHE B C 1
ATOM 3376 O O . PHE B 1 118 ? -4.125 -25.406 -3.145 1 96.5 118 PHE B O 1
ATOM 3383 N N . ILE B 1 119 ? -4.52 -23.328 -2.434 1 97 119 ILE B N 1
ATOM 3384 C CA . ILE B 1 119 ? -3.926 -22.719 -3.617 1 97 119 ILE B CA 1
ATOM 3385 C C . ILE B 1 119 ? -2.418 -22.578 -3.422 1 97 119 ILE B C 1
ATOM 3387 O O . ILE B 1 119 ? -1.967 -21.812 -2.562 1 97 119 ILE B O 1
ATOM 3391 N N . ARG B 1 120 ? -1.719 -23.297 -4.23 1 97.94 120 ARG B N 1
ATOM 3392 C CA . ARG B 1 120 ? -0.304 -23.484 -3.924 1 97.94 120 ARG B CA 1
ATOM 3393 C C . ARG B 1 120 ? 0.571 -23.047 -5.09 1 97.94 120 ARG B C 1
ATOM 3395 O O . ARG B 1 120 ? 0.232 -23.281 -6.254 1 97.94 120 ARG B O 1
ATOM 3402 N N . GLN B 1 121 ? 1.645 -22.328 -4.809 1 98.69 121 GLN B N 1
ATOM 3403 C CA . GLN B 1 121 ? 2.754 -22.109 -5.73 1 98.69 121 GLN B CA 1
ATOM 3404 C C . GLN B 1 121 ? 3.953 -22.984 -5.359 1 98.69 121 GLN B C 1
ATOM 3406 O O . GLN B 1 121 ? 4.289 -23.109 -4.18 1 98.69 121 GLN B O 1
ATOM 3411 N N . LYS B 1 122 ? 4.574 -23.578 -6.352 1 98.69 122 LYS B N 1
ATOM 3412 C CA . LYS B 1 122 ? 5.809 -24.344 -6.188 1 98.69 122 LYS B CA 1
ATOM 3413 C C . LYS B 1 122 ? 6.93 -23.766 -7.051 1 98.69 122 LYS B C 1
ATOM 3415 O O . LYS B 1 122 ? 6.672 -23.156 -8.086 1 98.69 122 LYS B O 1
ATOM 3420 N N . VAL B 1 123 ? 8.133 -23.953 -6.574 1 98.94 123 VAL B N 1
ATOM 3421 C CA . VAL B 1 123 ? 9.297 -23.562 -7.363 1 98.94 123 VAL B CA 1
ATOM 3422 C C . VAL B 1 123 ? 10.211 -24.766 -7.57 1 98.94 123 VAL B C 1
ATOM 3424 O O . VAL B 1 123 ? 10.594 -25.438 -6.609 1 98.94 123 VAL B O 1
ATOM 3427 N N . VAL B 1 124 ? 10.516 -25.078 -8.781 1 98.88 124 VAL B N 1
ATOM 3428 C CA . VAL B 1 124 ? 11.445 -26.141 -9.117 1 98.88 124 VAL B CA 1
ATOM 3429 C C . VAL B 1 124 ? 12.672 -25.562 -9.82 1 98.88 124 VAL B C 1
ATOM 3431 O O . VAL B 1 124 ? 12.555 -24.656 -10.648 1 98.88 124 VAL B O 1
ATOM 3434 N N . ASP B 1 125 ? 13.844 -26.016 -9.445 1 98.75 125 ASP B N 1
ATOM 3435 C CA . ASP B 1 125 ? 15.062 -25.484 -10.039 1 98.75 125 ASP B CA 1
ATOM 3436 C C . ASP B 1 125 ? 15.562 -26.375 -11.164 1 98.75 125 ASP B C 1
ATOM 3438 O O . ASP B 1 125 ? 14.953 -27.406 -11.469 1 98.75 125 ASP B O 1
ATOM 3442 N N . PRO B 1 126 ? 16.656 -26.031 -11.859 1 98.38 126 PRO B N 1
ATOM 3443 C CA . PRO B 1 126 ? 17.109 -26.797 -13.031 1 98.38 126 PRO B CA 1
ATOM 3444 C C . PRO B 1 126 ? 17.625 -28.188 -12.664 1 98.38 126 PRO B C 1
ATOM 3446 O O . PRO B 1 126 ? 17.797 -29.031 -13.547 1 98.38 126 PRO B O 1
ATOM 3449 N N . SER B 1 127 ? 17.875 -28.453 -11.414 1 98.5 127 SER B N 1
ATOM 3450 C CA . SER B 1 127 ? 18.281 -29.781 -10.961 1 98.5 127 SER B CA 1
ATOM 3451 C C . SER B 1 127 ? 17.078 -30.641 -10.617 1 98.5 127 SER B C 1
ATOM 3453 O O . SER B 1 127 ? 17.219 -31.719 -10.055 1 98.5 127 SER B O 1
ATOM 3455 N N . ARG B 1 128 ? 15.844 -30.062 -10.891 1 98.31 128 ARG B N 1
ATOM 3456 C CA . ARG B 1 128 ? 14.57 -30.734 -10.688 1 98.31 128 ARG B CA 1
ATOM 3457 C C . ARG B 1 128 ? 14.242 -30.859 -9.203 1 98.31 128 ARG B C 1
ATOM 3459 O O . ARG B 1 128 ? 13.5 -31.766 -8.797 1 98.31 128 ARG B O 1
ATOM 3466 N N . ARG B 1 129 ? 14.906 -30.031 -8.406 1 98.25 129 ARG B N 1
ATOM 3467 C CA . ARG B 1 129 ? 14.602 -29.984 -6.977 1 98.25 129 ARG B CA 1
ATOM 3468 C C . ARG B 1 129 ? 13.531 -28.922 -6.691 1 98.25 129 ARG B C 1
ATOM 3470 O O . ARG B 1 129 ? 13.609 -27.797 -7.191 1 98.25 129 ARG B O 1
ATOM 3477 N N . PHE B 1 130 ? 12.562 -29.328 -6.004 1 98.44 130 PHE B N 1
ATOM 3478 C CA . PHE B 1 130 ? 11.562 -28.359 -5.531 1 98.44 130 PHE B CA 1
ATOM 3479 C C . PHE B 1 130 ? 12.109 -27.562 -4.352 1 98.44 130 PHE B C 1
ATOM 3481 O O . PHE B 1 130 ? 12.344 -28.125 -3.275 1 98.44 130 PHE B O 1
ATOM 3488 N N . ILE B 1 131 ? 12.219 -26.266 -4.469 1 98.25 131 ILE B N 1
ATOM 3489 C CA . ILE B 1 131 ? 13.031 -25.5 -3.531 1 98.25 131 ILE B CA 1
ATOM 3490 C C . ILE B 1 131 ? 12.133 -24.547 -2.732 1 98.25 131 ILE B C 1
ATOM 3492 O O . ILE B 1 131 ? 12.586 -23.922 -1.774 1 98.25 131 ILE B O 1
ATOM 3496 N N . ALA B 1 132 ? 10.867 -24.422 -3.059 1 98.06 132 ALA B N 1
ATOM 3497 C CA . ALA B 1 132 ? 9.938 -23.609 -2.268 1 98.06 132 ALA B CA 1
ATOM 3498 C C . ALA B 1 132 ? 8.492 -24.031 -2.533 1 98.06 132 ALA B C 1
ATOM 3500 O O . ALA B 1 132 ? 8.156 -24.469 -3.637 1 98.06 132 ALA B O 1
ATOM 3501 N N . THR B 1 133 ? 7.746 -23.969 -1.606 1 98.06 133 THR B N 1
ATOM 3502 C CA . THR B 1 133 ? 6.301 -24.141 -1.651 1 98.06 133 THR B CA 1
ATOM 3503 C C . THR B 1 133 ? 5.598 -23.062 -0.838 1 98.06 133 THR B C 1
ATOM 3505 O O . THR B 1 133 ? 5.98 -22.781 0.301 1 98.06 133 THR B O 1
ATOM 3508 N N . TYR B 1 134 ? 4.68 -22.438 -1.445 1 97.75 134 TYR B N 1
ATOM 3509 C CA . TYR B 1 134 ? 3.887 -21.406 -0.778 1 97.75 134 TYR B CA 1
ATOM 3510 C C . TYR B 1 134 ? 2.396 -21.672 -0.95 1 97.75 134 TYR B C 1
ATOM 3512 O O . TYR B 1 134 ? 1.919 -21.859 -2.07 1 97.75 134 TYR B O 1
ATOM 3520 N N . ASP B 1 135 ? 1.691 -21.719 0.15 1 97.69 135 ASP B N 1
ATOM 3521 C CA . ASP B 1 135 ? 0.233 -21.781 0.153 1 97.69 135 ASP B CA 1
ATOM 3522 C C . ASP B 1 135 ? -0.38 -20.406 0.42 1 97.69 135 ASP B C 1
ATOM 3524 O O . ASP B 1 135 ? -0.03 -19.75 1.398 1 97.69 135 ASP B O 1
ATOM 3528 N N . LYS B 1 136 ? -1.22 -20.047 -0.496 1 96.56 136 LYS B N 1
ATOM 3529 C CA . LYS B 1 136 ? -1.876 -18.75 -0.389 1 96.56 136 LYS B CA 1
ATOM 3530 C C . LYS B 1 136 ? -2.469 -18.547 1.003 1 96.56 136 LYS B C 1
ATOM 3532 O O . LYS B 1 136 ? -3.166 -19.422 1.52 1 96.56 136 LYS B O 1
ATOM 3537 N N . ILE B 1 137 ? -2.18 -17.406 1.539 1 92 137 ILE B N 1
ATOM 3538 C CA . ILE B 1 137 ? -2.584 -17.156 2.918 1 92 137 ILE B CA 1
ATOM 3539 C C . ILE B 1 137 ? -3.936 -16.438 2.936 1 92 137 ILE B C 1
ATOM 3541 O O . ILE B 1 137 ? -4.809 -16.781 3.74 1 92 137 ILE B O 1
ATOM 3545 N N . TYR B 1 138 ? -4.082 -15.484 2.055 1 89.5 138 TYR B N 1
ATOM 3546 C CA . TYR B 1 138 ? -5.328 -14.719 2.041 1 89.5 138 TYR B CA 1
ATOM 3547 C C . TYR B 1 138 ? -6.188 -15.102 0.844 1 89.5 138 TYR B C 1
ATOM 3549 O O . TYR B 1 138 ? -5.949 -14.641 -0.274 1 89.5 138 TYR B O 1
ATOM 3557 N N . LEU B 1 139 ? -7.18 -15.82 1.149 1 89.81 139 LEU B N 1
ATOM 3558 C CA . LEU B 1 139 ? -8.078 -16.328 0.122 1 89.81 139 LEU B CA 1
ATOM 3559 C C . LEU B 1 139 ? -9.07 -15.25 -0.318 1 89.81 139 LEU B C 1
ATOM 3561 O O . LEU B 1 139 ? -9.422 -14.367 0.466 1 89.81 139 LEU B O 1
ATOM 3565 N N . CYS B 1 140 ? -9.469 -15.352 -1.501 1 86.31 140 CYS B N 1
ATOM 3566 C CA . CYS B 1 140 ? -10.32 -14.328 -2.098 1 86.31 140 CYS B CA 1
ATOM 3567 C C . CYS B 1 140 ? -11.766 -14.812 -2.197 1 86.31 140 CYS B C 1
ATOM 3569 O O . CYS B 1 140 ? -12.039 -15.844 -2.812 1 86.31 140 CYS B O 1
ATOM 3571 N N . ASP B 1 141 ? -12.633 -14.07 -1.515 1 80.5 141 ASP B N 1
ATOM 3572 C CA . ASP B 1 141 ? -14.07 -14.289 -1.668 1 80.5 141 ASP B CA 1
ATOM 3573 C C . ASP B 1 141 ? -14.766 -13.047 -2.219 1 80.5 141 ASP B C 1
ATOM 3575 O O . ASP B 1 141 ? -15.484 -12.359 -1.493 1 80.5 141 ASP B O 1
ATOM 3579 N N . TYR B 1 142 ? -14.523 -12.672 -3.359 1 73.56 142 TYR B N 1
ATOM 3580 C CA . TYR B 1 142 ? -15.117 -11.492 -3.984 1 73.56 142 TYR B CA 1
ATOM 3581 C C . TYR B 1 142 ? -15.469 -11.766 -5.441 1 73.56 142 TYR B C 1
ATOM 3583 O O . TYR B 1 142 ? -14.734 -12.461 -6.145 1 73.56 142 TYR B O 1
ATOM 3591 N N . GLY B 1 143 ? -16.578 -11.172 -5.758 1 63.81 143 GLY B N 1
ATOM 3592 C CA . GLY B 1 143 ? -17.047 -11.414 -7.113 1 63.81 143 GLY B CA 1
ATOM 3593 C C . GLY B 1 143 ? -17.328 -12.875 -7.395 1 63.81 143 GLY B C 1
ATOM 3594 O O . GLY B 1 143 ? -18.078 -13.523 -6.656 1 63.81 143 GLY B O 1
ATOM 3595 N N . ASP B 1 144 ? -16.516 -13.297 -8.391 1 63.91 144 ASP B N 1
ATOM 3596 C CA . ASP B 1 144 ? -16.703 -14.672 -8.836 1 63.91 144 ASP B CA 1
ATOM 3597 C C . ASP B 1 144 ? -15.797 -15.625 -8.062 1 63.91 144 ASP B C 1
ATOM 3599 O O . ASP B 1 144 ? -15.844 -16.844 -8.266 1 63.91 144 ASP B O 1
ATOM 3603 N N . CYS B 1 145 ? -15.102 -14.977 -7.148 1 76 145 CYS B N 1
ATOM 3604 C CA . CYS B 1 145 ? -14.156 -15.812 -6.422 1 76 145 CYS B CA 1
ATOM 3605 C C . CYS B 1 145 ? -14.766 -16.328 -5.129 1 76 145 CYS B C 1
ATOM 3607 O O . CYS B 1 145 ? -15.336 -15.562 -4.355 1 76 145 CYS B O 1
ATOM 3609 N N . ASN B 1 146 ? -14.844 -17.578 -4.945 1 81.62 146 ASN B N 1
ATOM 3610 C CA . ASN B 1 146 ? -15.273 -18.219 -3.711 1 81.62 146 ASN B CA 1
ATOM 3611 C C . ASN B 1 146 ? -14.258 -19.25 -3.24 1 81.62 146 ASN B C 1
ATOM 3613 O O . ASN B 1 146 ? -14.586 -20.438 -3.104 1 81.62 146 ASN B O 1
ATOM 3617 N N . GLU B 1 147 ? -13.078 -18.781 -2.951 1 89.5 147 GLU B N 1
ATOM 3618 C CA . GLU B 1 147 ? -11.945 -19.656 -2.648 1 89.5 147 GLU B CA 1
ATOM 3619 C C . GLU B 1 147 ? -12.117 -20.328 -1.291 1 89.5 147 GLU B C 1
ATOM 3621 O O . GLU B 1 147 ? -11.695 -21.484 -1.103 1 89.5 147 GLU B O 1
ATOM 3626 N N . THR B 1 148 ? -12.812 -19.609 -0.363 1 86.75 148 THR B N 1
ATOM 3627 C CA . THR B 1 148 ? -12.891 -20.109 1.005 1 86.75 148 THR B CA 1
ATOM 3628 C C . THR B 1 148 ? -13.789 -21.344 1.077 1 86.75 148 THR B C 1
ATOM 3630 O O . THR B 1 148 ? -13.75 -22.094 2.057 1 86.75 148 THR B O 1
ATOM 3633 N N . LYS B 1 149 ? -14.602 -21.516 0.097 1 86.06 149 LYS B N 1
ATOM 3634 C CA . LYS B 1 149 ? -15.484 -22.688 0.055 1 86.06 149 LYS B CA 1
ATOM 3635 C C . LYS B 1 149 ? -14.68 -23.969 -0.143 1 86.06 149 LYS B C 1
ATOM 3637 O O . LYS B 1 149 ? -15.07 -25.031 0.357 1 86.06 149 LYS B O 1
ATOM 3642 N N . LEU B 1 150 ? -13.555 -23.859 -0.776 1 90.5 150 LEU B N 1
ATOM 3643 C CA . LEU B 1 150 ? -12.875 -25.078 -1.201 1 90.5 150 LEU B CA 1
ATOM 3644 C C . LEU B 1 150 ? -11.453 -25.125 -0.661 1 90.5 150 LEU B C 1
ATOM 3646 O O . LEU B 1 150 ? -10.852 -26.203 -0.577 1 90.5 150 LEU B O 1
ATOM 3650 N N . PHE B 1 151 ? -10.906 -23.984 -0.395 1 93 151 PHE B N 1
ATOM 3651 C CA . PHE B 1 151 ? -9.492 -23.938 -0.049 1 93 151 PHE B CA 1
ATOM 3652 C C . PHE B 1 151 ? -9.297 -23.422 1.373 1 93 151 PHE B C 1
ATOM 3654 O O . PHE B 1 151 ? -10.148 -22.688 1.893 1 93 151 PHE B O 1
ATOM 3661 N N . SER B 1 152 ? -8.211 -23.828 1.962 1 91.38 152 SER B N 1
ATOM 3662 C CA . SER B 1 152 ? -7.789 -23.375 3.279 1 91.38 152 SER B CA 1
ATOM 3663 C C . SER B 1 152 ? -6.613 -22.406 3.174 1 91.38 152 SER B C 1
ATOM 3665 O O . SER B 1 152 ? -5.812 -22.5 2.244 1 91.38 152 SER B O 1
ATOM 3667 N N . PRO B 1 153 ? -6.559 -21.453 4.117 1 91.81 153 PRO B N 1
ATOM 3668 C CA . PRO B 1 153 ? -5.438 -20.516 4.102 1 91.81 153 PRO B CA 1
ATOM 3669 C C . PRO B 1 153 ? -4.105 -21.188 4.441 1 91.81 153 PRO B C 1
ATOM 3671 O O . PRO B 1 153 ? -4.059 -22.078 5.285 1 91.81 153 PRO B O 1
ATOM 3674 N N . GLY B 1 154 ? -3.072 -20.797 3.723 1 92.75 154 GLY B N 1
ATOM 3675 C CA . GLY B 1 154 ? -1.732 -21.125 4.18 1 92.75 154 GLY B CA 1
ATOM 3676 C C . GLY B 1 154 ? -1.358 -20.438 5.48 1 92.75 154 GLY B C 1
ATOM 3677 O O . GLY B 1 154 ? -2.105 -19.594 5.984 1 92.75 154 GLY B O 1
ATOM 3678 N N . LYS B 1 155 ? -0.186 -20.812 5.984 1 87.88 155 LYS B N 1
ATOM 3679 C CA . LYS B 1 155 ? 0.147 -20.312 7.312 1 87.88 155 LYS B CA 1
ATOM 3680 C C . LYS B 1 155 ? 1.543 -19.688 7.328 1 87.88 155 LYS B C 1
ATOM 3682 O O . LYS B 1 155 ? 1.916 -19.016 8.289 1 87.88 155 LYS B O 1
ATOM 3687 N N . SER B 1 156 ? 2.27 -19.922 6.246 1 90.06 156 SER B N 1
ATOM 3688 C CA . SER B 1 156 ? 3.666 -19.5 6.289 1 90.06 156 SER B CA 1
ATOM 3689 C C . SER B 1 156 ? 4.078 -18.812 4.992 1 90.06 156 SER B C 1
ATOM 3691 O O . SER B 1 156 ? 3.631 -19.203 3.91 1 90.06 156 SER B O 1
ATOM 3693 N N . ILE B 1 157 ? 4.965 -17.812 5.223 1 91.5 157 ILE B N 1
ATOM 3694 C CA . ILE B 1 157 ? 5.551 -17.203 4.039 1 91.5 157 ILE B CA 1
ATOM 3695 C C . ILE B 1 157 ? 6.574 -18.141 3.416 1 91.5 157 ILE B C 1
ATOM 3697 O O . ILE B 1 157 ? 7.02 -19.094 4.059 1 91.5 157 ILE B O 1
ATOM 3701 N N . ALA B 1 158 ? 6.953 -17.953 2.191 1 93.81 158 ALA B N 1
ATOM 3702 C CA . ALA B 1 158 ? 7.945 -18.781 1.505 1 93.81 158 ALA B CA 1
ATOM 3703 C C . ALA B 1 158 ? 8.906 -17.922 0.69 1 93.81 158 ALA B C 1
ATOM 3705 O O . ALA B 1 158 ? 8.484 -16.969 0.023 1 93.81 158 ALA B O 1
ATOM 3706 N N . THR B 1 159 ? 10.164 -18.172 0.848 1 94.81 159 THR B N 1
ATOM 3707 C CA . THR B 1 159 ? 11.211 -17.562 0.044 1 94.81 159 THR B CA 1
ATOM 3708 C C . THR B 1 159 ? 12.109 -18.625 -0.576 1 94.81 159 THR B C 1
ATOM 3710 O O . THR B 1 159 ? 12.086 -19.781 -0.163 1 94.81 159 THR B O 1
ATOM 3713 N N . PHE B 1 160 ? 12.82 -18.297 -1.593 1 95.94 160 PHE B N 1
ATOM 3714 C CA . PHE B 1 160 ? 13.812 -19.172 -2.193 1 95.94 160 PHE B CA 1
ATOM 3715 C C . PHE B 1 160 ? 14.953 -18.375 -2.803 1 95.94 160 PHE B C 1
ATOM 3717 O O . PHE B 1 160 ? 14.836 -17.156 -2.977 1 95.94 160 PHE B O 1
ATOM 3724 N N . ASP B 1 161 ? 16.016 -19.047 -3.027 1 95.31 161 ASP B N 1
ATOM 3725 C CA . ASP B 1 161 ? 17.172 -18.438 -3.664 1 95.31 161 ASP B CA 1
ATOM 3726 C C . ASP B 1 161 ? 17.234 -18.797 -5.148 1 95.31 161 ASP B C 1
ATOM 3728 O O . ASP B 1 161 ? 17.031 -19.953 -5.52 1 95.31 161 ASP B O 1
ATOM 3732 N N . CYS B 1 162 ? 17.422 -17.828 -5.977 1 96.81 162 CYS B N 1
ATOM 3733 C CA . CYS B 1 162 ? 17.656 -18.016 -7.402 1 96.81 162 CYS B CA 1
ATOM 3734 C C . CYS B 1 162 ? 18.828 -17.172 -7.875 1 96.81 162 CYS B C 1
ATOM 3736 O O . CYS B 1 162 ? 18.719 -15.945 -7.965 1 96.81 162 CYS B O 1
ATOM 3738 N N . GLN B 1 163 ? 19.938 -17.812 -8.125 1 96.44 163 GLN B N 1
ATOM 3739 C CA . GLN B 1 163 ? 21.141 -17.141 -8.617 1 96.44 163 GLN B CA 1
ATOM 3740 C C . GLN B 1 163 ? 21.609 -16.062 -7.645 1 96.44 163 GLN B C 1
ATOM 3742 O O . GLN B 1 163 ? 22 -14.977 -8.062 1 96.44 163 GLN B O 1
ATOM 3747 N N . GLY B 1 164 ? 21.406 -16.312 -6.371 1 93.94 164 GLY B N 1
ATOM 3748 C CA . GLY B 1 164 ? 21.875 -15.383 -5.359 1 93.94 164 GLY B CA 1
ATOM 3749 C C . GLY B 1 164 ? 20.844 -14.344 -4.973 1 93.94 164 GLY B C 1
ATOM 3750 O O . GLY B 1 164 ? 21.125 -13.469 -4.145 1 93.94 164 GLY B O 1
ATOM 3751 N N . TRP B 1 165 ? 19.719 -14.422 -5.609 1 95.56 165 TRP B N 1
ATOM 3752 C CA . TRP B 1 165 ? 18.625 -13.516 -5.273 1 95.56 165 TRP B CA 1
ATOM 3753 C C . TRP B 1 165 ? 17.625 -14.188 -4.336 1 95.56 165 TRP B C 1
ATOM 3755 O O . TRP B 1 165 ? 17.172 -15.312 -4.602 1 95.56 165 TRP B O 1
ATOM 3765 N N . LYS B 1 166 ? 17.359 -13.57 -3.264 1 94.81 166 LYS B N 1
ATOM 3766 C CA . LYS B 1 166 ? 16.297 -14.047 -2.402 1 94.81 166 LYS B CA 1
ATOM 3767 C C . LYS B 1 166 ? 14.93 -13.562 -2.893 1 94.81 166 LYS B C 1
ATOM 3769 O O . LYS B 1 166 ? 14.711 -12.359 -3.037 1 94.81 166 LYS B O 1
ATOM 3774 N N . ILE B 1 167 ? 14.07 -14.508 -3.139 1 97.38 167 ILE B N 1
ATOM 3775 C CA . ILE B 1 167 ? 12.812 -14.203 -3.807 1 97.38 167 ILE B CA 1
ATOM 3776 C C . ILE B 1 167 ? 11.648 -14.727 -2.967 1 97.38 167 ILE B C 1
ATOM 3778 O O . ILE B 1 167 ? 11.68 -15.859 -2.479 1 97.38 167 ILE B O 1
ATOM 3782 N N . GLY B 1 168 ? 10.656 -13.859 -2.699 1 97.5 168 GLY B N 1
ATOM 3783 C CA . GLY B 1 168 ? 9.453 -14.242 -1.979 1 97.5 168 GLY B CA 1
ATOM 3784 C C . GLY B 1 168 ? 8.242 -14.414 -2.885 1 97.5 168 GLY B C 1
ATOM 3785 O O . GLY B 1 168 ? 8.266 -13.992 -4.043 1 97.5 168 GLY B O 1
ATOM 3786 N N . ILE B 1 169 ? 7.207 -15.055 -2.34 1 98.19 169 ILE B N 1
ATOM 3787 C CA . ILE B 1 169 ? 6.02 -15.336 -3.137 1 98.19 169 ILE B CA 1
ATOM 3788 C C . ILE B 1 169 ? 4.773 -14.836 -2.404 1 98.19 169 ILE B C 1
ATOM 3790 O O . ILE B 1 169 ? 4.609 -15.094 -1.209 1 98.19 169 ILE B O 1
ATOM 3794 N N . MET B 1 170 ? 3.955 -14.078 -3.066 1 96.75 170 MET B N 1
ATOM 3795 C CA . MET B 1 170 ? 2.584 -13.734 -2.697 1 96.75 170 MET B CA 1
ATOM 3796 C C . MET B 1 170 ? 1.619 -14.055 -3.834 1 96.75 170 MET B C 1
ATOM 3798 O O . MET B 1 170 ? 1.895 -13.742 -4.996 1 96.75 170 MET B O 1
ATOM 3802 N N . VAL B 1 171 ? 0.522 -14.594 -3.502 1 97.69 171 VAL B N 1
ATOM 3803 C CA . VAL B 1 171 ? -0.356 -15.047 -4.574 1 97.69 171 VAL B CA 1
ATOM 3804 C C . VAL B 1 171 ? -1.605 -14.172 -4.625 1 97.69 171 VAL B C 1
ATOM 3806 O O . VAL B 1 171 ? -2.375 -14.117 -3.662 1 97.69 171 VAL B O 1
ATOM 3809 N N . CYS B 1 172 ? -1.79 -13.438 -5.688 1 94.94 172 CYS B N 1
ATOM 3810 C CA . CYS B 1 172 ? -2.994 -12.734 -6.109 1 94.94 172 CYS B CA 1
ATOM 3811 C C . CYS B 1 172 ? -3.537 -11.859 -4.98 1 94.94 172 CYS B C 1
ATOM 3813 O O . CYS B 1 172 ? -2.92 -10.859 -4.613 1 94.94 172 CYS B O 1
ATOM 3815 N N . ALA B 1 173 ? -4.527 -12.266 -4.219 1 91.25 173 ALA B N 1
ATOM 3816 C CA . ALA B 1 173 ? -5.207 -11.469 -3.201 1 91.25 173 ALA B CA 1
ATOM 3817 C C . ALA B 1 173 ? -4.277 -11.156 -2.031 1 91.25 173 ALA B C 1
ATOM 3819 O O . ALA B 1 173 ? -4.531 -10.234 -1.254 1 91.25 173 ALA B O 1
ATOM 3820 N N . ASP B 1 174 ? -3.211 -11.922 -1.88 1 92.5 174 ASP B N 1
ATOM 3821 C CA . ASP B 1 174 ? -2.225 -11.672 -0.831 1 92.5 174 ASP B CA 1
ATOM 3822 C C . ASP B 1 174 ? -1.734 -10.227 -0.871 1 92.5 174 ASP B C 1
ATOM 3824 O O . ASP B 1 174 ? -1.385 -9.656 0.165 1 92.5 174 ASP B O 1
ATOM 3828 N N . ILE B 1 175 ? -1.771 -9.594 -2.053 1 93.81 175 ILE B N 1
ATOM 3829 C CA . ILE B 1 175 ? -1.193 -8.273 -2.275 1 93.81 175 ILE B CA 1
ATOM 3830 C C . ILE B 1 175 ? -1.931 -7.242 -1.429 1 93.81 175 ILE B C 1
ATOM 3832 O O . ILE B 1 175 ? -1.401 -6.16 -1.156 1 93.81 175 ILE B O 1
ATOM 3836 N N . ARG B 1 176 ? -3.115 -7.562 -1.043 1 88.62 176 ARG B N 1
ATOM 3837 C CA . ARG B 1 176 ? -3.951 -6.602 -0.329 1 88.62 176 ARG B CA 1
ATOM 3838 C C . ARG B 1 176 ? -3.564 -6.527 1.145 1 88.62 176 ARG B C 1
ATOM 3840 O O . ARG B 1 176 ? -4.09 -5.699 1.889 1 88.62 176 ARG B O 1
ATOM 3847 N N . TYR B 1 177 ? -2.664 -7.371 1.539 1 85.81 177 TYR B N 1
ATOM 3848 C CA . TYR B 1 177 ? -2.217 -7.422 2.928 1 85.81 177 TYR B CA 1
ATOM 3849 C C . TYR B 1 177 ? -0.771 -6.961 3.053 1 85.81 177 TYR B C 1
ATOM 3851 O O . TYR B 1 177 ? 0.158 -7.754 2.875 1 85.81 177 TYR B O 1
ATOM 3859 N N . PRO B 1 178 ? -0.591 -5.711 3.467 1 86.31 178 PRO B N 1
ATOM 3860 C CA . PRO B 1 178 ? 0.733 -5.09 3.389 1 86.31 178 PRO B CA 1
ATOM 3861 C C . PRO B 1 178 ? 1.758 -5.773 4.293 1 86.31 178 PRO B C 1
ATOM 3863 O O . PRO B 1 178 ? 2.955 -5.77 3.99 1 86.31 178 PRO B O 1
ATOM 3866 N N . LEU B 1 179 ? 1.342 -6.41 5.348 1 81.25 179 LEU B N 1
ATOM 3867 C CA . LEU B 1 179 ? 2.271 -7 6.305 1 81.25 179 LEU B CA 1
ATOM 3868 C C . LEU B 1 179 ? 2.945 -8.234 5.715 1 81.25 179 LEU B C 1
ATOM 3870 O O . LEU B 1 179 ? 4.055 -8.594 6.113 1 81.25 179 LEU B O 1
ATOM 3874 N N . LEU B 1 180 ? 2.24 -8.875 4.793 1 86.38 180 LEU B N 1
ATOM 3875 C CA . LEU B 1 180 ? 2.836 -10.047 4.164 1 86.38 180 LEU B CA 1
ATOM 3876 C C . LEU B 1 180 ? 4.078 -9.664 3.369 1 86.38 180 LEU B C 1
ATOM 3878 O O . LEU B 1 180 ? 5.133 -10.289 3.516 1 86.38 180 LEU B O 1
ATOM 3882 N N . CYS B 1 181 ? 3.955 -8.641 2.568 1 88.38 181 CYS B N 1
ATOM 3883 C CA . CYS B 1 181 ? 5.098 -8.188 1.784 1 88.38 181 CYS B CA 1
ATOM 3884 C C . CYS B 1 181 ? 6.203 -7.652 2.689 1 88.38 181 CYS B C 1
ATOM 3886 O O . CYS B 1 181 ? 7.387 -7.871 2.424 1 88.38 181 CYS B O 1
ATOM 3888 N N . ARG B 1 182 ? 5.77 -6.98 3.715 1 83.62 182 ARG B N 1
ATOM 3889 C CA . ARG B 1 182 ? 6.734 -6.445 4.668 1 83.62 182 ARG B CA 1
ATOM 3890 C C . ARG B 1 182 ? 7.539 -7.562 5.32 1 83.62 182 ARG B C 1
ATOM 3892 O O . ARG B 1 182 ? 8.758 -7.453 5.469 1 83.62 182 ARG B O 1
ATOM 3899 N N . ARG B 1 183 ? 6.828 -8.594 5.723 1 83.25 183 ARG B N 1
ATOM 3900 C CA . ARG B 1 183 ? 7.496 -9.742 6.328 1 83.25 183 ARG B CA 1
ATOM 3901 C C . ARG B 1 183 ? 8.5 -10.359 5.359 1 83.25 183 ARG B C 1
ATOM 3903 O O . ARG B 1 183 ? 9.609 -10.727 5.758 1 83.25 183 ARG B O 1
ATOM 3910 N N . LEU B 1 184 ? 8.172 -10.477 4.125 1 87.5 184 LEU B N 1
ATOM 3911 C CA . LEU B 1 184 ? 9.07 -11.016 3.109 1 87.5 184 LEU B CA 1
ATOM 3912 C C . LEU B 1 184 ? 10.305 -10.133 2.945 1 87.5 184 LEU B C 1
ATOM 3914 O O . LEU B 1 184 ? 11.422 -10.641 2.826 1 87.5 184 LEU B O 1
ATOM 3918 N N . ALA B 1 185 ? 10.062 -8.898 3.002 1 82.5 185 ALA B N 1
ATOM 3919 C CA . ALA B 1 185 ? 11.133 -7.938 2.75 1 82.5 185 ALA B CA 1
ATOM 3920 C C . ALA B 1 185 ? 12.062 -7.82 3.957 1 82.5 185 ALA B C 1
ATOM 3922 O O . ALA B 1 185 ? 13.195 -7.344 3.836 1 82.5 185 ALA B O 1
ATOM 3923 N N . LEU B 1 186 ? 11.594 -8.164 5.211 1 73.5 186 LEU B N 1
ATOM 3924 C CA . LEU B 1 186 ? 12.367 -7.906 6.422 1 73.5 186 LEU B CA 1
ATOM 3925 C C . LEU B 1 186 ? 12.906 -9.211 7.004 1 73.5 186 LEU B C 1
ATOM 3927 O O . LEU B 1 186 ? 13.914 -9.203 7.723 1 73.5 186 LEU B O 1
ATOM 3931 N N . GLU B 1 187 ? 12.062 -10.258 7.07 1 62.44 187 GLU B N 1
ATOM 3932 C CA . GLU B 1 187 ? 12.438 -11.492 7.758 1 62.44 187 GLU B CA 1
ATOM 3933 C C . GLU B 1 187 ? 13.711 -12.094 7.164 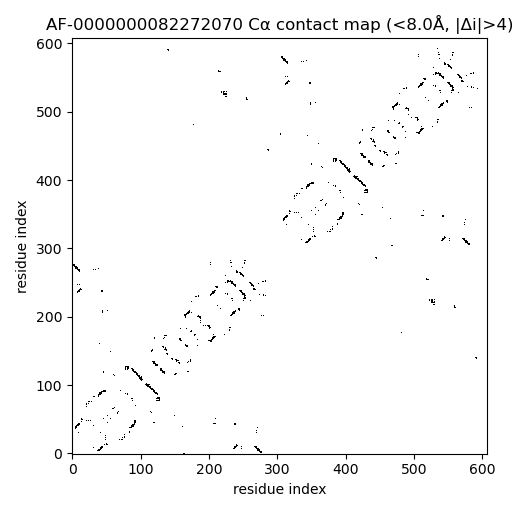1 62.44 187 GLU B C 1
ATOM 3935 O O . GLU B 1 187 ? 13.82 -12.25 5.949 1 62.44 187 GLU B O 1
ATOM 3940 N N . PRO B 1 188 ? 14.656 -12.031 8.203 1 54.41 188 PRO B N 1
ATOM 3941 C CA . PRO B 1 188 ? 15.898 -12.664 7.754 1 54.41 188 PRO B CA 1
ATOM 3942 C C . PRO B 1 188 ? 15.703 -14.117 7.344 1 54.41 188 PRO B C 1
ATOM 3944 O O . PRO B 1 188 ? 14.789 -14.789 7.832 1 54.41 188 PRO B O 1
ATOM 3947 N N . SER B 1 189 ? 16.234 -14.508 6.281 1 47.03 189 SER B N 1
ATOM 3948 C CA . SER B 1 189 ? 16.25 -15.93 5.941 1 47.03 189 SER B CA 1
ATOM 3949 C C . SER B 1 189 ? 16.719 -16.781 7.121 1 47.03 189 SER B C 1
ATOM 3951 O O . SER B 1 189 ? 17.438 -16.297 7.996 1 47.03 189 SER B O 1
ATOM 3953 N N . SER B 1 190 ? 15.859 -17.797 7.586 1 44.06 190 SER B N 1
ATOM 3954 C CA . SER B 1 190 ? 16.125 -18.719 8.688 1 44.06 190 SER B CA 1
ATOM 3955 C C . SER B 1 190 ? 17.625 -18.875 8.914 1 44.06 190 SER B C 1
ATOM 3957 O O . SER B 1 190 ? 18.062 -19.203 10.023 1 44.06 190 SER B O 1
ATOM 3959 N N . GLU B 1 191 ? 18.344 -18.984 8.016 1 41.06 191 GLU B N 1
ATOM 3960 C CA . GLU B 1 191 ? 19.719 -19.406 8.234 1 41.06 191 GLU B CA 1
ATOM 3961 C C . GLU B 1 191 ? 20.516 -18.359 9.008 1 41.06 191 GLU B C 1
ATOM 3963 O O . GLU B 1 191 ? 21.594 -18.656 9.531 1 41.06 191 GLU B O 1
ATOM 3968 N N . GLN B 1 192 ? 20.359 -17.219 9.102 1 38.78 192 GLN B N 1
ATOM 3969 C CA . GLN B 1 192 ? 21.297 -16.297 9.719 1 38.78 192 GLN B CA 1
ATOM 3970 C C . GLN B 1 192 ? 20.625 -15.453 10.789 1 38.78 192 GLN B C 1
ATOM 3972 O O . GLN B 1 192 ? 20.75 -14.227 10.805 1 38.78 192 GLN B O 1
ATOM 3977 N N . LYS B 1 193 ? 19.906 -16.078 11.75 1 43.28 193 LYS B N 1
ATOM 3978 C CA . LYS B 1 193 ? 19.25 -15.359 12.844 1 43.28 193 LYS B CA 1
ATOM 3979 C C . LYS B 1 193 ? 20.234 -14.445 13.57 1 43.28 193 LYS B C 1
ATOM 3981 O O . LYS B 1 193 ? 19.828 -13.633 14.406 1 43.28 193 LYS B O 1
ATOM 3986 N N . ASP B 1 194 ? 21.359 -14.938 13.805 1 39.31 194 ASP B N 1
ATOM 3987 C CA . ASP B 1 194 ? 22.281 -14.422 14.797 1 39.31 194 ASP B CA 1
ATOM 3988 C C . ASP B 1 194 ? 22.766 -13.023 14.43 1 39.31 194 ASP B C 1
ATOM 3990 O O . ASP B 1 194 ? 23.422 -12.352 15.234 1 39.31 194 ASP B O 1
ATOM 3994 N N . SER B 1 195 ? 23.156 -12.805 13.312 1 37.22 195 SER B N 1
ATOM 3995 C CA . SER B 1 195 ? 23.703 -11.469 13.086 1 37.22 195 SER B CA 1
ATOM 3996 C C . SER B 1 195 ? 22.641 -10.523 12.539 1 37.22 195 SER B C 1
ATOM 3998 O O . SER B 1 195 ? 22.047 -10.789 11.492 1 37.22 195 SER B O 1
ATOM 4000 N N . PRO B 1 196 ? 22.109 -9.75 13.477 1 40 196 PRO B N 1
ATOM 4001 C CA . PRO B 1 196 ? 21.203 -8.703 13.008 1 40 196 PRO B CA 1
ATOM 4002 C C . PRO B 1 196 ? 21.609 -8.117 11.664 1 40 196 PRO B C 1
ATOM 4004 O O . PRO B 1 196 ? 21.281 -6.973 11.352 1 40 196 PRO B O 1
ATOM 4007 N N . SER B 1 197 ? 22.812 -8.617 11.258 1 38.06 197 SER B N 1
ATOM 4008 C CA . SER B 1 197 ? 23.234 -7.938 10.039 1 38.06 197 SER B CA 1
ATOM 4009 C C . SER B 1 197 ? 22.078 -7.773 9.062 1 38.06 197 SER B C 1
ATOM 4011 O O . SER B 1 197 ? 21.125 -8.562 9.086 1 38.06 197 SER B O 1
ATOM 4013 N N . VAL B 1 198 ? 22.141 -6.781 8.531 1 43.91 198 VAL B N 1
ATOM 4014 C CA . VAL B 1 198 ? 21.281 -6.211 7.492 1 43.91 198 VAL B CA 1
ATOM 4015 C C . VAL B 1 198 ? 20.516 -7.328 6.793 1 43.91 198 VAL B C 1
ATOM 4017 O O . VAL B 1 198 ? 19.281 -7.277 6.695 1 43.91 198 VAL B O 1
ATOM 4020 N N . LEU B 1 199 ? 20.859 -7.723 5.242 1 46.91 199 LEU B N 1
ATOM 4021 C CA . LEU B 1 199 ? 20.141 -7.535 3.986 1 46.91 199 LEU B CA 1
ATOM 4022 C C . LEU B 1 199 ? 19.5 -8.836 3.527 1 46.91 199 LEU B C 1
ATOM 4024 O O . LEU B 1 199 ? 19.547 -9.18 2.342 1 46.91 199 LEU B O 1
ATOM 4028 N N . ASN B 1 200 ? 19.578 -9.859 4.164 1 55.62 200 ASN B N 1
ATOM 4029 C CA . ASN B 1 200 ? 19.109 -10.984 3.367 1 55.62 200 ASN B CA 1
ATOM 4030 C C . ASN B 1 200 ? 17.594 -10.977 3.211 1 55.62 200 ASN B C 1
ATOM 4032 O O . ASN B 1 200 ? 16.922 -11.945 3.574 1 55.62 200 ASN B O 1
ATOM 4036 N N . THR B 1 201 ? 17.172 -9.977 2.965 1 77.62 201 THR B N 1
ATOM 4037 C CA . THR B 1 201 ? 15.742 -9.773 2.73 1 77.62 201 THR B CA 1
ATOM 4038 C C . THR B 1 201 ? 15.406 -9.922 1.248 1 77.62 201 THR B C 1
ATOM 4040 O O . THR B 1 201 ? 16.312 -9.914 0.403 1 77.62 201 THR B O 1
ATOM 4043 N N . CYS B 1 202 ? 14.289 -10.297 1.016 1 91.38 202 CYS B N 1
ATOM 4044 C CA . CYS B 1 202 ? 13.859 -10.5 -0.362 1 91.38 202 CYS B CA 1
ATOM 4045 C C . CYS B 1 202 ? 14.156 -9.273 -1.216 1 91.38 202 CYS B C 1
ATOM 4047 O O . CYS B 1 202 ? 13.953 -8.141 -0.774 1 91.38 202 CYS B O 1
ATOM 4049 N N . GLN B 1 203 ? 14.75 -9.578 -2.285 1 94.31 203 GLN B N 1
ATOM 4050 C CA . GLN B 1 203 ? 14.984 -8.523 -3.262 1 94.31 203 GLN B CA 1
ATOM 4051 C C . GLN B 1 203 ? 13.875 -8.484 -4.312 1 94.31 203 GLN B C 1
ATOM 4053 O O . GLN B 1 203 ? 13.688 -7.477 -4.996 1 94.31 203 GLN B O 1
ATOM 4058 N N . VAL B 1 204 ? 13.211 -9.594 -4.391 1 97.69 204 VAL B N 1
ATOM 4059 C CA . VAL B 1 204 ? 12.117 -9.734 -5.352 1 97.69 204 VAL B CA 1
ATOM 4060 C C . VAL B 1 204 ? 10.914 -10.398 -4.68 1 97.69 204 VAL B C 1
ATOM 4062 O O . VAL B 1 204 ? 11.07 -11.352 -3.916 1 97.69 204 VAL B O 1
ATOM 4065 N N . VAL B 1 205 ? 9.773 -9.883 -4.902 1 98.12 205 VAL B N 1
ATOM 4066 C CA . VAL B 1 205 ? 8.531 -10.547 -4.512 1 98.12 205 VAL B CA 1
ATOM 4067 C C . VAL B 1 205 ? 7.707 -10.867 -5.754 1 98.12 205 VAL B C 1
ATOM 4069 O O . VAL B 1 205 ? 7.441 -9.992 -6.578 1 98.12 205 VAL B O 1
ATOM 4072 N N . LEU B 1 206 ? 7.363 -12.133 -5.93 1 98.88 206 LEU B N 1
ATOM 4073 C CA . LEU B 1 206 ? 6.5 -12.57 -7.02 1 98.88 206 LEU B CA 1
ATOM 4074 C C . LEU B 1 206 ? 5.031 -12.492 -6.617 1 98.88 206 LEU B C 1
ATOM 4076 O O . LEU B 1 206 ? 4.676 -12.82 -5.48 1 98.88 206 LEU B O 1
ATOM 4080 N N . GLN B 1 207 ? 4.207 -12.086 -7.516 1 98.62 207 GLN B N 1
ATOM 4081 C CA . GLN B 1 207 ? 2.762 -12.141 -7.32 1 98.62 207 GLN B CA 1
ATOM 4082 C C . GLN B 1 207 ? 2.074 -12.844 -8.484 1 98.62 207 GLN B C 1
ATOM 4084 O O . GLN B 1 207 ? 1.45 -12.195 -9.328 1 98.62 207 GLN B O 1
ATOM 4089 N N . PRO B 1 208 ? 2.193 -14.203 -8.539 1 98.81 208 PRO B N 1
ATOM 4090 C CA . PRO B 1 208 ? 1.315 -14.914 -9.469 1 98.81 208 PRO B CA 1
ATOM 4091 C C . PRO B 1 208 ? -0.164 -14.625 -9.227 1 98.81 208 PRO B C 1
ATOM 4093 O O . PRO B 1 208 ? -0.632 -14.688 -8.086 1 98.81 208 PRO B O 1
ATOM 4096 N N . ALA B 1 209 ? -0.875 -14.289 -10.297 1 97.19 209 ALA B N 1
ATOM 4097 C CA . ALA B 1 209 ? -2.244 -13.828 -10.078 1 97.19 209 ALA B CA 1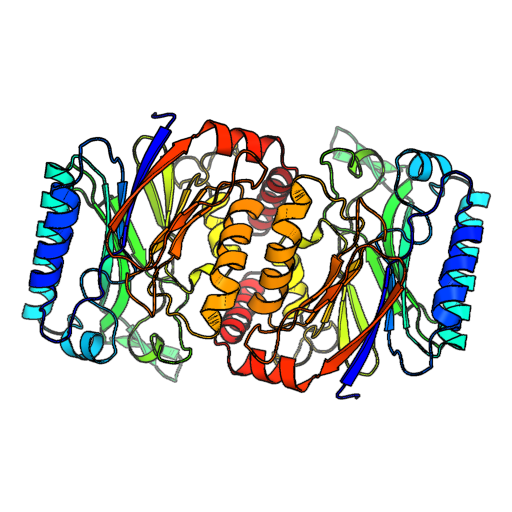
ATOM 4098 C C . ALA B 1 209 ? -3.186 -14.383 -11.141 1 97.19 209 ALA B C 1
ATOM 4100 O O . ALA B 1 209 ? -2.744 -14.781 -12.227 1 97.19 209 ALA B O 1
ATOM 4101 N N . CYS B 1 210 ? -4.367 -14.555 -10.828 1 94.81 210 CYS B N 1
ATOM 4102 C CA . CYS B 1 210 ? -5.52 -14.594 -11.727 1 94.81 210 CYS B CA 1
ATOM 4103 C C . CYS B 1 210 ? -6.438 -13.406 -11.484 1 94.81 210 CYS B C 1
ATOM 4105 O O . CYS B 1 210 ? -7.555 -13.562 -10.984 1 94.81 210 CYS B O 1
ATOM 4107 N N . PHE B 1 211 ? -5.91 -12.234 -11.859 1 90.94 211 PHE B N 1
ATOM 4108 C CA . PHE B 1 211 ? -6.547 -10.961 -11.555 1 90.94 211 PHE B CA 1
ATOM 4109 C C . PHE B 1 211 ? -7.43 -10.508 -12.719 1 90.94 211 PHE B C 1
ATOM 4111 O O . PHE B 1 211 ? -6.93 -9.984 -13.711 1 90.94 211 PHE B O 1
ATOM 4118 N N . SER B 1 212 ? -8.672 -10.68 -12.547 1 88.12 212 SER B N 1
ATOM 4119 C CA . SER B 1 212 ? -9.609 -10.336 -13.617 1 88.12 212 SER B CA 1
ATOM 4120 C C . SER B 1 212 ? -9.875 -8.836 -13.664 1 88.12 212 SER B C 1
ATOM 4122 O O . SER B 1 212 ? -9.703 -8.141 -12.656 1 88.12 212 SER B O 1
ATOM 4124 N N . ARG B 1 213 ? -10.219 -8.367 -14.805 1 85.69 213 ARG B N 1
ATOM 4125 C CA . ARG B 1 213 ? -10.523 -6.949 -14.984 1 85.69 213 ARG B CA 1
ATOM 4126 C C . ARG B 1 213 ? -11.914 -6.613 -14.453 1 85.69 213 ARG B C 1
ATOM 4128 O O . ARG B 1 213 ? -12.781 -6.164 -15.211 1 85.69 213 ARG B O 1
ATOM 4135 N N . ASP B 1 214 ? -12.039 -6.859 -13.219 1 79.12 214 ASP B N 1
ATOM 4136 C CA . ASP B 1 214 ? -13.234 -6.43 -12.492 1 79.12 214 ASP B CA 1
ATOM 4137 C C . ASP B 1 214 ? -12.961 -5.152 -11.695 1 79.12 214 ASP B C 1
ATOM 4139 O O . ASP B 1 214 ? -12.062 -4.379 -12.047 1 79.12 214 ASP B O 1
ATOM 4143 N N . LEU B 1 215 ? -13.75 -4.824 -10.742 1 71.12 215 LEU B N 1
ATOM 4144 C CA . LEU B 1 215 ? -13.625 -3.582 -9.984 1 71.12 215 LEU B CA 1
ATOM 4145 C C . LEU B 1 215 ? -12.281 -3.525 -9.258 1 71.12 215 LEU B C 1
ATOM 4147 O O . LEU B 1 215 ? -11.695 -2.449 -9.109 1 71.12 215 LEU B O 1
ATOM 4151 N N . SER B 1 216 ? -11.766 -4.703 -8.93 1 75.19 216 SER B N 1
ATOM 4152 C CA . SER B 1 216 ? -10.531 -4.727 -8.156 1 75.19 216 SER B CA 1
ATOM 4153 C C . SER B 1 216 ? -9.32 -4.445 -9.039 1 75.19 216 SER B C 1
ATOM 4155 O O . SER B 1 216 ? -8.258 -4.055 -8.539 1 75.19 216 SER B O 1
ATOM 4157 N N . PHE B 1 217 ? -9.531 -4.609 -10.352 1 81.44 217 PHE B N 1
ATOM 4158 C CA . PHE B 1 217 ? -8.438 -4.434 -11.297 1 81.44 217 PHE B CA 1
ATOM 4159 C C . PHE B 1 217 ? -7.965 -2.986 -11.312 1 81.44 217 PHE B C 1
ATOM 4161 O O . PHE B 1 217 ? -6.785 -2.717 -11.555 1 81.44 217 PHE B O 1
ATOM 4168 N N . ARG B 1 218 ? -8.781 -2.055 -10.977 1 82.31 218 ARG B N 1
ATOM 4169 C CA . ARG B 1 218 ? -8.523 -0.623 -11.07 1 82.31 218 ARG B CA 1
ATOM 4170 C C . ARG B 1 218 ? -7.391 -0.211 -10.133 1 82.31 218 ARG B C 1
ATOM 4172 O O . ARG B 1 218 ? -6.664 0.744 -10.406 1 82.31 218 ARG B O 1
ATOM 4179 N N . THR B 1 219 ? -7.258 -1.009 -9.047 1 89.81 219 THR B N 1
ATOM 4180 C CA . THR B 1 219 ? -6.273 -0.586 -8.055 1 89.81 219 THR B CA 1
ATOM 4181 C C . THR B 1 219 ? -5.078 -1.536 -8.031 1 89.81 219 THR B C 1
ATOM 4183 O O . THR B 1 219 ? -4.184 -1.401 -7.195 1 89.81 219 THR B O 1
ATOM 4186 N N . TRP B 1 220 ? -5.066 -2.529 -8.953 1 93.88 220 TRP B N 1
ATOM 4187 C CA . TRP B 1 220 ? -3.971 -3.492 -8.961 1 93.88 220 TRP B CA 1
ATOM 4188 C C . TRP B 1 220 ? -2.633 -2.793 -9.164 1 93.88 220 TRP B C 1
ATOM 4190 O O . TRP B 1 220 ? -1.656 -3.09 -8.469 1 93.88 220 TRP B O 1
ATOM 4200 N N . LYS B 1 221 ? -2.617 -1.825 -10.094 1 94.38 221 LYS B N 1
ATOM 4201 C CA . LYS B 1 221 ? -1.395 -1.069 -10.352 1 94.38 221 LYS B CA 1
ATOM 4202 C C . LYS B 1 221 ? -0.906 -0.365 -9.086 1 94.38 221 LYS B C 1
ATOM 4204 O O . LYS B 1 221 ? 0.285 -0.398 -8.773 1 94.38 221 LYS B O 1
ATOM 4209 N N . SER B 1 222 ? -1.831 0.323 -8.414 1 95.94 222 SER B N 1
ATOM 4210 C CA . SER B 1 222 ? -1.472 1.049 -7.203 1 95.94 222 SER B CA 1
ATOM 4211 C C . SER B 1 222 ? -0.903 0.108 -6.145 1 95.94 222 SER B C 1
ATOM 4213 O O . SER B 1 222 ? 0.076 0.441 -5.473 1 95.94 222 SER B O 1
ATOM 4215 N N . PHE B 1 223 ? -1.493 -1.044 -5.996 1 96.5 223 PHE B N 1
ATOM 4216 C CA . PHE B 1 223 ? -1.016 -2.02 -5.023 1 96.5 223 PHE B CA 1
ATOM 4217 C C . PHE B 1 223 ? 0.397 -2.479 -5.363 1 96.5 223 PHE B C 1
ATOM 4219 O O . PHE B 1 223 ? 1.264 -2.539 -4.492 1 96.5 223 PHE B O 1
ATOM 4226 N N . ARG B 1 224 ? 0.673 -2.797 -6.633 1 97.5 224 ARG B N 1
ATOM 4227 C CA . ARG B 1 224 ? 1.982 -3.285 -7.055 1 97.5 224 ARG B CA 1
ATOM 4228 C C . ARG B 1 224 ? 3.064 -2.24 -6.797 1 97.5 224 ARG B C 1
ATOM 4230 O O . ARG B 1 224 ? 4.117 -2.555 -6.238 1 97.5 224 ARG B O 1
ATOM 4237 N N . GLU B 1 225 ? 2.764 -1.027 -7.168 1 96.44 225 GLU B N 1
ATOM 4238 C CA . GLU B 1 225 ? 3.73 0.05 -6.977 1 96.44 225 GLU B CA 1
ATOM 4239 C C . GLU B 1 225 ? 3.992 0.296 -5.492 1 96.44 225 GLU B C 1
ATOM 4241 O O . GLU B 1 225 ? 5.141 0.461 -5.078 1 96.44 225 GLU B O 1
ATOM 4246 N N . THR B 1 226 ? 2.932 0.325 -4.746 1 96.19 226 THR B N 1
ATOM 4247 C CA . THR B 1 226 ? 3.055 0.579 -3.314 1 96.19 226 THR B CA 1
ATOM 4248 C C . THR B 1 226 ? 3.857 -0.528 -2.637 1 96.19 226 THR B C 1
ATOM 4250 O O . THR B 1 226 ? 4.773 -0.251 -1.857 1 96.19 226 THR B O 1
ATOM 4253 N N . ARG B 1 227 ? 3.566 -1.822 -2.943 1 95 227 ARG B N 1
ATOM 4254 C CA . ARG B 1 227 ? 4.289 -2.938 -2.336 1 95 227 ARG B CA 1
ATOM 4255 C C . ARG B 1 227 ? 5.77 -2.893 -2.699 1 95 227 ARG B C 1
ATOM 4257 O O . ARG B 1 227 ? 6.629 -3.145 -1.852 1 95 227 ARG B O 1
ATOM 4264 N N . ALA B 1 228 ? 6.062 -2.568 -3.922 1 95.62 228 ALA B N 1
ATOM 4265 C CA . ALA B 1 228 ? 7.453 -2.506 -4.367 1 95.62 228 ALA B CA 1
ATOM 4266 C C . ALA B 1 228 ? 8.211 -1.406 -3.637 1 95.62 228 ALA B C 1
ATOM 4268 O O . ALA B 1 228 ? 9.25 -1.664 -3.023 1 95.62 228 ALA B O 1
ATOM 4269 N N . VAL B 1 229 ? 7.641 -0.244 -3.586 1 92.25 229 VAL B N 1
ATOM 4270 C CA . VAL B 1 229 ? 8.352 0.951 -3.148 1 92.25 229 VAL B CA 1
ATOM 4271 C C . VAL B 1 229 ? 8.453 0.965 -1.624 1 92.25 229 VAL B C 1
ATOM 4273 O O . VAL B 1 229 ? 9.516 1.255 -1.067 1 92.25 229 VAL B O 1
ATOM 4276 N N . GLU B 1 230 ? 7.379 0.627 -0.939 1 89.25 230 GLU B N 1
ATOM 4277 C CA . GLU B 1 230 ? 7.398 0.732 0.517 1 89.25 230 GLU B CA 1
ATOM 4278 C C . GLU B 1 230 ? 8.281 -0.348 1.138 1 89.25 230 GLU B C 1
ATOM 4280 O O . GLU B 1 230 ? 8.648 -0.258 2.311 1 89.25 230 GLU B O 1
ATOM 4285 N N . ASN B 1 231 ? 8.625 -1.377 0.328 1 88.62 231 ASN B N 1
ATOM 4286 C CA . ASN B 1 231 ? 9.445 -2.463 0.853 1 88.62 231 ASN B CA 1
ATOM 4287 C C . ASN B 1 231 ? 10.82 -2.498 0.188 1 88.62 231 ASN B C 1
ATOM 4289 O O . ASN B 1 231 ? 11.672 -3.307 0.557 1 88.62 231 ASN B O 1
ATOM 4293 N N . GLY B 1 232 ? 11.062 -1.646 -0.775 1 90.06 232 GLY B N 1
ATOM 4294 C CA . GLY B 1 232 ? 12.344 -1.608 -1.465 1 90.06 232 GLY B CA 1
ATOM 4295 C C . GLY B 1 232 ? 12.672 -2.904 -2.184 1 90.06 232 GLY B C 1
ATOM 4296 O O . GLY B 1 232 ? 13.781 -3.428 -2.053 1 90.06 232 GLY B O 1
ATOM 4297 N N . VAL B 1 233 ? 11.703 -3.457 -2.93 1 94.12 233 VAL B N 1
ATOM 4298 C CA . VAL B 1 233 ? 11.891 -4.715 -3.641 1 94.12 233 VAL B CA 1
ATOM 4299 C C . VAL B 1 233 ? 11.391 -4.582 -5.074 1 94.12 233 VAL B C 1
ATOM 4301 O O . VAL B 1 233 ? 10.531 -3.742 -5.363 1 94.12 233 VAL B O 1
ATOM 4304 N N . TYR B 1 234 ? 11.945 -5.434 -5.977 1 97.75 234 TYR B N 1
ATOM 4305 C CA . TYR B 1 234 ? 11.25 -5.648 -7.238 1 97.75 234 TYR B CA 1
ATOM 4306 C C . TYR B 1 234 ? 9.945 -6.406 -7.016 1 97.75 234 TYR B C 1
ATOM 4308 O O . TYR B 1 234 ? 9.906 -7.383 -6.266 1 97.75 234 TYR B O 1
ATOM 4316 N N . PHE B 1 235 ? 8.938 -5.914 -7.582 1 98.44 235 PHE B N 1
ATOM 4317 C CA . PHE B 1 235 ? 7.652 -6.605 -7.508 1 98.44 235 PHE B CA 1
ATOM 4318 C C . PHE B 1 235 ? 7.246 -7.141 -8.875 1 98.44 235 PHE B C 1
ATOM 4320 O O . PHE B 1 235 ? 7.027 -6.367 -9.812 1 98.44 235 PHE B O 1
ATOM 4327 N N . VAL B 1 236 ? 7.133 -8.461 -9.031 1 98.81 236 VAL B N 1
ATOM 4328 C CA . VAL B 1 236 ? 6.879 -9.133 -10.305 1 98.81 236 VAL B CA 1
ATOM 4329 C C . VAL B 1 236 ? 5.492 -9.766 -10.289 1 98.81 236 VAL B C 1
ATOM 4331 O O . VAL B 1 236 ? 5.281 -10.781 -9.617 1 98.81 236 VAL B O 1
ATOM 4334 N N . ALA B 1 237 ? 4.609 -9.172 -11.008 1 98.75 237 ALA B N 1
ATOM 4335 C CA . ALA B 1 237 ? 3.23 -9.648 -11.062 1 98.75 237 ALA B CA 1
ATOM 4336 C C . ALA B 1 237 ? 2.941 -10.336 -12.398 1 98.75 237 ALA B C 1
ATOM 4338 O O . ALA B 1 237 ? 3.107 -9.734 -13.461 1 98.75 237 ALA B O 1
ATOM 4339 N N . THR B 1 238 ? 2.52 -11.594 -12.359 1 98.69 238 THR B N 1
ATOM 4340 C CA . THR B 1 238 ? 2.184 -12.336 -13.57 1 98.69 238 THR B CA 1
ATOM 4341 C C . THR B 1 238 ? 0.697 -12.672 -13.602 1 98.69 238 THR B C 1
ATOM 4343 O O . THR B 1 238 ? 0.135 -13.117 -12.594 1 98.69 238 THR B O 1
ATOM 4346 N N . ASN B 1 239 ? 0.104 -12.414 -14.672 1 98.5 239 ASN B N 1
ATOM 4347 C CA . ASN B 1 239 ? -1.32 -12.656 -14.883 1 98.5 239 ASN B CA 1
ATOM 4348 C C . ASN B 1 239 ? -1.576 -13.461 -16.156 1 98.5 239 ASN B C 1
ATOM 4350 O O . ASN B 1 239 ? -0.652 -13.711 -16.922 1 98.5 239 ASN B O 1
ATOM 4354 N N . TYR B 1 240 ? -2.801 -13.914 -16.297 1 98.12 240 TYR B N 1
ATOM 4355 C CA . TYR B 1 240 ? -3.207 -14.57 -17.547 1 98.12 240 TYR B CA 1
ATOM 4356 C C . TYR B 1 240 ? -3.41 -13.547 -18.656 1 98.12 240 TYR B C 1
ATOM 4358 O O . TYR B 1 240 ? -3.475 -12.344 -18.406 1 98.12 240 TYR B O 1
ATOM 4366 N N . ALA B 1 241 ? -3.42 -14.078 -19.844 1 98.12 241 ALA B N 1
ATOM 4367 C CA . ALA B 1 241 ? -3.693 -13.258 -21.031 1 98.12 241 ALA B CA 1
ATOM 4368 C C . ALA B 1 241 ? -5.195 -13.156 -21.297 1 98.12 241 ALA B C 1
ATOM 4370 O O . ALA B 1 241 ? -5.98 -13.906 -20.703 1 98.12 241 ALA B O 1
ATOM 4371 N N . GLY B 1 242 ? -5.512 -12.211 -22.219 1 96.44 242 GLY B N 1
ATOM 4372 C CA . GLY B 1 242 ? -6.887 -12.094 -22.672 1 96.44 242 GLY B CA 1
ATOM 4373 C C . GLY B 1 242 ? -7.551 -10.797 -22.25 1 96.44 242 GLY B C 1
ATOM 4374 O O . GLY B 1 242 ? -7.055 -10.102 -21.359 1 96.44 242 GLY B O 1
ATOM 4375 N N . ASP B 1 243 ? -8.695 -10.523 -22.719 1 91.94 243 ASP B N 1
ATOM 4376 C CA . ASP B 1 243 ? -9.422 -9.273 -22.531 1 91.94 243 ASP B CA 1
ATOM 4377 C C . ASP B 1 243 ? -9.797 -9.078 -21.062 1 91.94 243 ASP B C 1
ATOM 4379 O O . ASP B 1 243 ? -9.938 -7.941 -20.594 1 91.94 243 ASP B O 1
ATOM 4383 N N . TYR B 1 244 ? -9.883 -10.164 -20.391 1 91.25 244 TYR B N 1
ATOM 4384 C CA . TYR B 1 244 ? -10.352 -10.07 -19.016 1 91.25 244 TYR B CA 1
ATOM 4385 C C . TYR B 1 244 ? -9.18 -10.133 -18.047 1 91.25 244 TYR B C 1
ATOM 4387 O O . TYR B 1 244 ? -9.383 -10.148 -16.828 1 91.25 244 TYR B O 1
ATOM 4395 N N . TYR B 1 245 ? -8.008 -10.242 -18.531 1 95 245 TYR B N 1
ATOM 4396 C CA . TYR B 1 245 ? -6.809 -10.32 -17.703 1 95 245 TYR B CA 1
ATOM 4397 C C . TYR B 1 245 ? -5.688 -9.469 -18.281 1 95 245 TYR B C 1
ATOM 4399 O O . TYR B 1 245 ? -5.902 -8.305 -18.625 1 95 245 TYR B O 1
ATOM 4407 N N . GLY B 1 246 ? -4.473 -9.898 -18.281 1 96.94 246 GLY B N 1
ATOM 4408 C CA . GLY B 1 246 ? -3.328 -9.172 -18.828 1 96.94 246 GLY B CA 1
ATOM 4409 C C . GLY B 1 246 ? -2.58 -8.375 -17.766 1 96.94 246 GLY B C 1
ATOM 4410 O O . GLY B 1 246 ? -2.648 -8.695 -16.578 1 96.94 246 GLY B O 1
ATOM 4411 N N . GLU B 1 247 ? -1.648 -7.52 -18.297 1 97.25 247 GLU B N 1
ATOM 4412 C CA . GLU B 1 247 ? -0.921 -6.512 -17.531 1 97.25 247 GLU B CA 1
ATOM 4413 C C . GLU B 1 247 ? 0.023 -7.16 -16.516 1 97.25 247 GLU B C 1
ATOM 4415 O O . GLU B 1 247 ? 0.146 -6.695 -15.383 1 97.25 247 GLU B O 1
ATOM 4420 N N . SER B 1 248 ? 0.561 -8.352 -16.922 1 98.56 248 SER B N 1
ATOM 4421 C CA . SER B 1 248 ? 1.754 -8.727 -16.172 1 98.56 248 SER B CA 1
ATOM 4422 C C . SER B 1 248 ? 2.746 -7.57 -16.078 1 98.56 248 SER B C 1
ATOM 4424 O O . SER B 1 248 ? 2.812 -6.742 -17 1 98.56 248 SER B O 1
ATOM 4426 N N . SER B 1 249 ? 3.461 -7.457 -14.984 1 98.56 249 SER B N 1
ATOM 4427 C CA . SER B 1 249 ? 4.227 -6.227 -14.797 1 98.56 249 SER B CA 1
ATOM 4428 C C . SER B 1 249 ? 5.418 -6.449 -13.867 1 98.56 249 SER B C 1
ATOM 4430 O O . SER B 1 249 ? 5.457 -7.438 -13.133 1 98.56 249 SER B O 1
ATOM 4432 N N . VAL B 1 250 ? 6.395 -5.625 -13.992 1 98.69 250 VAL B N 1
ATOM 4433 C CA . VAL B 1 250 ? 7.523 -5.527 -13.07 1 98.69 250 VAL B CA 1
ATOM 4434 C C . VAL B 1 250 ? 7.641 -4.098 -12.555 1 98.69 250 VAL B C 1
ATOM 4436 O O . VAL B 1 250 ? 7.742 -3.15 -13.336 1 98.69 250 VAL B O 1
ATOM 4439 N N . THR B 1 251 ? 7.535 -3.943 -11.297 1 98.19 251 THR B N 1
ATOM 4440 C CA . THR B 1 251 ? 7.711 -2.65 -10.648 1 98.19 251 THR B CA 1
ATOM 4441 C C . THR B 1 251 ? 9.039 -2.6 -9.891 1 98.19 251 THR B C 1
ATOM 4443 O O . THR B 1 251 ? 9.336 -3.484 -9.086 1 98.19 251 THR B O 1
ATOM 4446 N N . PRO B 1 252 ? 9.875 -1.629 -10.172 1 97.06 252 PRO B N 1
ATOM 4447 C CA . PRO B 1 252 ? 11.156 -1.52 -9.469 1 97.06 252 PRO B CA 1
ATOM 4448 C C . PRO B 1 252 ? 10.992 -1.078 -8.016 1 97.06 252 PRO B C 1
ATOM 4450 O O . PRO B 1 252 ? 9.914 -0.641 -7.617 1 97.06 252 PRO B O 1
ATOM 4453 N N . PRO B 1 253 ? 12.062 -1.256 -7.199 1 93.5 253 PRO B N 1
ATOM 4454 C CA . PRO B 1 253 ? 12.023 -0.9 -5.777 1 93.5 253 PRO B CA 1
ATOM 4455 C C . PRO B 1 253 ? 11.844 0.6 -5.551 1 93.5 253 PRO B C 1
ATOM 4457 O O . PRO B 1 253 ? 11.57 1.029 -4.426 1 93.5 253 PRO B O 1
ATOM 4460 N N . TRP B 1 254 ? 11.977 1.331 -6.602 1 88.88 254 TRP B N 1
ATOM 4461 C CA . TRP B 1 254 ? 11.727 2.768 -6.625 1 88.88 254 TRP B CA 1
ATOM 4462 C C . TRP B 1 254 ? 11.312 3.223 -8.023 1 88.88 254 TRP B C 1
ATOM 4464 O O . TRP B 1 254 ? 11.766 2.662 -9.023 1 88.88 254 TRP B O 1
ATOM 4474 N N . VAL B 1 255 ? 10.461 4.176 -8.055 1 89.38 255 VAL B N 1
ATOM 4475 C CA . VAL B 1 255 ? 9.977 4.629 -9.352 1 89.38 255 VAL B CA 1
ATOM 4476 C C . VAL B 1 255 ? 10.461 6.051 -9.617 1 89.38 255 VAL B C 1
ATOM 4478 O O . VAL B 1 255 ? 10.18 6.965 -8.844 1 89.38 255 VAL B O 1
ATOM 4481 N N . ASP B 1 256 ? 11.242 6.227 -10.586 1 84.62 256 ASP B N 1
ATOM 4482 C CA . ASP B 1 256 ? 11.688 7.531 -11.07 1 84.62 256 ASP B CA 1
ATOM 4483 C C . ASP B 1 256 ? 11.789 7.547 -12.594 1 84.62 256 ASP B C 1
ATOM 4485 O O . ASP B 1 256 ? 11.227 6.68 -13.266 1 84.62 256 ASP B O 1
ATOM 4489 N N . GLU B 1 257 ? 12.352 8.555 -13.156 1 85.25 257 GLU B N 1
ATOM 4490 C CA . GLU B 1 257 ? 12.406 8.695 -14.609 1 85.25 257 GLU B CA 1
ATOM 4491 C C . GLU B 1 257 ? 13.172 7.539 -15.25 1 85.25 257 GLU B C 1
ATOM 4493 O O . GLU B 1 257 ? 12.867 7.137 -16.375 1 85.25 257 GLU B O 1
ATOM 4498 N N . ASP B 1 258 ? 14.102 6.98 -14.492 1 87.81 258 ASP B N 1
ATOM 4499 C CA . ASP B 1 258 ? 14.969 5.93 -15.031 1 87.81 258 ASP B CA 1
ATOM 4500 C C . ASP B 1 258 ? 14.453 4.547 -14.641 1 87.81 258 ASP B C 1
ATOM 4502 O O . ASP B 1 258 ? 14.875 3.537 -15.211 1 87.81 258 ASP B O 1
ATOM 4506 N N . HIS B 1 259 ? 13.539 4.5 -13.68 1 91.06 259 HIS B N 1
ATOM 4507 C CA . HIS B 1 259 ? 13.031 3.236 -13.164 1 91.06 259 HIS B CA 1
ATOM 4508 C C . HIS B 1 259 ? 11.5 3.229 -13.148 1 91.06 259 HIS B C 1
ATOM 4510 O O . HIS B 1 259 ? 10.891 3.326 -12.078 1 91.06 259 HIS B O 1
ATOM 4516 N N . GLU B 1 260 ? 10.969 3.025 -14.297 1 93.25 260 GLU B N 1
ATOM 4517 C CA . GLU B 1 260 ? 9.516 2.99 -14.422 1 93.25 260 GLU B CA 1
ATOM 4518 C C . GLU B 1 260 ? 8.992 1.555 -14.438 1 93.25 260 GLU B C 1
ATOM 4520 O O . GLU B 1 260 ? 9.641 0.66 -14.984 1 93.25 260 GLU B O 1
ATOM 4525 N N . PRO B 1 261 ? 7.84 1.375 -13.859 1 96.5 261 PRO B N 1
ATOM 4526 C CA . PRO B 1 261 ? 7.238 0.046 -13.984 1 96.5 261 PRO B CA 1
ATOM 4527 C C . PRO B 1 261 ? 7.023 -0.37 -15.438 1 96.5 261 PRO B C 1
ATOM 4529 O O . PRO B 1 261 ? 6.688 0.466 -16.281 1 96.5 261 PRO B O 1
ATOM 4532 N N . LYS B 1 262 ? 7.305 -1.574 -15.758 1 97.75 262 LYS B N 1
ATOM 4533 C CA . LYS B 1 262 ? 6.953 -2.164 -17.047 1 97.75 262 LYS B CA 1
ATOM 4534 C C . LYS B 1 262 ? 5.637 -2.926 -16.969 1 97.75 262 LYS B C 1
ATOM 4536 O O . LYS B 1 262 ? 5.465 -3.785 -16.094 1 97.75 262 LYS B O 1
ATOM 4541 N N . VAL B 1 263 ? 4.719 -2.574 -17.781 1 97.69 263 VAL B N 1
ATOM 4542 C CA . VAL B 1 263 ? 3.416 -3.229 -17.844 1 97.69 263 VAL B CA 1
ATOM 4543 C C . VAL B 1 263 ? 3.129 -3.695 -19.266 1 97.69 263 VAL B C 1
ATOM 4545 O O . VAL B 1 263 ? 3.268 -2.924 -20.219 1 97.69 263 VAL B O 1
ATOM 4548 N N . TRP B 1 264 ? 2.73 -4.883 -19.406 1 97.81 264 TRP B N 1
ATOM 4549 C CA . TRP B 1 264 ? 2.484 -5.414 -20.75 1 97.81 264 TRP B CA 1
ATOM 4550 C C . TRP B 1 264 ? 0.988 -5.555 -21.016 1 97.81 264 TRP B C 1
ATOM 4552 O O . TRP B 1 264 ? 0.177 -5.457 -20.094 1 97.81 264 TRP B O 1
ATOM 4562 N N . GLY B 1 265 ? 0.615 -5.734 -22.219 1 96.56 265 GLY B N 1
ATOM 4563 C CA . GLY B 1 265 ? -0.775 -5.742 -22.641 1 96.56 265 GLY B CA 1
ATOM 4564 C C . GLY B 1 265 ? -1.488 -7.043 -22.328 1 96.56 265 GLY B C 1
ATOM 4565 O O . GLY B 1 265 ? -1.237 -7.66 -21.297 1 96.56 265 GLY B O 1
ATOM 4566 N N . ILE B 1 266 ? -2.439 -7.484 -23.125 1 97.69 266 ILE B N 1
ATOM 4567 C CA . ILE B 1 266 ? -3.35 -8.578 -22.812 1 97.69 266 ILE B CA 1
ATOM 4568 C C . ILE B 1 266 ? -2.975 -9.812 -23.641 1 97.69 266 ILE B C 1
ATOM 4570 O O . ILE B 1 266 ? -3.594 -10.867 -23.5 1 97.69 266 ILE B O 1
ATOM 4574 N N . GLU B 1 267 ? -1.931 -9.695 -24.469 1 97.94 267 GLU B N 1
ATOM 4575 C CA . GLU B 1 267 ? -1.603 -10.781 -25.391 1 97.94 267 GLU B CA 1
ATOM 4576 C C . GLU B 1 267 ? -0.829 -11.891 -24.672 1 97.94 267 GLU B C 1
ATOM 4578 O O . GLU B 1 267 ? 0.005 -11.617 -23.812 1 97.94 267 GLU B O 1
ATOM 4583 N N . PRO B 1 268 ? -1.111 -13.164 -25.047 1 98.12 268 PRO B N 1
ATOM 4584 C CA . PRO B 1 268 ? -0.272 -14.234 -24.516 1 98.12 268 PRO B CA 1
ATOM 4585 C C . PRO B 1 268 ? 1.191 -14.102 -24.938 1 98.12 268 PRO B C 1
ATOM 4587 O O . PRO B 1 268 ? 1.483 -13.844 -26.109 1 98.12 268 PRO B O 1
ATOM 4590 N N . ASN B 1 269 ? 2.076 -14.148 -24.031 1 98.25 269 ASN B N 1
ATOM 4591 C CA . ASN B 1 269 ? 3.502 -13.992 -24.297 1 98.25 269 ASN B CA 1
ATOM 4592 C C . ASN B 1 269 ? 4.344 -14.32 -23.062 1 98.25 269 ASN B C 1
ATOM 4594 O O . ASN B 1 269 ? 3.803 -14.594 -22 1 98.25 269 ASN B O 1
ATOM 4598 N N . ILE B 1 270 ? 5.578 -14.477 -23.25 1 98.69 270 ILE B N 1
ATOM 4599 C CA . ILE B 1 270 ? 6.555 -14.461 -22.172 1 98.69 270 ILE B CA 1
ATOM 4600 C C . ILE B 1 270 ? 7.352 -13.156 -22.219 1 98.69 270 ILE B C 1
ATOM 4602 O O . ILE B 1 270 ? 8.016 -12.867 -23.203 1 98.69 270 ILE B O 1
ATOM 4606 N N . PHE B 1 271 ? 7.285 -12.359 -21.219 1 98.56 271 PHE B N 1
ATOM 4607 C CA . PHE B 1 271 ? 7.961 -11.062 -21.188 1 98.56 271 PHE B CA 1
ATOM 4608 C C . PHE B 1 271 ? 9.266 -11.164 -20.406 1 98.56 271 PHE B C 1
ATOM 4610 O O . PHE B 1 271 ? 9.25 -11.414 -19.188 1 98.56 271 PHE B O 1
ATOM 4617 N N . ARG B 1 272 ? 10.352 -10.969 -21.078 1 97.81 272 ARG B N 1
ATOM 4618 C CA . ARG B 1 272 ? 11.688 -11.031 -20.5 1 97.81 272 ARG B CA 1
ATOM 4619 C C . ARG B 1 272 ? 12.07 -9.695 -19.859 1 97.81 272 ARG B C 1
ATOM 4621 O O . ARG B 1 272 ? 11.906 -8.641 -20.484 1 97.81 272 ARG B O 1
ATOM 4628 N N . THR B 1 273 ? 12.508 -9.719 -18.641 1 97.56 273 THR B N 1
ATOM 4629 C CA . THR B 1 273 ? 12.938 -8.508 -17.953 1 97.56 273 THR B CA 1
ATOM 4630 C C . THR B 1 273 ? 14.164 -8.781 -17.094 1 97.56 273 THR B C 1
ATOM 4632 O O . THR B 1 273 ? 14.258 -9.82 -16.453 1 97.56 273 THR B O 1
ATOM 4635 N N . MET B 1 274 ? 15.102 -7.852 -17.141 1 97.75 274 MET B N 1
ATOM 4636 C CA . MET B 1 274 ? 16.312 -7.965 -16.344 1 97.75 274 MET B CA 1
ATOM 4637 C C . MET B 1 274 ? 16.234 -7.094 -15.094 1 97.75 274 MET B C 1
ATOM 4639 O O . MET B 1 274 ? 15.914 -5.906 -15.18 1 97.75 274 MET B O 1
ATOM 4643 N N . LEU B 1 275 ? 16.422 -7.676 -13.945 1 98.06 275 LEU B N 1
ATOM 4644 C CA . LEU B 1 275 ? 16.469 -6.973 -12.672 1 98.06 275 LEU B CA 1
ATOM 4645 C C . LEU B 1 275 ? 17.906 -6.738 -12.227 1 98.06 275 LEU B C 1
ATOM 4647 O O . LEU B 1 275 ? 18.766 -7.613 -12.383 1 98.06 275 LEU B O 1
ATOM 4651 N N . GLU B 1 276 ? 18.188 -5.656 -11.625 1 96.94 276 GLU B N 1
ATOM 4652 C CA . GLU B 1 276 ? 19.547 -5.305 -11.195 1 96.94 276 GLU B CA 1
ATOM 4653 C C . GLU B 1 276 ? 19.625 -5.184 -9.672 1 96.94 276 GLU B C 1
ATOM 4655 O O . GLU B 1 276 ? 18.875 -4.41 -9.07 1 96.94 276 GLU B O 1
ATOM 4660 N N . LYS B 1 277 ? 20.578 -5.867 -9.148 1 94.75 277 LYS B N 1
ATOM 4661 C CA . LYS B 1 277 ? 20.781 -5.832 -7.703 1 94.75 277 LYS B CA 1
ATOM 4662 C C . LYS B 1 277 ? 21.094 -4.414 -7.23 1 94.75 277 LYS B C 1
ATOM 4664 O O . LYS B 1 277 ? 20.672 -4.016 -6.141 1 94.75 277 LYS B O 1
ATOM 4669 N N . GLU B 1 278 ? 21.797 -3.715 -8.031 1 93.31 278 GLU B N 1
ATOM 4670 C CA . GLU B 1 278 ? 22.203 -2.355 -7.691 1 93.31 278 GLU B CA 1
ATOM 4671 C C . GLU B 1 278 ? 21 -1.453 -7.469 1 93.31 278 GLU B C 1
ATOM 4673 O O . GLU B 1 278 ? 21.031 -0.562 -6.621 1 93.31 278 GLU B O 1
ATOM 4678 N N . THR B 1 279 ? 19.984 -1.679 -8.234 1 93.38 279 THR B N 1
ATOM 4679 C CA . THR B 1 279 ? 18.766 -0.88 -8.102 1 93.38 279 THR B CA 1
ATOM 4680 C C . THR B 1 279 ? 18.141 -1.086 -6.73 1 93.38 279 THR B C 1
ATOM 4682 O O . THR B 1 279 ? 17.688 -0.128 -6.102 1 93.38 279 THR B O 1
ATOM 4685 N N . VAL B 1 280 ? 18.141 -2.307 -6.258 1 92.12 280 VAL B N 1
ATOM 4686 C CA . VAL B 1 280 ? 17.609 -2.611 -4.934 1 92.12 280 VAL B CA 1
ATOM 4687 C C . VAL B 1 280 ? 18.469 -1.938 -3.863 1 92.12 280 VAL B C 1
ATOM 4689 O O . VAL B 1 280 ? 17.938 -1.292 -2.953 1 92.12 280 VAL B O 1
ATOM 4692 N N . GLN B 1 281 ? 19.719 -2.092 -4.016 1 88.44 281 GLN B N 1
ATOM 4693 C CA . GLN B 1 281 ? 20.656 -1.53 -3.041 1 88.44 281 GLN B CA 1
ATOM 4694 C C . GLN B 1 281 ? 20.5 -0.014 -2.949 1 88.44 281 GLN B C 1
ATOM 4696 O O . GLN B 1 281 ? 20.422 0.541 -1.851 1 88.44 281 GLN B O 1
ATOM 4701 N N . LYS B 1 282 ? 20.438 0.601 -4.074 1 86.88 282 LYS B N 1
ATOM 4702 C CA . LYS B 1 282 ? 20.312 2.055 -4.113 1 86.88 282 LYS B CA 1
ATOM 4703 C C . LYS B 1 282 ? 19 2.502 -3.469 1 86.88 282 LYS B C 1
ATOM 4705 O O . LYS B 1 282 ? 18.969 3.477 -2.715 1 86.88 282 LYS B O 1
ATOM 4710 N N . ALA B 1 283 ? 17.969 1.853 -3.793 1 86.75 283 ALA B N 1
ATOM 4711 C CA . ALA B 1 283 ? 16.672 2.188 -3.221 1 86.75 283 ALA B CA 1
ATOM 4712 C C . ALA B 1 283 ? 16.688 2.049 -1.7 1 86.75 283 ALA B C 1
ATOM 4714 O O . ALA B 1 283 ? 16.188 2.924 -0.984 1 86.75 283 ALA B O 1
ATOM 4715 N N . ARG B 1 284 ? 17.25 1.011 -1.203 1 83.44 284 ARG B N 1
ATOM 4716 C CA . ARG B 1 284 ? 17.25 0.715 0.226 1 83.44 284 ARG B CA 1
ATOM 4717 C C . ARG B 1 284 ? 18.188 1.65 0.976 1 83.44 284 ARG B C 1
ATOM 4719 O O . ARG B 1 284 ? 17.969 1.955 2.148 1 83.44 284 ARG B O 1
ATOM 4726 N N . GLU B 1 285 ? 19.188 2.074 0.332 1 79.81 285 GLU B N 1
ATOM 4727 C CA . GLU B 1 285 ? 20.141 2.984 0.961 1 79.81 285 GLU B CA 1
ATOM 4728 C C . GLU B 1 285 ? 19.625 4.418 0.944 1 79.81 285 GLU B C 1
ATOM 4730 O O . GLU B 1 285 ? 19.891 5.191 1.865 1 79.81 285 GLU B O 1
ATOM 4735 N N . SER B 1 286 ? 19.016 4.734 -0.133 1 73.44 286 SER B N 1
ATOM 4736 C CA . SER B 1 286 ? 18.625 6.129 -0.335 1 73.44 286 SER B CA 1
ATOM 4737 C C . SER B 1 286 ? 17.281 6.43 0.297 1 73.44 286 SER B C 1
ATOM 4739 O O . SER B 1 286 ? 17 7.574 0.664 1 73.44 286 SER B O 1
ATOM 4741 N N . MET B 1 287 ? 16.562 5.41 0.345 1 66.62 287 MET B N 1
ATOM 4742 C CA . MET B 1 287 ? 15.195 5.711 0.782 1 66.62 287 MET B CA 1
ATOM 4743 C C . MET B 1 287 ? 15.062 5.531 2.291 1 66.62 287 MET B C 1
ATOM 4745 O O . MET B 1 287 ? 15.5 4.523 2.844 1 66.62 287 MET B O 1
ATOM 4749 N N . PRO B 1 288 ? 14.703 6.629 2.955 1 58.38 288 PRO B N 1
ATOM 4750 C CA . PRO B 1 288 ? 14.625 6.625 4.418 1 58.38 288 PRO B CA 1
ATOM 4751 C C . PRO B 1 288 ? 13.711 5.527 4.957 1 58.38 288 PRO B C 1
ATOM 4753 O O . PRO B 1 288 ? 13.836 5.133 6.121 1 58.38 288 PRO B O 1
ATOM 4756 N N . TYR B 1 289 ? 12.969 4.922 4.074 1 60.38 289 TYR B N 1
ATOM 4757 C CA . TYR B 1 289 ? 11.891 4.031 4.488 1 60.38 289 TYR B CA 1
ATOM 4758 C C . TYR B 1 289 ? 12.445 2.73 5.055 1 60.38 289 TYR B C 1
ATOM 4760 O O . TYR B 1 289 ? 11.938 2.219 6.059 1 60.38 289 TYR B O 1
ATOM 4768 N N . TYR B 1 290 ? 13.5 2.439 4.379 1 61.31 290 TYR B N 1
ATOM 4769 C CA . TYR B 1 290 ? 13.992 1.104 4.703 1 61.31 290 TYR B CA 1
ATOM 4770 C C . TYR B 1 290 ? 14.641 1.08 6.078 1 61.31 290 TYR B C 1
ATOM 4772 O O . TYR B 1 290 ? 14.562 0.079 6.797 1 61.31 290 TYR B O 1
ATOM 4780 N N . ARG B 1 291 ? 15.055 2.266 6.449 1 61.31 291 ARG B N 1
ATOM 4781 C CA . ARG B 1 291 ? 15.664 2.334 7.773 1 61.31 291 ARG B CA 1
ATOM 4782 C C . ARG B 1 291 ? 14.617 2.146 8.867 1 61.31 291 ARG B C 1
ATOM 4784 O O . ARG B 1 291 ? 14.875 1.484 9.875 1 61.31 291 ARG B O 1
ATOM 4791 N N . TYR B 1 292 ? 13.477 2.705 8.586 1 62.41 292 TYR B N 1
ATOM 4792 C CA . TYR B 1 292 ? 12.422 2.586 9.586 1 62.41 292 TYR B CA 1
ATOM 4793 C C . TYR B 1 292 ? 11.82 1.184 9.578 1 62.41 292 TYR B C 1
ATOM 4795 O O . TYR B 1 292 ? 11.359 0.7 10.617 1 62.41 292 TYR B O 1
ATOM 4803 N N . LEU B 1 293 ? 11.828 0.67 8.383 1 60.53 293 LEU B N 1
ATOM 4804 C CA . LEU B 1 293 ? 11.375 -0.714 8.297 1 60.53 293 LEU B CA 1
ATOM 4805 C C . LEU B 1 293 ? 12.219 -1.615 9.195 1 60.53 293 LEU B C 1
ATOM 4807 O O . LEU B 1 293 ? 11.688 -2.477 9.898 1 60.53 293 LEU B O 1
ATOM 4811 N N . ILE B 1 294 ? 13.406 -1.288 9.141 1 56.34 294 ILE B N 1
ATOM 4812 C CA . ILE B 1 294 ? 14.344 -2.098 9.914 1 56.34 294 ILE B CA 1
ATOM 4813 C C . ILE B 1 294 ? 14.141 -1.835 11.406 1 56.34 294 ILE B C 1
ATOM 4815 O O . ILE B 1 294 ? 14.156 -2.766 12.211 1 56.34 294 ILE B O 1
ATOM 4819 N N . ARG B 1 295 ? 13.891 -0.603 11.664 1 55.72 295 ARG B N 1
ATOM 4820 C CA . ARG B 1 295 ? 13.672 -0.232 13.055 1 55.72 295 ARG B CA 1
ATOM 4821 C C . ARG B 1 295 ? 12.398 -0.865 13.602 1 55.72 295 ARG B C 1
ATOM 4823 O O . ARG B 1 295 ? 12.383 -1.386 14.719 1 55.72 295 ARG B O 1
ATOM 4830 N N . ASP B 1 296 ? 11.391 -0.75 12.867 1 57.69 296 ASP B N 1
ATOM 4831 C CA . ASP B 1 296 ? 10.117 -1.314 13.289 1 57.69 296 ASP B CA 1
ATOM 4832 C C . ASP B 1 296 ? 10.211 -2.828 13.461 1 57.69 296 ASP B C 1
ATOM 4834 O O . ASP B 1 296 ? 9.602 -3.396 14.367 1 57.69 296 ASP B O 1
ATOM 4838 N N . ARG B 1 297 ? 10.898 -3.443 12.5 1 52.22 297 ARG B N 1
ATOM 4839 C CA . ARG B 1 297 ? 11.156 -4.875 12.617 1 52.22 297 ARG B CA 1
ATOM 4840 C C . ARG B 1 297 ? 11.812 -5.207 13.953 1 52.22 297 ARG B C 1
ATOM 4842 O O . ARG B 1 297 ? 11.453 -6.191 14.594 1 52.22 297 ARG B O 1
ATOM 4849 N N . LEU B 1 298 ? 12.734 -4.309 14.195 1 43.34 298 LEU B N 1
ATOM 4850 C CA . LEU B 1 298 ? 13.461 -4.547 15.438 1 43.34 298 LEU B CA 1
ATOM 4851 C C . LEU B 1 298 ? 12.555 -4.344 16.656 1 43.34 298 LEU B C 1
ATOM 4853 O O . LEU B 1 298 ? 12.688 -5.039 17.656 1 43.34 298 LEU B O 1
ATOM 4857 N N . ALA B 1 299 ? 11.688 -3.428 16.484 1 45.41 299 ALA B N 1
ATOM 4858 C CA . ALA B 1 299 ? 10.766 -3.201 17.594 1 45.41 299 ALA B CA 1
ATOM 4859 C C . ALA B 1 299 ? 9.711 -4.305 17.672 1 45.41 299 ALA B C 1
ATOM 4861 O O . ALA B 1 299 ? 9.305 -4.711 18.75 1 45.41 299 ALA B O 1
ATOM 4862 N N . ASP B 1 300 ? 9.117 -4.621 16.594 1 43.78 300 ASP B N 1
ATOM 4863 C CA . ASP B 1 300 ? 8.156 -5.711 16.578 1 43.78 300 ASP B CA 1
ATOM 4864 C C . ASP B 1 300 ? 8.797 -7.023 17.016 1 43.78 300 ASP B C 1
ATOM 4866 O O . ASP B 1 300 ? 8.164 -7.848 17.672 1 43.78 300 ASP B O 1
ATOM 4870 N N . PHE B 1 301 ? 9.969 -7.262 16.547 1 36.25 301 PHE B N 1
ATOM 4871 C CA . PHE B 1 301 ? 10.68 -8.445 17.031 1 36.25 301 PHE B CA 1
ATOM 4872 C C . PHE B 1 301 ? 10.953 -8.344 18.531 1 36.25 301 PHE B C 1
ATOM 4874 O O . PHE B 1 301 ? 11.047 -9.367 19.219 1 36.25 301 PHE B O 1
ATOM 4881 N N . SER B 1 302 ? 11.227 -7.191 18.922 1 33.31 302 SER B N 1
ATOM 4882 C CA . SER B 1 302 ? 11.477 -7.125 20.359 1 33.31 302 SER B CA 1
ATOM 4883 C C . SER B 1 302 ? 10.203 -7.379 21.156 1 33.31 302 SER B C 1
ATOM 4885 O O . SER B 1 302 ? 10.266 -7.676 22.359 1 33.31 302 SER B O 1
ATOM 4887 N N . HIS B 1 303 ? 9.125 -7.039 20.609 1 33.47 303 HIS B N 1
ATOM 4888 C CA . HIS B 1 303 ? 7.914 -7.359 21.359 1 33.47 303 HIS B CA 1
ATOM 4889 C C . HIS B 1 303 ? 7.414 -8.758 21.031 1 33.47 303 HIS B C 1
ATOM 4891 O O . HIS B 1 303 ? 6.355 -9.172 21.516 1 33.47 303 HIS B O 1
ATOM 4897 N N . SER B 1 304 ? 7.828 -9.32 20 1 29.03 304 SER B N 1
ATOM 4898 C CA . SER B 1 304 ? 7.578 -10.758 20 1 29.03 304 SER B CA 1
ATOM 4899 C C . SER B 1 304 ? 8.539 -11.484 20.953 1 29.03 304 SER B C 1
ATOM 4901 O O . SER B 1 304 ? 9.703 -11.102 21.062 1 29.03 304 SER B O 1
#

Sequence (608 aa):
MKEQLTVGLVQPELRRSDETPMEATRRICEMMMTEPSGIDLFVLPELCPVGYSEDTFHRYLPETAELRSLYGEIDNEMAEAARKCGACICYGTIGWEAEEYSQSNNGSLTPSNNTRYFIRQKVVDPSRRFIATYDKIYLCDYGDCNETKLFSPGKSIATFDCQGWKIGIMVCADIRYPLLCRRLALEPSSEQKDSPSVLNTCQVVLQPACFSRDLSFRTWKSFRETRAVENGVYFVATNYAGDYYGESSVTPPWVDEDHEPKVWGIEPNIFRTMLEKETVQKARESMPYYRYLIRDRLADFSHSMKEQLTVGLVQPELRRSDETPMEATRRICEMMMTEPSGIDLFVLPELCPVGYSEDTFHRYLPETAELRSLYGEIDNEMAEAARKCGACICYGTIGWEAEEYSQSNNGSLTPSNNTRYFIRQKVVDPSRRFIATYDKIYLCDYGDCNETKLFSPGKSIATFDCQGWKIGIMVCADIRYPLLCRRLALEPSSEQKDSPSVLNTCQVVLQPACFSRDLSFRTWKSFRETRAVENGVYFVATNYAGDYYGESSVTPPWVDEDHEPKVWGIEPNIFRTMLEKETVQKARESMPYYRYLIRDRLADFSHS

Foldseek 3Di:
DDQKAKEWFFAAAFDDPVDALVNLLVVSLVQLLPDDADHAEYEAAFAPPQGDAPVSLVVQPPPDPVSVVVVVVSLVSQLQSQQSNQYKYKGWHKDKDQDQFDQDPVRDTHGDRDMAIFTKIWIAHNVSDTFKMDGAADADDDDRGDCVVHHDGDDDWIWGDTPRAIETEHEAVSLVPLVNLLCQLQPADVPPVPDLPSPRHGQEYEYRYADWPDPVVVCPVVSQQCSLQLSLHWYFYHYYADPGIAFGKIAGNDDDPVGHIDTDHRDGHIDIDMDGNVSSVCSCVVPCSVVVSSVVVVVVVVVD/DDQKAKEWFFAAAFDDPVAALVNLLVVSLVQLLPDDADHAEYEAAFAPPQGDAPVSLVVQPPPDPVSVVVVVVSLVSQLQSQQSRQYKYKGWHKDKDQDQFDQDPVRDTHGDRDMAIFTKIWIAHNVSDTFKMDGAADADDDDRGDCVVHHDGDDDWIWGDTPNAIETEHEAVSLVPLVNLLCQLAPADVPPPPPLDDGNHGQEYEYRYAQWPDPVVVCPVVSQQCSLQLSLHWYFYHYYADPGIAFGKIAGNDDDPVGHIDTDGRDGHIDIDMDGNVSSVCSCVPPVNNVVSSVVVVVVVVVD

Nearest PDB structures (foldseek):
  2w1v-assembly1_B  TM=8.706E-01  e=4.700E-21  Mus musculus
  5kha-assembly1_A  TM=8.406E-01  e=1.143E-13  Acinetobacter baumannii
  2vhh-assembly1_A-2  TM=7.369E-01  e=8.122E-15  Drosophila melanogaster
  2vhi-assembly1_H  TM=7.256E-01  e=9.726E-15  Drosophila melanogaster
  5kha-assembly1_B  TM=8.285E-01  e=2.989E-13  Acinetobacter baumannii

Organism: NCBI:txid303405

Secondary structure (DSSP, 8-state):
--SEEEEEEEEPBPPPTTS-HHHHHHHHHHHHHTSPTT-SEEEPPTTTTT--SHHHHHHHSS-SHHHHHHHHHHHHHHHHHHHHHTSEEEEEEEEEEE--EEE-TTS-EEE--PEEEEEEEEEE-TTS-EEEEEE-SS---STT--GGGT--------EEEETTEEEEE--GGGGG-HHHHHHHHHS--GGGTT---GGGS-SEEEEE----SSGGGGGHHHHHHHHHHHHTSEEEEE--BSTTS---EEE-SS-SSSSPPEE--SS-EEEEEEEEHHHHHHHHHH-HHHHHHHHHHHHHHHH-/--SEEEEEEEEPBPPPTTS-HHHHHHHHHHHHHTSPTT-SEEEPPTTTTT--SHHHHHHHSS-SHHHHHHHHHHHHHHHHHHHHHTSEEEEEEEEEEE--EEE-TTS-EEEP-PEEEEEEEEEE-TTS-EEEEEE-SS---STT--GGGT--------EEEETTEEEEE--GGGGG-HHHHHHHHHS--GGGTT---S--S-SEEEEE----SSGGGGGHHHHHHHHHHHHTSEEEEE--BSTTS---EEE-SS-SSSSPPEE--SS-EEEEEEEEHHHHHHHHHH-HHHHHHHHHHHHHHHH-

InterPro domains:
  IPR003010 Carbon-nitrogen hydrolase [PF00795] (7-255)
  IPR003010 Carbon-nitrogen hydrolase [PS50263] (5-282)

pLDDT: mean 87.0, std 16.41, range [29.03, 98.94]

Radius of gyration: 25.99 Å; Cα contacts (8 Å, |Δi|>4): 1381; chains: 2; bounding box: 51×78×60 Å

Solvent-accessible surface area (backbone atoms only — not comparable to full-atom values): 30812 Å² total; per-residue (Å²): 114,55,58,58,48,30,36,26,39,33,16,45,63,67,56,49,91,92,47,52,41,65,58,38,37,52,52,53,42,49,58,58,62,69,49,73,82,72,41,48,31,37,36,33,17,48,25,31,43,60,36,87,45,73,66,44,50,73,70,61,50,63,79,45,70,68,44,43,49,49,56,51,51,49,50,50,53,51,22,50,40,12,37,75,47,58,13,30,36,35,33,18,39,78,39,74,45,79,29,63,55,36,72,39,99,82,67,44,70,39,81,29,93,44,70,43,28,23,54,22,40,38,28,24,28,42,84,50,44,74,64,39,63,32,35,34,51,46,70,44,50,46,90,91,37,59,38,66,81,67,35,44,62,32,88,55,85,32,57,37,75,57,65,70,38,37,35,25,63,38,43,44,58,31,67,61,39,63,64,59,56,44,45,42,34,59,47,56,47,83,84,49,74,82,52,86,64,84,74,54,24,27,47,30,38,36,27,24,13,75,60,47,70,50,60,69,41,74,48,48,63,25,36,46,48,35,56,6,40,59,47,28,14,31,27,39,35,17,14,29,19,36,93,51,34,22,51,31,30,42,25,44,17,44,56,43,96,88,33,58,62,48,70,45,66,34,66,65,45,68,50,78,47,78,44,53,50,64,56,34,51,50,32,42,70,58,35,53,59,48,55,48,50,51,48,48,47,53,50,51,53,64,64,94,114,56,59,58,49,29,36,26,38,33,16,45,65,68,57,49,91,89,47,52,42,64,57,37,38,52,53,51,42,50,57,58,61,68,49,76,81,72,40,47,30,37,37,34,16,46,24,32,43,60,35,87,46,73,67,45,51,72,71,60,51,62,82,44,71,68,45,43,50,49,55,51,52,50,50,51,52,51,23,50,40,11,37,73,46,58,13,29,36,35,32,18,39,78,40,74,44,78,28,64,56,36,72,40,97,84,68,44,71,40,82,29,92,43,71,42,28,23,52,20,39,38,29,25,28,43,85,49,44,74,66,36,65,32,35,36,53,46,70,44,50,45,89,91,36,59,39,66,80,68,34,42,62,31,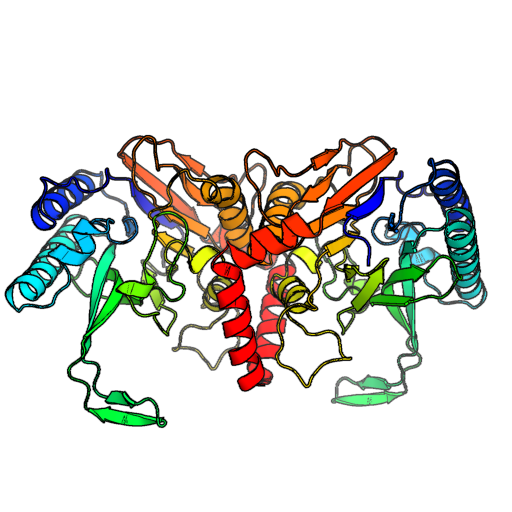89,56,85,34,58,38,76,57,67,71,38,36,34,25,64,39,43,44,59,30,67,60,40,63,64,58,57,45,46,45,33,59,46,61,50,82,84,52,75,78,52,84,65,80,76,60,23,27,48,32,36,36,28,24,12,75,59,47,71,51,59,69,40,74,47,46,62,25,37,46,49,35,58,7,41,58,47,28,12,32,26,38,35,16,13,29,19,37,94,52,37,21,52,31,30,41,24,43,19,46,56,43,95,89,33,59,64,47,70,45,65,36,66,64,47,68,49,76,46,78,43,51,49,64,56,34,53,49,32,42,70,58,34,54,56,46,57,48,51,49,47,48,49,51,48,54,51,64,65,93